Protein 2EVV (pdb70)

Organism: Helicobacter pylori (strain ATCC 700392 / 26695) (NCBI:txid85962)

Foldseek 3Di:
DAWAKFDDPPVQADDCLQAQNRPPVCADPVSFRQWAGKMFIDDDPLFQWKKKWKKFPVCCVVPVIWTFWTKTLHRDRIQHTSNLPDRIFFEATRVAQLPDVHPDDNVNSQVRLQVRRGGTGYAAPWKTKMKMKMFGFNDNDQPDHPHDHPVSVVVSPPGTPYMYMDIGMHTHHD/DAWAKADADPVFADDPLQAQVRDCVCADPVSFRQWHGKMFIDDDPLFLWKWKWKWFPVCCVVPVIWTFWTKTLHRHRIQHTSNLPDRIAFEATRVAQLPVPRPDDNVVSLVSRQVRRGGTGHAAPWKTKMKMKMFGFNDNGQPDHPHDHPVVSCVSPPTTPYMYMDIGIHTHDDD/DAWAKFDAPVQQADDLLQAQNRDQVQADPVSFRQWHGKMFIDDDDLFQFKKKWKKFPVCCVVPVIWTFWTKTLHRDRMQHTRNLPPRIFFEATRVFQLDPVHPDDNVVSLVRRQVRSGGTGDAAPWKTKMKMKMFGFNDNDQPDDPHDHPVSVVVSPPGGPYMYMDIGIYGHND/DEWAKFDDDVVQADDCLQAQNRDPVQAPPVSFRQWHAKMFIDDDPLFQWKWKWKKFPVCCVVPVIWTFWTKTLHRHRMQHTRNLPPRIAFEATPVALLDPVRPDDNVVSLVSGQVRRGGTGYAAPWKTKMKMKMFGFNDRDQPDHPHDHPVSVCVSPPTTPYMYMDMGIHGHD

CATH classification: 3.90.280.10

B-factor: mean 28.21, std 8.19, range [7.9, 110.54]

Radius of gyration: 29.02 Å; Cα contacts (8 Å, |Δi|>4): 1904; chains: 4; bounding box: 59×56×90 Å

Sequence (696 aa):
KTFEVIQTDSKGYLDAKFGGNAPKKAFLNSNGLPTYSPKISWQKVEEGAQSYALELIDHDAQKVCGPFVHWVVGNIAHNVLEENASDKRIVQGVNSLTQQGFIRSPLNESEKKQRRSNLNNSVYIGPPPNGDHHYLIQVYALDIPKLALKAPFFLGDLHDKRNHIIAIGRRKEFLYKQFVKTFEVIQTDSKGYLDAKFGGNAPKAFLNSNGLPTYSPKISWQKKVEGAQSYALELIDHDAQKVCGPFVHWVVGNIAHNVLEENASDKRRIVQGVNSLTQQGFIRSPLNESEKQRSNLNNSVYIGPPPNGDHHYLIQVYALDIPKKLALKAPFFLGDLHDKRNHIIAIGRKEFLYKQFVRKTFEVIQTDSKGYLDAKFGGNAPKAFLNSNGLPTYSPKISWQKVEGAQSYALELIDHDAQKVCGPFVHWVVGNIAHNVLEENASDKRIVQGVNSLTQGFIRSPLNEESEKQRSNLNNSVYIGPPPNGDHHYLIQVYALDIPKLALKAPFFLGDLHDKRNHIIAIGRRKEFLYKQFVKTFEVIQTDSKGYLDAKFGGNAPKAFLNSNGLPTYSPKISWQKVEEGAQSYALELIDHDAQKVCGPFVHWVVGNIAHNVLEEENASDKRIVQGVNSLTQQGFIRSPLNESEKQRSNLNNSVYIGPPPNNGDHHYLIQVYALDIPKLALKAPFFLGDLHDKRNHIIAIGRKEFLYKKQF

Structure (mmCIF, N/CA/C/O backbone):
data_2EVV
#
_entry.id   2EVV
#
_cell.length_a   102.312
_cell.length_b   102.266
_cell.length_c   143.047
_cell.angle_alpha   90.00
_cell.angle_beta   90.00
_cell.angle_gamma   90.00
#
_symmetry.space_group_name_H-M   'P 21 21 21'
#
loop_
_entity.id
_entity.type
_entity.pdbx_description
1 polymer 'hypothetical protein HP0218'
2 non-polymer GLYCEROL
3 non-polymer 'SULFATE ION'
4 water water
#
loop_
_atom_site.group_PDB
_atom_site.id
_atom_site.type_symbol
_atom_site.label_atom_id
_atom_site.label_alt_id
_atom_site.label_comp_id
_atom_site.label_asym_id
_atom_site.label_entity_id
_atom_site.label_seq_id
_atom_site.pdbx_PDB_ins_code
_atom_site.Cartn_x
_atom_site.Cartn_y
_atom_site.Cartn_z
_atom_site.occupancy
_atom_site.B_iso_or_equiv
_atom_site.auth_seq_id
_atom_site.auth_comp_id
_atom_site.auth_asym_id
_atom_site.auth_atom_id
_atom_site.pdbx_PDB_model_num
ATOM 9 N N . LYS A 1 24 ? 86.772 59.754 -15.099 1.00 48.65 2 LYS A N 1
ATOM 10 C CA . LYS A 1 24 ? 86.087 60.753 -15.931 1.00 47.04 2 LYS A CA 1
ATOM 11 C C . LYS A 1 24 ? 85.971 62.106 -15.231 1.00 45.47 2 LYS A C 1
ATOM 12 O O . LYS A 1 24 ? 86.180 62.211 -14.014 1.00 44.94 2 LYS A O 1
ATOM 18 N N . THR A 1 25 ? 85.656 63.133 -16.017 1.00 43.49 3 THR A N 1
ATOM 19 C CA . THR A 1 25 ? 85.358 64.466 -15.493 1.00 41.86 3 THR A CA 1
ATOM 20 C C . THR A 1 25 ? 83.969 64.949 -15.954 1.00 40.55 3 THR A C 1
ATOM 21 O O . THR A 1 25 ? 83.377 64.385 -16.879 1.00 40.72 3 THR A O 1
ATOM 25 N N . PHE A 1 26 ? 83.434 65.976 -15.300 1.00 38.52 4 PHE A N 1
ATOM 26 C CA . PHE A 1 26 ? 82.149 66.547 -15.709 1.00 36.52 4 PHE A CA 1
ATOM 27 C C . PHE A 1 26 ? 82.092 68.046 -15.455 1.00 36.34 4 PHE A C 1
ATOM 28 O O . PHE A 1 26 ? 82.837 68.567 -14.627 1.00 36.09 4 PHE A O 1
ATOM 36 N N . GLU A 1 27 ? 81.209 68.736 -16.175 1.00 36.10 5 GLU A N 1
ATOM 37 C CA . GLU A 1 27 ? 81.085 70.194 -16.076 1.00 36.08 5 GLU A CA 1
ATOM 38 C C . GLU A 1 27 ? 80.330 70.582 -14.817 1.00 34.51 5 GLU A C 1
ATOM 39 O O . GLU A 1 27 ? 79.353 69.931 -14.442 1.00 34.19 5 GLU A O 1
ATOM 45 N N . VAL A 1 28 ? 80.809 71.632 -14.157 1.00 33.49 6 VAL A N 1
ATOM 46 C CA . VAL A 1 28 ? 80.184 72.160 -12.950 1.00 32.29 6 VAL A CA 1
ATOM 47 C C . VAL A 1 28 ? 79.786 73.620 -13.213 1.00 32.42 6 VAL A C 1
ATOM 48 O O . VAL A 1 28 ? 80.556 74.379 -13.822 1.00 32.19 6 VAL A O 1
ATOM 60 N N . ILE A 1 30 ? 77.735 77.467 -11.929 1.00 29.37 8 ILE A N 1
ATOM 61 C CA . ILE A 1 30 ? 77.379 78.439 -10.930 1.00 28.50 8 ILE A CA 1
ATOM 62 C C . ILE A 1 30 ? 77.204 79.747 -11.682 1.00 28.39 8 ILE A C 1
ATOM 63 O O . ILE A 1 30 ? 78.034 80.122 -12.494 1.00 27.73 8 ILE A O 1
ATOM 68 N N . GLN A 1 31 ? 76.106 80.431 -11.419 1.00 28.83 9 GLN A N 1
ATOM 69 C CA . GLN A 1 31 ? 75.795 81.660 -12.122 1.00 29.34 9 GLN A CA 1
ATOM 70 C C . GLN A 1 31 ? 76.651 82.811 -11.601 1.00 29.12 9 GLN A C 1
ATOM 71 O O . GLN A 1 31 ? 76.586 83.168 -10.426 1.00 28.56 9 GLN A O 1
ATOM 77 N N . THR A 1 32 ? 77.457 83.366 -12.499 1.00 29.08 10 THR A N 1
ATOM 78 C CA . THR A 1 32 ? 78.212 84.559 -12.229 1.00 29.89 10 THR A CA 1
ATOM 79 C C . THR A 1 32 ? 77.848 85.622 -13.254 1.00 30.67 10 THR A C 1
ATOM 80 O O . THR A 1 32 ? 77.119 85.338 -14.200 1.00 30.69 10 THR A O 1
ATOM 84 N N . ASP A 1 33 ? 78.347 86.844 -13.072 1.00 31.46 11 ASP A N 1
ATOM 85 C CA . ASP A 1 33 ? 78.112 87.913 -14.049 1.00 32.32 11 ASP A CA 1
ATOM 86 C C . ASP A 1 33 ? 78.973 87.673 -15.296 1.00 33.36 11 ASP A C 1
ATOM 87 O O . ASP A 1 33 ? 79.665 86.657 -15.385 1.00 33.89 11 ASP A O 1
ATOM 92 N N . SER A 1 34 ? 78.932 88.608 -16.242 1.00 34.43 12 SER A N 1
ATOM 93 C CA . SER A 1 34 ? 79.746 88.549 -17.457 1.00 35.78 12 SER A CA 1
ATOM 94 C C . SER A 1 34 ? 81.257 88.391 -17.175 1.00 36.34 12 SER A C 1
ATOM 95 O O . SER A 1 34 ? 81.967 87.659 -17.879 1.00 36.62 12 SER A O 1
ATOM 98 N N . LYS A 1 35 ? 81.744 89.076 -16.146 1.00 36.67 13 LYS A N 1
ATOM 99 C CA . LYS A 1 35 ? 83.178 89.030 -15.798 1.00 36.68 13 LYS A C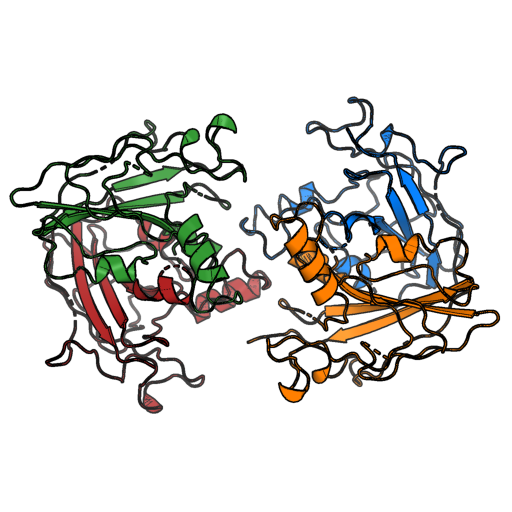A 1
ATOM 100 C C . LYS A 1 35 ? 83.553 87.813 -14.931 1.00 35.60 13 LYS A C 1
ATOM 101 O O . LYS A 1 35 ? 84.676 87.714 -14.473 1.00 35.56 13 LYS A O 1
ATOM 107 N N . GLY A 1 36 ? 82.614 86.900 -14.700 1.00 34.85 14 GLY A N 1
ATOM 108 C CA . GLY A 1 36 ? 82.882 85.707 -13.888 1.00 33.91 14 GLY A CA 1
ATOM 109 C C . GLY A 1 36 ? 82.778 85.849 -12.368 1.00 33.31 14 GLY A C 1
ATOM 110 O O . GLY A 1 36 ? 83.167 84.926 -11.643 1.00 33.31 14 GLY A O 1
ATOM 111 N N . TYR A 1 37 ? 82.246 86.987 -11.896 1.00 32.28 15 TYR A N 1
ATOM 112 C CA . TYR A 1 37 ? 82.060 87.293 -10.462 1.00 31.11 15 TYR A CA 1
ATOM 113 C C . TYR A 1 37 ? 80.743 86.761 -9.923 1.00 30.77 15 TYR A C 1
ATOM 114 O O . TYR A 1 37 ? 79.693 86.942 -10.543 1.00 31.40 15 TYR A O 1
ATOM 123 N N . LEU A 1 38 ? 80.794 86.113 -8.765 1.00 29.85 16 LEU A N 1
ATOM 124 C CA . LEU A 1 38 ? 79.592 85.672 -8.064 1.00 28.83 16 LEU A CA 1
ATOM 125 C C . LEU A 1 38 ? 78.975 86.888 -7.365 1.00 28.56 16 LEU A C 1
ATOM 126 O O . LEU A 1 38 ? 79.698 87.785 -6.984 1.00 28.37 16 LEU A O 1
ATOM 131 N N . ASP A 1 39 ? 77.653 86.918 -7.189 1.00 28.34 17 ASP A N 1
ATOM 132 C CA . ASP A 1 39 ? 76.984 88.119 -6.680 1.00 28.04 17 ASP A CA 1
ATOM 133 C C . ASP A 1 39 ? 77.441 88.451 -5.294 1.00 26.59 17 ASP A C 1
ATOM 134 O O . ASP A 1 39 ? 77.744 87.557 -4.524 1.00 26.63 17 ASP A O 1
ATOM 139 N N . ALA A 1 40 ? 77.456 89.743 -4.986 1.00 25.13 18 ALA A N 1
ATOM 140 C CA . ALA A 1 40 ? 77.791 90.242 -3.666 1.00 24.19 18 ALA A CA 1
ATOM 141 C C . ALA A 1 40 ? 77.100 89.469 -2.540 1.00 23.50 18 ALA A C 1
ATOM 142 O O . ALA A 1 40 ? 77.720 89.188 -1.524 1.00 23.20 18 ALA A O 1
ATOM 144 N N . LYS A 1 41 ? 75.835 89.096 -2.732 1.00 23.35 19 LYS A N 1
ATOM 145 C CA . LYS A 1 41 ? 75.052 88.473 -1.645 1.00 23.56 19 LYS A CA 1
ATOM 146 C C . LYS A 1 41 ? 75.626 87.146 -1.122 1.00 23.48 19 LYS A C 1
ATOM 147 O O . LYS A 1 41 ? 75.311 86.720 -0.009 1.00 23.47 19 LYS A O 1
ATOM 153 N N . PHE A 1 42 ? 76.486 86.510 -1.911 1.00 22.94 20 PHE A N 1
ATOM 154 C CA . PHE A 1 42 ? 77.064 85.245 -1.507 1.00 22.58 20 PHE A CA 1
ATOM 155 C C . PHE A 1 42 ? 78.343 85.337 -0.680 1.00 22.18 20 PHE A C 1
ATOM 156 O O . PHE A 1 42 ? 78.920 84.308 -0.329 1.00 21.84 20 PHE A O 1
ATOM 164 N N . GLY A 1 43 ? 78.774 86.553 -0.357 1.00 21.88 21 GLY A N 1
ATOM 165 C CA . GLY A 1 43 ? 80.013 86.750 0.404 1.00 22.16 21 GLY A CA 1
ATOM 166 C C . GLY A 1 43 ? 80.020 88.028 1.221 1.00 22.27 21 GLY A C 1
ATOM 167 O O . GLY A 1 43 ? 78.999 88.679 1.363 1.00 22.29 21 GLY A O 1
ATOM 168 N N . GLY A 1 44 ? 81.183 88.388 1.747 1.00 22.39 22 GLY A N 1
ATOM 169 C CA . GLY A 1 44 ? 81.342 89.549 2.636 1.00 22.50 22 GLY A CA 1
ATOM 170 C C . GLY A 1 44 ? 80.711 90.878 2.224 1.00 22.48 22 GLY A C 1
ATOM 171 O O . GLY A 1 44 ? 80.236 91.625 3.079 1.00 22.25 22 GLY A O 1
ATOM 172 N N . ASN A 1 45 ? 80.698 91.182 0.929 1.00 22.55 23 ASN A N 1
ATOM 173 C CA . ASN A 1 45 ? 80.095 92.436 0.454 1.00 23.23 23 ASN A CA 1
ATOM 174 C C . ASN A 1 45 ? 78.563 92.425 0.414 1.00 23.60 23 ASN A C 1
ATOM 175 O O . ASN A 1 45 ? 77.960 93.391 -0.047 1.00 24.07 23 ASN A O 1
ATOM 180 N N . ALA A 1 46 ? 77.948 91.337 0.888 1.00 23.85 24 ALA A N 1
ATOM 181 C CA . ALA A 1 46 ? 76.492 91.161 0.871 1.00 24.12 24 ALA A CA 1
ATOM 182 C C . ALA A 1 46 ? 75.783 92.319 1.531 1.00 24.23 24 ALA A C 1
ATOM 183 O O . ALA A 1 46 ? 76.296 92.868 2.501 1.00 25.02 24 ALA A O 1
ATOM 185 N N . PRO A 1 47 ? 74.599 92.693 1.018 1.00 24.36 25 PRO A N 1
ATOM 186 C CA . PRO A 1 47 ? 73.764 93.574 1.831 1.00 24.39 25 PRO A CA 1
ATOM 187 C C . PRO A 1 47 ? 73.541 92.938 3.196 1.00 24.53 25 PRO A C 1
ATOM 188 O O . PRO A 1 47 ? 73.433 91.699 3.294 1.00 24.40 25 PRO A O 1
ATOM 192 N N A LYS A 1 48 ? 73.480 93.751 4.254 0.50 24.62 26 LYS A N 1
ATOM 193 N N B LYS A 1 48 ? 73.498 93.807 4.209 0.50 24.77 26 LYS A N 1
ATOM 194 C CA A LYS A 1 48 ? 73.325 93.221 5.625 0.50 24.54 26 LYS A CA 1
ATOM 195 C CA B LYS A 1 48 ? 73.155 93.526 5.616 0.50 24.86 26 LYS A CA 1
ATOM 196 C C A LYS A 1 48 ? 72.269 92.126 5.749 0.50 24.63 26 LYS A C 1
ATOM 197 C C B LYS A 1 48 ? 72.184 92.355 5.857 0.50 24.79 26 LYS A C 1
ATOM 198 O O A LYS A 1 48 ? 72.462 91.178 6.515 0.50 24.83 26 LYS A O 1
ATOM 199 O O B LYS A 1 48 ? 72.365 91.584 6.800 0.50 24.99 26 LYS A O 1
ATOM 210 N N . ALA A 1 49 ? 71.170 92.240 4.997 1.00 24.78 27 ALA A N 1
ATOM 211 C CA . ALA A 1 49 ? 70.070 91.246 5.104 1.00 24.86 27 ALA A CA 1
ATOM 212 C C . ALA A 1 49 ? 70.428 89.805 4.689 1.00 24.79 27 ALA A C 1
ATOM 213 O O . ALA A 1 49 ? 69.729 88.844 5.031 1.00 24.46 27 ALA A O 1
ATOM 215 N N . PHE A 1 50 ? 71.529 89.657 3.970 1.00 25.22 28 PHE A N 1
ATOM 216 C CA . PHE A 1 50 ? 72.025 88.339 3.631 1.00 25.45 28 PHE A CA 1
ATOM 217 C C . PHE A 1 50 ? 73.206 87.906 4.516 1.00 26.21 28 PHE A C 1
ATOM 218 O O . PHE A 1 50 ? 73.856 86.889 4.222 1.00 26.74 28 PHE A O 1
ATOM 226 N N . LEU A 1 51 ? 73.483 88.665 5.581 1.00 26.50 29 LEU A N 1
ATOM 227 C CA . LEU A 1 51 ? 74.469 88.259 6.603 1.00 27.12 29 LEU A CA 1
ATOM 228 C C . LEU A 1 51 ? 73.739 87.783 7.839 1.00 27.62 29 LEU A C 1
ATOM 229 O O . LEU A 1 51 ? 72.645 88.254 8.129 1.00 27.96 29 LEU A O 1
ATOM 234 N N . ASN A 1 52 ? 74.337 86.848 8.564 1.00 28.23 30 ASN A N 1
ATOM 235 C CA . ASN A 1 52 ? 73.708 86.306 9.763 1.00 29.02 30 ASN A CA 1
ATOM 236 C C . ASN A 1 52 ? 73.802 87.315 10.905 1.00 29.94 30 ASN A C 1
ATOM 237 O O . ASN A 1 52 ? 74.239 88.444 10.672 1.00 29.86 30 ASN A O 1
ATOM 242 N N . SER A 1 53 ? 73.428 86.916 12.130 1.00 31.19 31 SER A N 1
ATOM 243 C CA . SER A 1 53 ? 73.524 87.824 13.302 1.00 32.42 31 SER A CA 1
ATOM 244 C C . SER A 1 53 ? 74.895 88.506 13.389 1.00 32.74 31 SER A C 1
ATOM 245 O O . SER A 1 53 ? 74.960 89.717 13.648 1.00 33.21 31 SER A O 1
ATOM 248 N N . ASN A 1 54 ? 75.974 87.744 13.156 1.00 32.40 32 ASN A N 1
ATOM 249 C CA . ASN A 1 54 ? 77.342 88.263 13.351 1.00 32.08 32 ASN A CA 1
ATOM 250 C C . ASN A 1 54 ? 78.027 88.867 12.134 1.00 31.49 32 ASN A C 1
ATOM 251 O O . ASN A 1 54 ? 79.228 89.105 12.165 1.00 31.20 32 ASN A O 1
ATOM 256 N N . GLY A 1 55 ? 77.272 89.119 11.068 1.00 31.06 33 GLY A N 1
ATOM 257 C CA . GLY A 1 55 ? 77.825 89.790 9.885 1.00 29.91 33 GLY A CA 1
ATOM 258 C C . GLY A 1 55 ? 78.573 88.856 8.950 1.00 29.41 33 GLY A C 1
ATOM 259 O O . GLY A 1 55 ? 79.385 89.307 8.131 1.00 29.63 33 GLY A O 1
ATOM 260 N N . LEU A 1 56 ? 78.272 87.559 9.049 1.00 28.69 34 LEU A N 1
ATOM 261 C CA . LEU A 1 56 ? 78.922 86.539 8.230 1.00 28.01 34 LEU A CA 1
ATOM 262 C C . LEU A 1 56 ? 78.033 86.071 7.070 1.00 27.85 34 LEU A C 1
ATOM 263 O O . LEU A 1 56 ? 76.838 85.814 7.260 1.00 28.73 34 LEU A O 1
ATOM 268 N N . PRO A 1 57 ? 78.605 85.989 5.855 1.00 26.84 35 PRO A N 1
ATOM 269 C CA . PRO A 1 57 ? 77.862 85.557 4.689 1.00 25.99 35 PRO A CA 1
ATOM 270 C C . PRO A 1 57 ? 77.616 84.038 4.683 1.00 25.79 35 PRO A C 1
ATOM 271 O O . PRO A 1 57 ? 78.477 83.235 4.298 1.00 25.52 35 PRO A O 1
ATOM 275 N N . THR A 1 58 ? 76.414 83.665 5.093 1.00 25.25 36 THR A N 1
ATOM 276 C CA . THR A 1 58 ? 76.053 82.274 5.283 1.00 24.55 36 THR A CA 1
ATOM 277 C C . THR A 1 58 ? 75.069 81.803 4.217 1.00 23.52 36 THR A C 1
ATOM 278 O O . THR A 1 58 ? 74.610 80.671 4.242 1.00 23.74 36 THR A O 1
ATOM 282 N N . TYR A 1 59 ? 74.774 82.669 3.262 1.00 22.40 37 TYR A N 1
ATOM 283 C CA . TYR A 1 59 ? 73.801 82.379 2.213 1.00 21.41 37 TYR A CA 1
ATOM 284 C C . TYR A 1 59 ? 74.470 81.747 0.989 1.00 20.84 37 TYR A C 1
ATOM 285 O O . TYR A 1 59 ? 75.082 82.459 0.188 1.00 20.64 37 TYR A O 1
ATOM 294 N N . SER A 1 60 ? 74.330 80.426 0.836 1.00 20.13 38 SER A N 1
ATOM 295 C CA . SER A 1 60 ? 75.042 79.678 -0.202 1.00 19.79 38 SER A CA 1
ATOM 296 C C . SER A 1 60 ? 74.445 79.746 -1.618 1.00 19.71 38 SER A C 1
ATOM 297 O O . SER A 1 60 ? 73.238 79.755 -1.799 1.00 19.77 38 SER A O 1
ATOM 300 N N . PRO A 1 61 ? 75.306 79.771 -2.638 1.00 19.73 39 PRO A N 1
ATOM 301 C CA . PRO A 1 61 ? 74.788 79.888 -3.988 1.00 19.92 39 PRO A CA 1
ATOM 302 C C . PRO A 1 61 ? 74.269 78.564 -4.576 1.00 21.23 39 PRO A C 1
ATOM 303 O O . PRO A 1 61 ? 74.653 77.469 -4.121 1.00 21.35 39 PRO A O 1
ATOM 307 N N . LYS A 1 62 ? 73.410 78.672 -5.596 1.00 21.63 40 LYS A N 1
ATOM 308 C CA . LYS A 1 62 ? 72.983 77.519 -6.355 1.00 21.73 40 LYS A CA 1
ATOM 309 C C . LYS A 1 62 ? 74.208 77.019 -7.099 1.00 21.73 40 LYS A C 1
ATOM 310 O O . LYS A 1 62 ? 74.892 77.789 -7.750 1.00 22.30 40 LYS A O 1
ATOM 316 N N . ILE A 1 63 ? 74.512 75.738 -6.940 1.00 21.70 41 ILE A N 1
ATOM 317 C CA . ILE A 1 63 ? 75.598 75.075 -7.658 1.00 20.89 41 ILE A CA 1
ATOM 318 C C . ILE A 1 63 ? 75.013 73.803 -8.234 1.00 21.18 41 ILE A C 1
ATOM 319 O O . ILE A 1 63 ? 74.225 73.119 -7.559 1.00 21.26 41 ILE A O 1
ATOM 324 N N . SER A 1 64 ? 75.379 73.502 -9.476 1.00 20.89 42 SER A N 1
ATOM 325 C CA . SER A 1 64 ? 74.872 72.326 -10.181 1.00 21.33 42 SER A CA 1
ATOM 326 C C . SER A 1 64 ? 75.907 71.801 -11.171 1.00 21.52 42 SER A C 1
ATOM 327 O O . SER A 1 64 ? 76.922 72.470 -11.440 1.00 21.40 42 SER A O 1
ATOM 330 N N . TRP A 1 65 ? 75.640 70.614 -11.717 1.00 21.51 43 TRP A N 1
ATOM 331 C CA . TRP A 1 65 ? 76.622 69.915 -12.530 1.00 22.13 43 TRP A CA 1
ATOM 332 C C . TRP A 1 65 ? 75.958 68.819 -13.347 1.00 23.17 43 TRP A C 1
ATOM 333 O O . TRP A 1 65 ? 74.815 68.451 -13.084 1.00 23.36 43 TRP A O 1
ATOM 344 N N . GLN A 1 66 ? 76.663 68.289 -14.337 1.00 24.44 44 GLN A N 1
ATOM 345 C CA . GLN A 1 66 ? 76.100 67.212 -15.155 1.00 25.97 44 GLN A CA 1
ATOM 346 C C . GLN A 1 66 ? 75.814 65.994 -14.311 1.00 26.75 44 GLN A C 1
ATOM 347 O O . GLN A 1 66 ? 76.526 65.720 -13.350 1.00 27.09 44 GLN A O 1
ATOM 353 N N . LYS A 1 67 ? 74.759 65.271 -14.662 1.00 28.25 45 LYS A N 1
ATOM 354 C CA . LYS A 1 67 ? 74.509 63.955 -14.083 1.00 29.27 45 LYS A CA 1
ATOM 355 C C . LYS A 1 67 ? 75.662 63.056 -14.516 1.00 29.53 45 LYS A C 1
ATOM 356 O O . LYS A 1 67 ? 76.156 63.177 -15.638 1.00 29.37 45 LYS A O 1
ATOM 362 N N . VAL A 1 68 ? 76.131 62.200 -13.618 1.00 30.10 46 VAL A N 1
ATOM 363 C CA . VAL A 1 68 ? 77.179 61.260 -13.972 1.00 31.03 46 VAL A CA 1
ATOM 364 C C . VAL A 1 68 ? 76.559 59.885 -13.846 1.00 31.99 46 VAL A C 1
ATOM 365 O O . VAL A 1 68 ? 76.123 59.500 -12.750 1.00 32.49 46 VAL A O 1
ATOM 369 N N A GLU A 1 69 ? 76.507 59.149 -14.958 0.70 32.70 47 GLU A N 1
ATOM 370 N N B GLU A 1 69 ? 76.505 59.141 -14.948 0.30 32.00 47 GLU A N 1
ATOM 371 C CA A GLU A 1 69 ? 75.906 57.806 -14.947 0.70 33.58 47 GLU A CA 1
ATOM 372 C CA B GLU A 1 69 ? 75.870 57.818 -14.945 0.30 32.09 47 GLU A CA 1
ATOM 373 C C A GLU A 1 69 ? 76.704 56.916 -14.016 0.70 32.65 47 GLU A C 1
ATOM 374 C C B GLU A 1 69 ? 76.684 56.848 -14.096 0.30 32.01 47 GLU A C 1
ATOM 375 O O A GLU A 1 69 ? 77.921 56.957 -14.021 0.70 32.89 47 GLU A O 1
ATOM 376 O O B GLU A 1 69 ? 77.896 56.750 -14.255 0.30 32.13 47 GLU A O 1
ATOM 387 N N . GLY A 1 70 ? 76.008 56.149 -13.190 1.00 32.32 48 GLY A N 1
ATOM 388 C CA . GLY A 1 70 ? 76.661 55.266 -12.229 1.00 31.75 48 GLY A CA 1
ATOM 389 C C . GLY A 1 70 ? 76.608 55.832 -10.822 1.00 31.45 48 GLY A C 1
ATOM 390 O O . GLY A 1 70 ? 76.604 55.071 -9.852 1.00 31.71 48 GLY A O 1
ATOM 391 N N . ALA A 1 71 ? 76.566 57.165 -10.719 1.00 30.88 49 ALA A N 1
ATOM 392 C CA . ALA A 1 71 ? 76.575 57.865 -9.427 1.00 30.90 49 ALA A CA 1
ATOM 393 C C . ALA A 1 71 ? 75.319 57.595 -8.618 1.00 30.75 49 ALA A C 1
ATOM 394 O O . ALA A 1 71 ? 74.272 57.300 -9.181 1.00 31.68 49 ALA A O 1
ATOM 396 N N . GLN A 1 72 ? 75.426 57.706 -7.303 1.00 30.18 50 GLN A N 1
ATOM 397 C CA . GLN A 1 72 ? 74.308 57.452 -6.404 1.00 29.86 50 GLN A CA 1
ATOM 398 C C . GLN A 1 72 ? 74.229 58.532 -5.344 1.00 28.99 50 GLN A C 1
ATOM 399 O O . GLN A 1 72 ? 73.260 58.624 -4.590 1.00 29.09 50 GLN A O 1
ATOM 405 N N . SER A 1 73 ? 75.295 59.325 -5.272 1.00 27.87 51 SER A N 1
ATOM 406 C CA . SER A 1 73 ? 75.357 60.541 -4.472 1.00 26.21 51 SER A CA 1
ATOM 407 C C . SER A 1 73 ? 76.543 61.339 -4.970 1.00 25.11 51 SER A C 1
ATOM 408 O O . SER A 1 73 ? 77.354 60.845 -5.752 1.00 24.99 51 SER A O 1
ATOM 411 N N . TYR A 1 74 ? 76.610 62.587 -4.545 1.00 24.05 52 TYR A N 1
ATOM 412 C CA . TYR A 1 74 ? 77.711 63.460 -4.864 1.00 23.02 52 TYR A CA 1
ATOM 413 C C . TYR A 1 74 ? 78.189 64.073 -3.556 1.00 22.70 52 TYR A C 1
ATOM 414 O O . TYR A 1 74 ? 77.445 64.104 -2.575 1.00 22.45 52 TYR A O 1
ATOM 423 N N . ALA A 1 75 ? 79.440 64.529 -3.556 1.00 22.35 53 ALA A N 1
ATOM 424 C CA . ALA A 1 75 ? 79.991 65.367 -2.508 1.00 21.83 53 ALA A CA 1
ATOM 425 C C . ALA A 1 75 ? 80.583 66.651 -3.126 1.00 21.97 53 ALA A C 1
ATOM 426 O O . ALA A 1 75 ? 80.840 66.711 -4.338 1.00 21.74 53 ALA A O 1
ATOM 428 N N . LEU A 1 76 ? 80.802 67.675 -2.302 1.00 22.01 54 LEU A N 1
ATOM 429 C CA . LEU A 1 76 ? 81.329 68.946 -2.795 1.00 22.57 54 LEU A CA 1
ATOM 430 C C . LEU A 1 76 ? 82.224 69.624 -1.748 1.00 23.02 54 LEU A C 1
ATOM 431 O O . LEU A 1 76 ? 81.882 69.671 -0.561 1.00 22.85 54 LEU A O 1
ATOM 436 N N . GLU A 1 77 ? 83.381 70.113 -2.196 1.00 23.23 55 GLU A N 1
ATOM 437 C CA . GLU A 1 77 ? 84.235 70.969 -1.375 1.00 23.78 55 GLU A CA 1
ATOM 438 C C . GLU A 1 77 ? 84.464 72.306 -2.079 1.00 23.15 55 GLU A C 1
ATOM 439 O O . GLU A 1 77 ? 84.635 72.337 -3.290 1.00 23.62 55 GLU A O 1
ATOM 445 N N . LEU A 1 78 ? 84.442 73.399 -1.324 1.00 22.66 56 LEU A N 1
ATOM 446 C CA . LEU A 1 78 ? 84.673 74.741 -1.871 1.00 22.30 56 LEU A CA 1
ATOM 447 C C . LEU A 1 78 ? 85.867 75.367 -1.167 1.00 22.17 56 LEU A C 1
ATOM 448 O O . LEU A 1 78 ? 85.828 75.605 0.041 1.00 22.17 56 LEU A O 1
ATOM 453 N N . ILE A 1 79 ? 86.917 75.637 -1.936 1.00 22.05 57 ILE A N 1
ATOM 454 C CA . ILE A 1 79 ? 88.225 75.964 -1.386 1.00 22.38 57 ILE A CA 1
ATOM 455 C C . ILE A 1 79 ? 88.814 77.239 -2.017 1.00 22.18 57 ILE A C 1
ATOM 456 O O . ILE A 1 79 ? 88.634 77.484 -3.214 1.00 21.98 57 ILE A O 1
ATOM 461 N N . ASP A 1 80 ? 89.481 78.054 -1.191 1.00 21.83 58 ASP A N 1
ATOM 462 C CA . ASP A 1 80 ? 90.122 79.285 -1.637 1.00 21.43 58 ASP A CA 1
ATOM 463 C C . ASP A 1 80 ? 91.630 79.111 -1.609 1.00 21.48 58 ASP A C 1
ATOM 464 O O . ASP A 1 80 ? 92.268 79.204 -0.555 1.00 21.39 58 ASP A O 1
ATOM 469 N N . HIS A 1 81 ? 92.193 78.869 -2.783 1.00 21.70 59 HIS A N 1
ATOM 470 C CA . HIS A 1 81 ? 93.626 78.726 -2.942 1.00 22.01 59 HIS A CA 1
ATOM 471 C C . HIS A 1 81 ? 94.321 80.053 -2.697 1.00 21.75 59 HIS A C 1
ATOM 472 O O . HIS A 1 81 ? 95.439 80.093 -2.134 1.00 21.41 59 HIS A O 1
ATOM 479 N N . ASP A 1 82 ? 93.647 81.142 -3.082 1.00 20.92 60 ASP A N 1
ATOM 480 C CA . ASP A 1 82 ? 94.223 82.480 -2.897 1.00 20.44 60 ASP A CA 1
ATOM 481 C C . ASP A 1 82 ? 94.386 82.858 -1.438 1.00 20.09 60 ASP A C 1
ATOM 482 O O . ASP A 1 82 ? 95.031 83.862 -1.141 1.00 20.42 60 ASP A O 1
ATOM 487 N N . ALA A 1 83 ? 93.828 82.057 -0.533 1.00 19.59 61 ALA A N 1
ATOM 488 C CA . ALA A 1 83 ? 93.965 82.348 0.881 1.00 19.56 61 ALA A CA 1
ATOM 489 C C . ALA A 1 83 ? 95.350 81.955 1.434 1.00 19.93 61 ALA A C 1
ATOM 490 O O . ALA A 1 83 ? 95.712 82.362 2.556 1.00 19.70 61 ALA A O 1
ATOM 492 N N . GLN A 1 84 ? 96.138 81.209 0.651 1.00 20.17 62 GLN A N 1
ATOM 493 C CA . GLN A 1 84 ? 97.454 80.787 1.150 1.00 20.75 62 GLN A CA 1
ATOM 494 C C . GLN A 1 84 ? 98.382 81.962 1.366 1.00 20.93 62 GLN A C 1
ATOM 495 O O . GLN A 1 84 ? 99.038 82.062 2.398 1.00 21.14 62 GLN A O 1
ATOM 501 N N . LYS A 1 85 ? 98.432 82.842 0.376 1.00 21.72 63 LYS A N 1
ATOM 502 C CA . LYS A 1 85 ? 99.147 84.105 0.469 1.00 21.89 63 LYS A CA 1
ATOM 503 C C . LYS A 1 85 ? 98.720 84.911 1.707 1.00 21.96 63 LYS A C 1
ATOM 504 O O . LYS A 1 85 ? 99.555 85.458 2.425 1.00 22.42 63 LYS A O 1
ATOM 510 N N . VAL A 1 86 ? 97.412 84.970 1.952 1.00 22.19 64 VAL A N 1
ATOM 511 C CA . VAL A 1 86 ? 96.842 85.746 3.038 1.00 21.99 64 VAL A CA 1
ATOM 512 C C . VAL A 1 86 ? 97.131 85.143 4.388 1.00 22.29 64 VAL A C 1
ATOM 513 O O . VAL A 1 86 ? 97.396 85.865 5.326 1.00 21.99 64 VAL A O 1
ATOM 517 N N . CYS A 1 87 ? 97.054 83.828 4.532 1.00 23.08 65 CYS A N 1
ATOM 518 C CA . CYS A 1 87 ? 97.211 83.302 5.896 1.00 24.22 65 CYS A CA 1
ATOM 519 C C . CYS A 1 87 ? 98.015 82.026 6.059 1.00 23.91 65 CYS A C 1
ATOM 520 O O . CYS A 1 87 ? 97.993 81.428 7.137 1.00 23.59 65 CYS A O 1
ATOM 523 N N . GLY A 1 88 ? 98.749 81.639 5.016 1.00 23.85 66 GLY A N 1
ATOM 524 C CA . GLY A 1 88 ? 99.682 80.526 5.112 1.00 23.64 66 GLY A CA 1
ATOM 525 C C . GLY A 1 88 ? 99.148 79.250 4.507 1.00 23.74 66 GLY A C 1
ATOM 526 O O . GLY A 1 88 ? 99.924 78.442 4.000 1.00 23.78 66 GLY A O 1
ATOM 535 N N . PRO A 1 90 ? 95.479 77.310 2.325 1.00 21.19 68 PRO A N 1
ATOM 536 C CA . PRO A 1 90 ? 94.187 77.570 1.690 1.00 19.87 68 PRO A CA 1
ATOM 537 C C . PRO A 1 90 ? 93.014 77.365 2.662 1.00 19.18 68 PRO A C 1
ATOM 538 O O . PRO A 1 90 ? 93.092 76.543 3.564 1.00 18.61 68 PRO A O 1
ATOM 542 N N . PHE A 1 91 ? 91.939 78.118 2.457 1.00 18.70 69 PHE A N 1
ATOM 543 C CA . PHE A 1 91 ? 90.838 78.205 3.406 1.00 18.02 69 PHE A CA 1
ATOM 544 C C . PHE A 1 91 ? 89.683 77.350 2.918 1.00 18.01 69 PHE A C 1
ATOM 545 O O . PHE A 1 91 ? 89.306 77.406 1.738 1.00 18.91 69 PHE A O 1
ATOM 553 N N . VAL A 1 92 ? 89.114 76.569 3.818 1.00 17.47 70 VAL A N 1
ATOM 554 C CA . VAL A 1 92 ? 87.952 75.756 3.484 1.00 17.44 70 VAL A CA 1
ATOM 555 C C . VAL A 1 92 ? 86.646 76.489 3.781 1.00 17.76 70 VAL A C 1
ATOM 556 O O . VAL A 1 92 ? 86.321 76.753 4.952 1.00 17.35 70 VAL A O 1
ATOM 560 N N . HIS A 1 93 ? 85.905 76.779 2.708 1.00 18.19 71 HIS A N 1
ATOM 561 C CA . HIS A 1 93 ? 84.596 77.456 2.748 1.00 18.51 71 HIS A CA 1
ATOM 562 C C . HIS A 1 93 ? 83.350 76.570 2.922 1.00 18.78 71 HIS A C 1
ATOM 563 O O . HIS A 1 93 ? 82.425 76.927 3.652 1.00 19.43 71 HIS A O 1
ATOM 570 N N . TRP A 1 94 ? 83.311 75.435 2.231 1.00 18.69 72 TRP A N 1
ATOM 571 C CA . TRP A 1 94 ? 82.160 74.539 2.312 1.00 18.56 72 TRP A CA 1
ATOM 572 C C . TRP A 1 94 ? 82.580 73.091 2.054 1.00 19.39 72 TRP A C 1
ATOM 573 O O . TRP A 1 94 ? 83.366 72.802 1.130 1.00 19.69 72 TRP A O 1
ATOM 584 N N . VAL A 1 95 ? 82.096 72.173 2.883 1.00 19.59 73 VAL A N 1
ATOM 585 C CA . VAL A 1 95 ? 82.213 70.765 2.533 1.00 19.87 73 VAL A CA 1
ATOM 586 C C . VAL A 1 95 ? 80.873 70.087 2.740 1.00 19.83 73 VAL A C 1
ATOM 587 O O . VAL A 1 95 ? 80.253 70.214 3.797 1.00 19.80 73 VAL A O 1
ATOM 591 N N . VAL A 1 96 ? 80.392 69.430 1.695 1.00 19.92 74 VAL A N 1
ATOM 592 C CA . VAL A 1 96 ? 79.086 68.775 1.758 1.00 20.18 74 VAL A CA 1
ATOM 593 C C . VAL A 1 96 ? 79.106 67.400 1.116 1.00 20.45 74 VAL A C 1
ATOM 594 O O . VAL A 1 96 ? 79.677 67.208 0.045 1.00 20.96 74 VAL A O 1
ATOM 598 N N . GLY A 1 97 ? 78.537 66.431 1.822 1.00 20.61 75 GLY A N 1
ATOM 599 C CA . GLY A 1 97 ? 78.370 65.089 1.283 1.00 20.82 75 GLY A CA 1
ATOM 600 C C . GLY A 1 97 ? 76.913 64.698 1.365 1.00 20.77 75 GLY A C 1
ATOM 601 O O . GLY A 1 97 ? 76.081 65.468 1.893 1.00 21.05 75 GLY A O 1
ATOM 602 N N . ASN A 1 98 ? 76.610 63.492 0.888 1.00 20.34 76 ASN A N 1
ATOM 603 C CA . ASN A 1 98 ? 75.224 62.985 0.812 1.00 20.35 76 ASN A CA 1
ATOM 604 C C . ASN A 1 98 ? 74.299 63.895 -0.004 1.00 20.17 76 ASN A C 1
ATOM 605 O O . ASN A 1 98 ? 73.171 64.191 0.408 1.00 20.32 76 ASN A O 1
ATOM 610 N N . ILE A 1 99 ? 74.804 64.336 -1.152 1.00 20.05 77 ILE A N 1
ATOM 611 C CA . ILE A 1 99 ? 74.005 65.079 -2.090 1.00 20.60 77 ILE A CA 1
ATOM 612 C C . ILE A 1 99 ? 73.359 64.052 -3.013 1.00 21.82 77 ILE A C 1
ATOM 613 O O . ILE A 1 99 ? 74.038 63.462 -3.867 1.00 21.87 77 ILE A O 1
ATOM 618 N N . ALA A 1 100 ? 72.052 63.838 -2.835 1.00 22.22 78 ALA A N 1
ATOM 619 C CA . ALA A 1 100 ? 71.331 62.862 -3.631 1.00 22.57 78 ALA A CA 1
ATOM 620 C C . ALA A 1 100 ? 71.192 63.233 -5.116 1.00 23.00 78 ALA A C 1
ATOM 621 O O . ALA A 1 100 ? 71.071 62.358 -5.960 1.00 23.33 78 ALA A O 1
ATOM 623 N N . HIS A 1 101 ? 71.223 64.514 -5.447 1.00 23.67 79 HIS A N 1
ATOM 624 C CA . HIS A 1 101 ? 70.961 64.919 -6.821 1.00 24.62 79 HIS A CA 1
ATOM 625 C C . HIS A 1 101 ? 72.007 65.882 -7.384 1.00 24.50 79 HIS A C 1
ATOM 626 O O . HIS A 1 101 ? 72.792 66.445 -6.638 1.00 24.74 79 HIS A O 1
ATOM 633 N N . ASN A 1 102 ? 72.022 66.078 -8.699 1.00 24.40 80 ASN A N 1
ATOM 634 C CA . ASN A 1 102 ? 73.102 66.849 -9.332 1.00 24.04 80 ASN A CA 1
ATOM 635 C C . ASN A 1 102 ? 73.014 68.378 -9.212 1.00 23.75 80 ASN A C 1
ATOM 636 O O . ASN A 1 102 ? 73.480 69.101 -10.096 1.00 23.58 80 ASN A O 1
ATOM 641 N N . VAL A 1 103 ? 72.439 68.850 -8.106 1.00 23.35 81 VAL A N 1
ATOM 642 C CA . VAL A 1 103 ? 72.278 70.276 -7.820 1.00 23.65 81 VAL A CA 1
ATOM 643 C C . VAL A 1 103 ? 72.281 70.535 -6.313 1.00 22.83 81 VAL A C 1
ATOM 644 O O . VAL A 1 103 ? 71.757 69.738 -5.548 1.00 22.08 81 VAL A O 1
ATOM 648 N N . LEU A 1 104 ? 72.862 71.660 -5.908 1.00 22.32 82 LEU A N 1
ATOM 649 C CA . LEU A 1 104 ? 72.555 72.269 -4.619 1.00 22.25 82 LEU A CA 1
ATOM 650 C C . LEU A 1 104 ? 71.832 73.578 -4.886 1.00 22.66 82 LEU A C 1
ATOM 651 O O . LEU A 1 104 ? 72.341 74.484 -5.554 1.00 22.31 82 LEU A O 1
ATOM 656 N N . GLU A 1 105 ? 70.622 73.634 -4.354 1.00 23.22 83 GLU A N 1
ATOM 657 C CA . GLU A 1 105 ? 69.673 74.690 -4.610 1.00 24.06 83 GLU A CA 1
ATOM 658 C C . GLU A 1 105 ? 70.153 75.915 -3.821 1.00 23.95 83 GLU A C 1
ATOM 659 O O . GLU A 1 105 ? 70.830 75.758 -2.809 1.00 24.33 83 GLU A O 1
ATOM 665 N N . GLU A 1 106 ? 69.856 77.122 -4.293 1.00 23.67 84 GLU A N 1
ATOM 666 C CA . GLU A 1 106 ? 70.294 78.337 -3.606 1.00 24.05 84 GLU A CA 1
ATOM 667 C C . GLU A 1 106 ? 69.889 78.305 -2.119 1.00 24.56 84 GLU A C 1
ATOM 668 O O . GLU A 1 106 ? 68.772 77.866 -1.78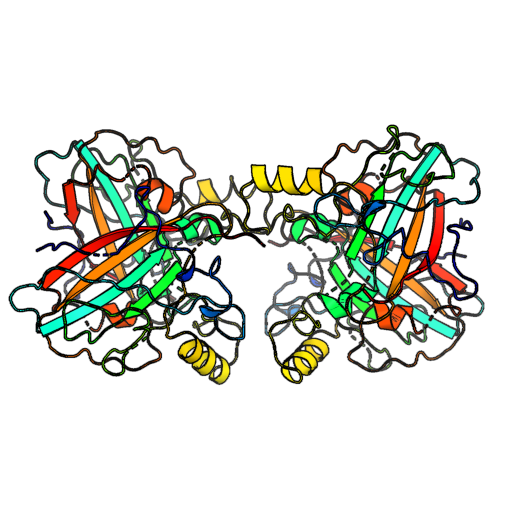1 1.00 24.73 84 GLU A O 1
ATOM 674 N N . ASN A 1 107 ? 70.803 78.733 -1.239 1.00 24.43 85 ASN A N 1
ATOM 675 C CA . ASN A 1 107 ? 70.574 78.724 0.209 1.00 24.51 85 ASN A CA 1
ATOM 676 C C . ASN A 1 107 ? 70.516 77.312 0.789 1.00 24.88 85 ASN A C 1
ATOM 677 O O . ASN A 1 107 ? 70.008 77.108 1.900 1.00 24.98 85 ASN A O 1
ATOM 682 N N . ALA A 1 108 ? 71.036 76.334 0.055 1.00 25.35 86 ALA A N 1
ATOM 683 C CA . ALA A 1 108 ? 70.984 74.950 0.511 1.00 26.19 86 ALA A CA 1
ATOM 684 C C . ALA A 1 108 ? 71.620 74.747 1.885 1.00 27.31 86 ALA A C 1
ATOM 685 O O . ALA A 1 108 ? 71.136 73.949 2.677 1.00 26.50 86 ALA A O 1
ATOM 687 N N . SER A 1 109 ? 72.698 75.479 2.168 1.00 28.86 87 SER A N 1
ATOM 688 C CA . SER A 1 109 ? 73.402 75.295 3.421 1.00 30.78 87 SER A CA 1
ATOM 689 C C . SER A 1 109 ? 72.490 75.478 4.640 1.00 32.36 87 SER A C 1
ATOM 690 O O . SER A 1 109 ? 72.527 74.668 5.554 1.00 32.15 87 SER A O 1
ATOM 717 N N . ASP A 1 112 ? 68.746 72.907 3.166 1.00 36.12 90 ASP A N 1
ATOM 718 C CA . ASP A 1 112 ? 68.746 71.503 2.786 1.00 34.99 90 ASP A CA 1
ATOM 719 C C . ASP A 1 112 ? 68.980 70.603 4.009 1.00 35.31 90 ASP A C 1
ATOM 720 O O . ASP A 1 112 ? 70.001 70.716 4.714 1.00 35.52 90 ASP A O 1
ATOM 725 N N . LYS A 1 113 ? 68.024 69.719 4.272 1.00 34.96 91 LYS A N 1
ATOM 726 C CA . LYS A 1 113 ? 68.103 68.890 5.462 1.00 34.95 91 LYS A CA 1
ATOM 727 C C . LYS A 1 113 ? 68.501 67.453 5.195 1.00 34.37 91 LYS A C 1
ATOM 728 O O . LYS A 1 113 ? 68.575 66.663 6.125 1.00 34.62 91 LYS A O 1
ATOM 734 N N . ARG A 1 114 ? 68.779 67.120 3.941 1.00 33.73 92 ARG A N 1
ATOM 735 C CA . ARG A 1 114 ? 69.240 65.776 3.590 1.00 33.53 92 ARG A CA 1
ATOM 736 C C . ARG A 1 114 ? 70.767 65.690 3.517 1.00 32.54 92 ARG A C 1
ATOM 737 O O . ARG A 1 114 ? 71.360 64.655 3.860 1.00 32.67 92 ARG A O 1
ATOM 745 N N . ILE A 1 115 ? 71.397 66.775 3.068 1.00 30.67 93 ILE A N 1
ATOM 746 C CA . ILE A 1 115 ? 72.844 66.823 2.971 1.00 28.76 93 ILE A CA 1
ATOM 747 C C . ILE A 1 115 ? 73.480 66.821 4.357 1.00 27.81 93 ILE A C 1
ATOM 748 O O . ILE A 1 115 ? 72.846 67.153 5.355 1.00 27.37 93 ILE A O 1
ATOM 753 N N . VAL A 1 116 ? 74.741 66.426 4.402 1.00 26.54 94 VAL A N 1
ATOM 754 C CA . VAL A 1 116 ? 75.499 66.476 5.629 1.00 25.31 94 VAL A CA 1
ATOM 755 C C . VAL A 1 116 ? 76.665 67.423 5.348 1.00 24.72 94 VAL A C 1
ATOM 756 O O . VAL A 1 116 ? 77.247 67.411 4.251 1.00 25.00 94 VAL A O 1
ATOM 760 N N . GLN A 1 117 ? 76.959 68.296 6.305 1.00 23.91 95 GLN A N 1
ATOM 761 C CA . GLN A 1 117 ? 77.903 69.407 6.074 1.00 22.87 95 GLN A CA 1
ATOM 762 C C . GLN A 1 117 ? 79.123 69.400 6.994 1.00 21.80 95 GLN A C 1
ATOM 763 O O . GLN A 1 117 ? 78.980 69.155 8.189 1.00 22.12 95 GLN A O 1
ATOM 769 N N . GLY A 1 118 ? 80.306 69.671 6.426 1.00 20.64 96 GLY A N 1
ATOM 770 C CA . GLY A 1 118 ? 81.592 69.581 7.118 1.00 18.52 96 GLY A CA 1
ATOM 771 C C . GLY A 1 118 ? 81.993 70.896 7.743 1.00 18.36 96 GLY A C 1
ATOM 772 O O . GLY A 1 118 ? 81.355 71.922 7.519 1.00 17.76 96 GLY A O 1
ATOM 773 N N . VAL A 1 119 ? 83.069 70.864 8.524 1.00 18.37 97 VAL A N 1
ATOM 774 C CA . VAL A 1 119 ? 83.505 72.011 9.319 1.00 18.14 97 VAL A CA 1
ATOM 775 C C . VAL A 1 119 ? 84.361 72.953 8.482 1.00 18.11 97 VAL A C 1
ATOM 776 O O . VAL A 1 119 ? 85.341 72.522 7.880 1.00 18.27 97 VAL A O 1
ATOM 780 N N . ASN A 1 120 ? 84.001 74.235 8.436 1.00 17.58 98 ASN A N 1
ATOM 781 C CA . ASN A 1 120 ? 84.766 75.164 7.623 1.00 16.89 98 ASN A CA 1
ATOM 782 C C . ASN A 1 120 ? 85.949 75.794 8.390 1.00 16.47 98 ASN A C 1
ATOM 783 O O . ASN A 1 120 ? 86.093 75.611 9.599 1.00 15.97 98 ASN A O 1
ATOM 788 N N . SER A 1 121 ? 86.768 76.565 7.687 1.00 16.14 99 SER A N 1
ATOM 789 C CA . SER A 1 121 ? 87.986 77.097 8.282 1.00 15.97 99 SER A CA 1
ATOM 790 C C . SER A 1 121 ? 87.835 78.274 9.240 1.00 16.21 99 SER A C 1
ATOM 791 O O . SER A 1 121 ? 88.830 78.788 9.722 1.00 17.15 99 SER A O 1
ATOM 794 N N . LEU A 1 122 ? 86.620 78.709 9.531 1.00 16.51 100 LEU A N 1
ATOM 795 C CA . LEU A 1 122 ? 86.439 79.711 10.584 1.00 17.02 100 LEU A CA 1
ATOM 796 C C . LEU A 1 122 ? 86.470 79.055 11.944 1.00 16.59 100 LEU A C 1
ATOM 797 O O . LEU A 1 122 ? 86.441 79.746 12.951 1.00 16.53 100 LEU A O 1
ATOM 802 N N . THR A 1 123 ? 86.492 77.727 11.980 1.00 16.68 101 THR A N 1
ATOM 803 C CA . THR A 1 123 ? 86.327 77.007 13.233 1.00 17.16 101 THR A CA 1
ATOM 804 C C . THR A 1 123 ? 87.457 77.305 14.217 1.00 17.48 101 THR A C 1
ATOM 805 O O . THR A 1 123 ? 88.566 77.658 13.810 1.00 17.75 101 THR A O 1
ATOM 809 N N A GLN A 1 124 ? 87.180 77.201 15.508 0.50 17.31 102 GLN A N 1
ATOM 810 N N B GLN A 1 124 ? 87.134 77.186 15.507 0.50 17.79 102 GLN A N 1
ATOM 811 C CA A GLN A 1 124 ? 88.258 77.226 16.487 0.50 17.31 102 GLN A CA 1
ATOM 812 C CA B GLN A 1 124 ? 88.095 77.297 16.606 0.50 18.36 102 GLN A CA 1
ATOM 813 C C A GLN A 1 124 ? 88.117 75.959 17.305 0.50 17.67 102 GLN A C 1
ATOM 814 C C B GLN A 1 124 ? 88.196 75.935 17.285 0.50 18.21 102 GLN A C 1
ATOM 815 O O A GLN A 1 124 ? 88.362 75.938 18.508 0.50 17.94 102 GLN A O 1
ATOM 816 O O B GLN A 1 124 ? 88.705 75.828 18.393 0.50 18.46 102 GLN A O 1
ATOM 827 N N . GLY A 1 125 ? 87.695 74.899 16.622 1.00 18.26 103 GLY A N 1
ATOM 828 C CA . GLY A 1 125 ? 87.564 73.573 17.230 1.00 18.18 103 GLY A CA 1
ATOM 829 C C . GLY A 1 125 ? 88.495 72.540 16.651 1.00 18.09 103 GLY A C 1
ATOM 830 O O . GLY A 1 125 ? 88.352 71.367 16.945 1.00 17.77 103 GLY A O 1
ATOM 831 N N . PHE A 1 126 ? 89.442 72.979 15.821 1.00 18.51 104 PHE A N 1
ATOM 832 C CA . PHE A 1 126 ? 90.517 72.108 15.339 1.00 19.12 104 PHE A CA 1
ATOM 833 C C . PHE A 1 126 ? 91.365 71.616 16.520 1.00 19.69 104 PHE A C 1
ATOM 834 O O . PHE A 1 126 ? 91.348 72.225 17.583 1.00 19.66 104 PHE A O 1
ATOM 842 N N . ILE A 1 127 ? 92.110 70.527 16.331 1.00 20.49 105 ILE A N 1
ATOM 843 C CA . ILE A 1 127 ? 92.739 69.822 17.468 1.00 20.83 105 ILE A CA 1
ATOM 844 C C . ILE A 1 127 ? 93.711 70.656 18.328 1.00 21.38 105 ILE A C 1
ATOM 845 O O . ILE A 1 127 ? 93.733 70.520 19.553 1.00 21.50 105 ILE A O 1
ATOM 850 N N . ARG A 1 128 ? 94.482 71.540 17.714 1.00 21.60 106 ARG A N 1
ATOM 851 C CA . ARG A 1 128 ? 95.470 72.244 18.511 1.00 23.20 106 ARG A CA 1
ATOM 852 C C . ARG A 1 128 ? 94.967 73.553 19.114 1.00 22.67 106 ARG A C 1
ATOM 853 O O . ARG A 1 128 ? 95.717 74.309 19.720 1.00 23.38 106 ARG A O 1
ATOM 861 N N . SER A 1 129 ? 93.675 73.787 18.963 1.00 22.38 107 SER A N 1
ATOM 862 C CA . SER A 1 129 ? 93.003 74.937 19.525 1.00 21.85 107 SER A CA 1
ATOM 863 C C . SER A 1 129 ? 93.099 74.925 21.053 1.00 21.61 107 SER A C 1
ATOM 864 O O . SER A 1 129 ? 93.156 73.864 21.665 1.00 21.70 107 SER A O 1
ATOM 867 N N . PRO A 1 130 ? 93.143 76.111 21.677 1.00 21.75 108 PRO A N 1
ATOM 868 C CA . PRO A 1 130 ? 93.208 76.185 23.133 1.00 21.74 108 PRO A CA 1
ATOM 869 C C . PRO A 1 130 ? 91.868 76.084 23.835 1.00 22.70 108 PRO A C 1
ATOM 870 O O . PRO A 1 130 ? 91.802 76.332 25.045 1.00 22.94 108 PRO A O 1
ATOM 874 N N . LEU A 1 131 ? 90.799 75.757 23.108 1.00 23.33 109 LEU A N 1
ATOM 875 C CA . LEU A 1 131 ? 89.493 75.567 23.760 1.00 23.95 109 LEU A CA 1
ATOM 876 C C . LEU A 1 131 ? 89.405 74.129 24.268 1.00 25.14 109 LEU A C 1
ATOM 877 O O . LEU A 1 131 ? 90.108 73.244 23.752 1.00 25.54 109 LEU A O 1
ATOM 882 N N . ASN A 1 132 ? 88.563 73.882 25.271 1.00 26.25 110 ASN A N 1
ATOM 883 C CA . ASN A 1 132 ? 88.410 72.513 25.762 1.00 27.24 110 ASN A CA 1
ATOM 884 C C . ASN A 1 132 ? 87.583 71.660 24.811 1.00 28.22 110 ASN A C 1
ATOM 885 O O . ASN A 1 132 ? 86.983 72.207 23.870 1.00 28.63 110 ASN A O 1
ATOM 890 N N . GLU A 1 133 ? 87.559 70.344 25.046 1.00 28.70 111 GLU A N 1
ATOM 891 C CA . GLU A 1 133 ? 86.837 69.413 24.187 1.00 29.87 111 GLU A CA 1
ATOM 892 C C . GLU A 1 133 ? 85.380 69.859 23.847 1.00 29.60 111 GLU A C 1
ATOM 893 O O . GLU A 1 133 ? 84.975 69.760 22.688 1.00 30.01 111 GLU A O 1
ATOM 899 N N . SER A 1 134 ? 84.619 70.368 24.829 1.00 29.36 112 SER A N 1
ATOM 900 C CA . SER A 1 134 ? 83.192 70.748 24.624 1.00 29.32 112 SER A CA 1
ATOM 901 C C . SER A 1 134 ? 83.020 71.979 23.758 1.00 28.81 112 SER A C 1
ATOM 902 O O . SER A 1 134 ? 82.064 72.083 22.980 1.00 28.22 112 SER A O 1
ATOM 905 N N . GLU A 1 135 ? 83.919 72.939 23.954 1.00 28.42 113 GLU A N 1
ATOM 906 C CA . GLU A 1 135 ? 83.878 74.185 23.210 1.00 28.13 113 GLU A CA 1
ATOM 907 C C . GLU A 1 135 ? 84.431 73.983 21.808 1.00 27.06 113 GLU A C 1
ATOM 908 O O . GLU A 1 135 ? 84.084 74.738 20.890 1.00 26.99 113 GLU A O 1
ATOM 914 N N A LYS A 1 136 ? 85.288 72.974 21.650 0.60 26.12 114 LYS A N 1
ATOM 915 N N B LYS A 1 136 ? 85.296 72.980 21.648 0.40 26.60 114 LYS A N 1
ATOM 916 C CA A LYS A 1 136 ? 85.788 72.614 20.338 0.60 25.49 114 LYS A CA 1
ATOM 917 C CA B LYS A 1 136 ? 85.796 72.608 20.332 0.40 26.26 114 LYS A CA 1
ATOM 918 C C A LYS A 1 136 ? 84.628 72.039 19.540 0.60 25.65 114 LYS A C 1
ATOM 919 C C B LYS A 1 136 ? 84.649 72.010 19.532 0.40 26.13 114 LYS A C 1
ATOM 920 O O A LYS A 1 136 ? 84.451 72.347 18.356 0.60 25.24 114 LYS A O 1
ATOM 921 O O B LYS A 1 136 ? 84.500 72.277 18.335 0.40 25.84 114 LYS A O 1
ATOM 932 N N . GLN A 1 137 ? 83.830 71.222 20.223 1.00 25.93 115 GLN A N 1
ATOM 933 C CA . GLN A 1 137 ? 82.677 70.548 19.631 1.00 26.05 115 GLN A CA 1
ATOM 934 C C . GLN A 1 137 ? 81.615 71.563 19.241 1.00 25.34 115 GLN A C 1
ATOM 935 O O . GLN A 1 137 ? 81.060 71.510 18.137 1.00 25.27 115 GLN A O 1
ATOM 941 N N A ARG A 1 138 ? 81.349 72.490 20.155 0.60 25.22 116 ARG A N 1
ATOM 942 N N B ARG A 1 138 ? 81.333 72.492 20.148 0.40 25.18 116 ARG A N 1
ATOM 943 C CA A ARG A 1 138 ? 80.376 73.555 19.932 0.60 25.06 116 ARG A CA 1
ATOM 944 C CA B ARG A 1 138 ? 80.345 73.537 19.891 0.40 24.97 116 ARG A CA 1
ATOM 945 C C A ARG A 1 138 ? 80.776 74.394 18.716 0.60 24.26 116 ARG A C 1
ATOM 946 C C B ARG A 1 138 ? 80.766 74.429 18.716 0.40 24.24 116 ARG A C 1
ATOM 947 O O A ARG A 1 138 ? 79.947 74.648 17.843 0.60 24.48 116 ARG A O 1
ATOM 948 O O B ARG A 1 138 ? 79.938 74.750 17.863 0.40 24.39 116 ARG A O 1
ATOM 963 N N . SER A 1 139 ? 82.048 74.794 18.661 1.00 23.50 117 SER A N 1
ATOM 964 C CA . SER A 1 139 ? 82.592 75.600 17.547 1.00 22.76 117 SER A CA 1
ATOM 965 C C . SER A 1 139 ? 82.598 74.862 16.192 1.00 22.52 117 SER A C 1
ATOM 966 O O . SER A 1 139 ? 82.310 75.458 15.157 1.00 22.08 117 SER A O 1
ATOM 969 N N . ASN A 1 140 ? 82.899 73.563 16.216 1.00 22.34 118 ASN A N 1
ATOM 970 C CA . ASN A 1 140 ? 82.835 72.747 15.026 1.00 22.21 118 ASN A CA 1
ATOM 971 C C . ASN A 1 140 ? 81.433 72.649 14.427 1.00 22.64 118 ASN A C 1
ATOM 972 O O . ASN A 1 140 ? 81.257 72.880 13.222 1.00 22.44 118 ASN A O 1
ATOM 977 N N . LEU A 1 141 ? 80.439 72.311 15.255 1.00 23.08 119 LEU A N 1
ATOM 978 C CA . LEU A 1 141 ? 79.035 72.317 14.811 1.00 22.92 119 LEU A CA 1
ATOM 979 C C . LEU A 1 141 ? 78.636 73.712 14.373 1.00 23.51 119 LEU A C 1
ATOM 980 O O . LEU A 1 141 ? 78.055 73.888 13.303 1.00 23.83 119 LEU A O 1
ATOM 985 N N . ASN A 1 142 ? 78.997 74.722 15.154 1.00 23.96 120 ASN A N 1
ATOM 986 C CA . ASN A 1 142 ? 78.700 76.093 14.733 1.00 24.69 120 ASN A CA 1
ATOM 987 C C . ASN A 1 142 ? 79.195 76.412 13.343 1.00 24.14 120 ASN A C 1
ATOM 988 O O . ASN A 1 142 ? 78.553 77.155 12.614 1.00 24.84 120 ASN A O 1
ATOM 993 N N . ASN A 1 143 ? 80.341 75.853 12.972 1.00 23.70 121 ASN A N 1
ATOM 994 C CA . ASN A 1 143 ? 80.977 76.210 11.711 1.00 22.64 121 ASN A CA 1
ATOM 995 C C . ASN A 1 143 ? 80.793 75.129 10.648 1.00 22.27 121 ASN A C 1
ATOM 996 O O . ASN A 1 143 ? 81.499 75.097 9.638 1.00 22.64 121 ASN A O 1
ATOM 1001 N N . SER A 1 144 ? 79.850 74.234 10.875 1.00 21.43 122 SER A N 1
ATOM 1002 C CA . SER A 1 144 ? 79.619 73.186 9.907 1.00 21.61 122 SER A CA 1
ATOM 1003 C C . SER A 1 144 ? 78.637 73.654 8.835 1.00 20.97 122 SER A C 1
ATOM 1004 O O . SER A 1 144 ? 77.589 73.042 8.642 1.00 20.99 122 SER A O 1
ATOM 1007 N N . VAL A 1 145 ? 78.993 74.748 8.158 1.00 20.44 123 VAL A N 1
ATOM 1008 C CA . VAL A 1 145 ? 78.139 75.415 7.167 1.00 20.20 123 VAL A CA 1
ATOM 1009 C C . VAL A 1 145 ? 78.974 76.079 6.086 1.00 20.32 123 VAL A C 1
ATOM 1010 O O . VAL A 1 145 ? 80.213 76.093 6.143 1.00 21.19 123 VAL A O 1
ATOM 1014 N N . TYR A 1 146 ? 78.288 76.631 5.096 1.00 19.64 124 TYR A N 1
ATOM 1015 C CA . TYR A 1 146 ? 78.913 77.461 4.086 1.00 19.19 124 TYR A CA 1
ATOM 1016 C C . TYR A 1 146 ? 79.300 78.807 4.706 1.00 19.55 124 TYR A C 1
ATOM 1017 O O . TYR A 1 146 ? 78.484 79.463 5.361 1.00 19.36 124 TYR A O 1
ATOM 1026 N N . ILE A 1 147 ? 80.552 79.195 4.511 1.00 19.63 125 ILE A N 1
ATOM 1027 C CA . ILE A 1 147 ? 81.002 80.551 4.797 1.00 19.90 125 ILE A CA 1
ATOM 1028 C C . ILE A 1 147 ? 81.455 81.133 3.454 1.00 20.93 125 ILE A C 1
ATOM 1029 O O . ILE A 1 147 ? 82.204 80.462 2.710 1.00 20.68 125 ILE A O 1
ATOM 1034 N N . GLY A 1 148 ? 80.977 82.345 3.137 1.00 21.31 126 GLY A N 1
ATOM 1035 C CA . GLY A 1 148 ? 81.173 82.939 1.811 1.00 22.27 126 GLY A CA 1
ATOM 1036 C C . GLY A 1 148 ? 82.519 83.615 1.669 1.00 23.80 126 GLY A C 1
ATOM 1037 O O . GLY A 1 148 ? 83.230 83.787 2.670 1.00 24.04 126 GLY A O 1
ATOM 1038 N N . PRO A 1 149 ? 82.906 83.977 0.427 1.00 24.79 127 PRO A N 1
ATOM 1039 C CA . PRO A 1 149 ? 84.160 84.707 0.188 1.00 25.54 127 PRO A CA 1
ATOM 1040 C C . PRO A 1 149 ? 84.245 86.015 0.967 1.00 27.12 127 PRO A C 1
ATOM 1041 O O . PRO A 1 149 ? 83.249 86.738 1.069 1.00 27.44 127 PRO A O 1
ATOM 1053 N N . PRO A 1 151 ? 87.616 88.086 0.700 1.00 27.76 129 PRO A N 1
ATOM 1054 C CA . PRO A 1 151 ? 89.065 88.257 0.469 1.00 26.98 129 PRO A CA 1
ATOM 1055 C C . PRO A 1 151 ? 89.574 89.664 0.798 1.00 26.37 129 PRO A C 1
ATOM 1056 O O . PRO A 1 151 ? 89.050 90.635 0.268 1.00 26.65 129 PRO A O 1
ATOM 1060 N N . PRO A 1 152 ? 90.591 89.776 1.672 1.00 25.92 130 PRO A N 1
ATOM 1061 C CA . PRO A 1 152 ? 90.982 91.127 2.139 1.00 25.44 130 PRO A CA 1
ATOM 1062 C C . PRO A 1 152 ? 91.973 91.859 1.230 1.00 25.23 130 PRO A C 1
ATOM 1063 O O . PRO A 1 152 ? 91.943 93.083 1.150 1.00 25.19 130 PRO A O 1
ATOM 1067 N N . ASN A 1 153 ? 92.828 91.116 0.542 1.00 25.18 131 ASN A N 1
ATOM 1068 C CA . ASN A 1 153 ? 93.909 91.706 -0.233 1.00 25.07 131 ASN A CA 1
ATOM 1069 C C . ASN A 1 153 ? 93.541 91.949 -1.701 1.00 24.92 131 ASN A C 1
ATOM 1070 O O . ASN A 1 153 ? 94.378 92.401 -2.485 1.00 25.02 131 ASN A O 1
ATOM 1075 N N . GLY A 1 154 ? 92.313 91.624 -2.095 1.00 24.56 132 GLY A N 1
ATOM 1076 C CA . GLY A 1 154 ? 91.914 91.803 -3.496 1.00 24.38 132 GLY A CA 1
ATOM 1077 C C . GLY A 1 154 ? 90.986 90.703 -3.938 1.00 24.27 132 GLY A C 1
ATOM 1078 O O . GLY A 1 154 ? 90.658 89.831 -3.137 1.00 24.58 132 GLY A O 1
ATOM 1079 N N . ASP A 1 155 ? 90.560 90.728 -5.199 1.00 23.79 133 ASP A N 1
ATOM 1080 C CA . ASP A 1 155 ? 89.611 89.725 -5.696 1.00 23.87 133 ASP A CA 1
ATOM 1081 C C . ASP A 1 155 ? 90.282 88.367 -5.686 1.00 23.54 133 ASP A C 1
ATOM 1082 O O . ASP A 1 155 ? 91.477 88.280 -5.910 1.00 24.09 133 ASP A O 1
ATOM 1087 N N . HIS A 1 156 ? 89.507 87.317 -5.437 1.00 22.71 134 HIS A N 1
ATOM 1088 C CA . HIS A 1 156 ? 90.020 85.956 -5.382 1.00 21.32 134 HIS A CA 1
ATOM 1089 C C . HIS A 1 156 ? 89.265 85.033 -6.319 1.00 21.19 134 HIS A C 1
ATOM 1090 O O . HIS A 1 156 ? 88.071 85.220 -6.577 1.00 21.58 134 HIS A O 1
ATOM 1097 N N . HIS A 1 157 ? 89.960 84.021 -6.814 1.00 20.64 135 HIS A N 1
ATOM 1098 C CA . HIS A 1 157 ? 89.307 82.891 -7.438 1.00 20.20 135 HIS A CA 1
ATOM 1099 C C . HIS A 1 157 ? 89.001 81.859 -6.347 1.00 19.92 135 HIS A C 1
ATOM 1100 O O . HIS A 1 157 ? 89.686 81.792 -5.313 1.00 20.13 135 HIS A O 1
ATOM 1107 N N . TYR A 1 158 ? 87.936 81.103 -6.558 1.00 19.05 136 TYR A N 1
ATOM 1108 C CA . TYR A 1 158 ? 87.517 80.087 -5.623 1.00 18.50 136 TYR A CA 1
ATOM 1109 C C . TYR A 1 158 ? 87.271 78.863 -6.431 1.00 19.08 136 TYR A C 1
ATOM 1110 O O . TYR A 1 158 ? 86.783 78.956 -7.571 1.00 19.59 136 TYR A O 1
ATOM 1119 N N . LEU A 1 159 ? 87.615 77.717 -5.855 1.00 19.43 137 LEU A N 1
ATOM 1120 C CA . LEU A 1 159 ? 87.469 76.452 -6.542 1.00 19.63 137 LEU A CA 1
ATOM 1121 C C . LEU A 1 159 ? 86.351 75.605 -5.920 1.00 20.43 137 LEU A C 1
ATOM 1122 O O . LEU A 1 159 ? 86.400 75.265 -4.721 1.00 20.15 137 LEU A O 1
ATOM 1127 N N . ILE A 1 160 ? 85.336 75.307 -6.737 1.00 20.84 138 ILE A N 1
ATOM 1128 C CA . ILE A 1 160 ? 84.323 74.327 -6.392 1.00 21.37 138 ILE A CA 1
ATOM 1129 C C . ILE A 1 160 ? 84.875 73.041 -6.964 1.00 22.39 138 ILE A C 1
ATOM 1130 O O . ILE A 1 160 ? 85.306 73.018 -8.132 1.00 23.21 138 ILE A O 1
ATOM 1135 N N . GLN A 1 161 ? 84.873 71.974 -6.172 1.00 22.60 139 GLN A N 1
ATOM 1136 C CA . GLN A 1 161 ? 85.184 70.660 -6.709 1.00 23.92 139 GLN A CA 1
ATOM 1137 C C . GLN A 1 161 ? 84.061 69.691 -6.345 1.00 23.30 139 GLN A C 1
ATOM 1138 O O . GLN A 1 161 ? 83.679 69.598 -5.181 1.00 23.91 139 GLN A O 1
ATOM 1144 N N . VAL A 1 162 ? 83.505 68.999 -7.335 1.00 23.00 140 VAL A N 1
ATOM 1145 C CA . VAL A 1 162 ? 82.404 68.067 -7.072 1.00 22.82 140 VAL A CA 1
ATOM 1146 C C . VAL A 1 162 ? 82.809 66.625 -7.339 1.00 22.65 140 VAL A C 1
ATOM 1147 O O . VAL A 1 162 ? 83.430 66.313 -8.355 1.00 23.06 140 VAL A O 1
ATOM 1151 N N . TYR A 1 163 ? 82.447 65.743 -6.429 1.00 22.53 141 TYR A N 1
ATOM 1152 C CA . TYR A 1 163 ? 82.796 64.337 -6.566 1.00 23.17 141 TYR A CA 1
ATOM 1153 C C . TYR A 1 163 ? 81.556 63.508 -6.817 1.00 23.35 141 TYR A C 1
ATOM 1154 O O . TYR A 1 163 ? 80.585 63.616 -6.064 1.00 23.40 141 TYR A O 1
ATOM 1163 N N . ALA A 1 164 ? 81.594 62.671 -7.852 1.00 23.37 142 ALA A N 1
ATOM 1164 C CA . ALA A 1 164 ? 80.512 61.730 -8.098 1.00 23.62 142 ALA A CA 1
ATOM 1165 C C . ALA A 1 164 ? 80.870 60.379 -7.469 1.00 24.14 142 ALA A C 1
ATOM 1166 O O . ALA A 1 164 ? 81.944 59.830 -7.725 1.00 24.32 142 ALA A O 1
ATOM 1168 N N . LEU A 1 165 ? 79.969 59.846 -6.650 1.00 24.48 143 LEU A N 1
ATOM 1169 C CA . LEU A 1 165 ? 80.246 58.633 -5.894 1.00 25.23 143 LEU A CA 1
ATOM 1170 C C . LEU A 1 165 ? 79.405 57.414 -6.312 1.00 26.07 143 LEU A C 1
ATOM 1171 O O . LEU A 1 165 ? 78.273 57.544 -6.775 1.00 26.49 143 LEU A O 1
ATOM 1176 N N . ASP A 1 166 ? 79.956 56.220 -6.155 1.00 26.82 144 ASP A N 1
ATOM 1177 C CA . ASP A 1 166 ? 79.203 55.027 -6.516 1.00 27.95 144 ASP A CA 1
ATOM 1178 C C . ASP A 1 166 ? 78.416 54.470 -5.343 1.00 28.39 144 ASP A C 1
ATOM 1179 O O . ASP A 1 166 ? 77.951 53.330 -5.407 1.00 28.83 144 ASP A O 1
ATOM 1184 N N . ILE A 1 167 ? 78.304 55.241 -4.261 1.00 28.67 145 ILE A N 1
ATOM 1185 C CA . ILE A 1 167 ? 77.489 54.821 -3.123 1.00 29.11 145 ILE A CA 1
ATOM 1186 C C . ILE A 1 167 ? 76.474 55.880 -2.735 1.00 29.21 145 ILE A C 1
ATOM 1187 O O . ILE A 1 167 ? 76.709 57.062 -2.948 1.00 28.88 145 ILE A O 1
ATOM 1192 N N . PRO A 1 168 ? 75.311 55.453 -2.223 1.00 29.74 146 PRO A N 1
ATOM 1193 C CA . PRO A 1 168 ? 74.280 56.445 -1.872 1.00 30.25 146 PRO A CA 1
ATOM 1194 C C . PRO A 1 168 ? 74.601 57.287 -0.624 1.00 30.88 146 PRO A C 1
ATOM 1195 O O . PRO A 1 168 ? 74.286 58.476 -0.597 1.00 30.70 146 PRO A O 1
ATOM 1199 N N . LYS A 1 169 ? 75.212 56.680 0.392 1.00 31.40 147 LYS A N 1
ATOM 1200 C CA . LYS A 1 169 ? 75.463 57.388 1.642 1.00 32.24 147 LYS A CA 1
ATOM 1201 C C . LYS A 1 169 ? 76.880 57.254 2.199 1.00 31.87 147 LYS A C 1
ATOM 1202 O O . LYS A 1 169 ? 77.473 56.182 2.191 1.00 32.07 147 LYS A O 1
ATOM 1208 N N . LEU A 1 170 ? 77.406 58.373 2.680 1.00 31.42 148 LEU A N 1
ATOM 1209 C CA . LEU A 1 170 ? 78.697 58.431 3.319 1.00 30.81 148 LEU A CA 1
ATOM 1210 C C . LEU A 1 170 ? 78.460 58.291 4.811 1.00 30.85 148 LEU A C 1
ATOM 1211 O O . LEU A 1 170 ? 77.512 58.852 5.336 1.00 30.82 148 LEU A O 1
ATOM 1216 N N . ALA A 1 171 ? 79.305 57.540 5.505 1.00 30.96 149 ALA A N 1
ATOM 1217 C CA . ALA A 1 171 ? 79.149 57.403 6.951 1.00 30.97 149 ALA A CA 1
ATOM 1218 C C . ALA A 1 171 ? 79.802 58.575 7.668 1.00 31.06 149 ALA A C 1
ATOM 1219 O O . ALA A 1 171 ? 80.850 58.422 8.294 1.00 30.91 149 ALA A O 1
ATOM 1221 N N . LEU A 1 172 ? 79.175 59.745 7.556 1.00 31.38 150 LEU A N 1
ATOM 1222 C CA . LEU A 1 172 ? 79.694 60.986 8.128 1.00 31.46 150 LEU A CA 1
ATOM 1223 C C . LEU A 1 172 ? 78.647 61.677 8.988 1.00 32.15 150 LEU A C 1
ATOM 1224 O O . LEU A 1 172 ? 77.504 61.863 8.561 1.00 32.13 150 LEU A O 1
ATOM 1229 N N . LYS A 1 173 ? 79.053 62.065 10.196 1.00 32.93 151 LYS A N 1
ATOM 1230 C CA . LYS A 1 173 ? 78.179 62.770 11.133 1.00 33.48 151 LYS A CA 1
ATOM 1231 C C . LYS A 1 173 ? 78.867 64.070 11.562 1.00 32.46 151 LYS A C 1
ATOM 1232 O O . LYS A 1 173 ? 80.035 64.031 11.959 1.00 32.62 151 LYS A O 1
ATOM 1238 N N . ALA A 1 174 ? 78.166 65.208 11.462 1.00 31.08 152 ALA A N 1
ATOM 1239 C CA . ALA A 1 174 ? 78.697 66.495 11.937 1.00 29.81 152 ALA A CA 1
ATOM 1240 C C . ALA A 1 174 ? 79.032 66.377 13.428 1.00 28.91 152 ALA A C 1
ATOM 1241 O O . ALA A 1 174 ? 78.201 65.916 14.207 1.00 29.55 152 ALA A O 1
ATOM 1243 N N . PRO A 1 175 ? 80.244 66.787 13.840 1.00 27.70 153 PRO A N 1
ATOM 1244 C CA . PRO A 1 175 ? 81.284 67.505 13.098 1.00 26.75 153 PRO A CA 1
ATOM 1245 C C . PRO A 1 175 ? 82.274 66.590 12.392 1.00 25.77 153 PRO A C 1
ATOM 1246 O O . PRO A 1 175 ? 82.791 65.642 12.992 1.00 26.30 153 PRO A O 1
ATOM 1250 N N . PHE A 1 176 ? 82.547 66.872 11.128 1.00 24.34 154 PHE A N 1
ATOM 1251 C CA . PHE A 1 176 ? 83.580 66.130 10.403 1.00 22.66 154 PHE A CA 1
ATOM 1252 C C . PHE A 1 176 ? 84.391 67.098 9.576 1.00 21.90 154 PHE A C 1
ATOM 1253 O O . PHE A 1 176 ? 83.920 68.195 9.230 1.00 21.78 154 PHE A O 1
ATOM 1261 N N . PHE A 1 177 ? 85.605 66.693 9.245 1.00 20.61 155 PHE A N 1
ATOM 1262 C CA . PHE A 1 177 ? 86.501 67.578 8.546 1.00 19.82 155 PHE A CA 1
ATOM 1263 C C . PHE A 1 177 ? 86.782 67.123 7.131 1.00 20.13 155 PHE A C 1
ATOM 1264 O O . PHE A 1 177 ? 86.409 66.007 6.747 1.00 20.34 155 PHE A O 1
ATOM 1272 N N . LEU A 1 178 ? 87.463 67.983 6.368 1.00 20.16 156 LEU A N 1
ATOM 1273 C CA . LEU A 1 178 ? 87.746 67.741 4.962 1.00 19.99 156 LEU A CA 1
ATOM 1274 C C . LEU A 1 178 ? 88.350 66.366 4.704 1.00 20.42 156 LEU A C 1
ATOM 1275 O O . LEU A 1 178 ? 87.981 65.711 3.736 1.00 20.73 156 LEU A O 1
ATOM 1280 N N . GLY A 1 179 ? 89.253 65.918 5.575 1.00 20.67 157 GLY A N 1
ATOM 1281 C CA . GLY A 1 179 ? 89.912 64.620 5.416 1.00 20.16 157 GLY A CA 1
ATOM 1282 C C . GLY A 1 179 ? 88.985 63.475 5.748 1.00 20.65 157 GLY A C 1
ATOM 1283 O O . GLY A 1 179 ? 89.179 62.356 5.277 1.00 20.91 157 GLY A O 1
ATOM 1284 N N . ASP A 1 180 ? 87.973 63.736 6.571 1.00 20.87 158 ASP A N 1
ATOM 1285 C CA . ASP A 1 180 ? 86.965 62.724 6.842 1.00 21.16 158 ASP A CA 1
ATOM 1286 C C . ASP A 1 180 ? 86.110 62.458 5.606 1.00 21.39 158 ASP A C 1
ATOM 1287 O O . ASP A 1 180 ? 85.832 61.297 5.284 1.00 21.19 158 ASP A O 1
ATOM 1292 N N . LEU A 1 181 ? 85.700 63.529 4.917 1.00 21.48 159 LEU A N 1
ATOM 1293 C CA . LEU A 1 181 ? 85.047 63.379 3.629 1.00 21.75 159 LEU A CA 1
ATOM 1294 C C . LEU A 1 181 ? 85.902 62.463 2.750 1.00 22.58 159 LEU A C 1
ATOM 1295 O O . LEU A 1 181 ? 85.425 61.420 2.279 1.00 23.07 159 LEU A O 1
ATOM 1300 N N . HIS A 1 182 ? 87.172 62.826 2.575 1.00 22.87 160 HIS A N 1
ATOM 1301 C CA . HIS A 1 182 ? 88.083 62.066 1.717 1.00 23.45 160 HIS A CA 1
ATOM 1302 C C . HIS A 1 182 ? 88.276 60.614 2.157 1.00 23.98 160 HIS A C 1
ATOM 1303 O O . HIS A 1 182 ? 88.415 59.718 1.325 1.00 24.33 160 HIS A O 1
ATOM 1310 N N . ASP A 1 183 ? 88.263 60.380 3.462 1.00 24.68 161 ASP A N 1
ATOM 1311 C CA . ASP A 1 183 ? 88.359 59.022 3.968 1.00 25.40 161 ASP A CA 1
ATOM 1312 C C . ASP A 1 183 ? 87.156 58.200 3.513 1.00 25.82 161 ASP A C 1
ATOM 1313 O O . ASP A 1 183 ? 87.311 57.091 3.005 1.00 26.20 161 ASP A O 1
ATOM 1318 N N . LYS A 1 184 ? 85.961 58.747 3.675 1.00 26.08 162 LYS A N 1
ATOM 1319 C CA . LYS A 1 184 ? 84.769 58.014 3.296 1.00 26.62 162 LYS A CA 1
ATOM 1320 C C . LYS A 1 184 ? 84.561 57.975 1.788 1.00 27.17 162 LYS A C 1
ATOM 1321 O O . LYS A 1 184 ? 83.958 57.046 1.275 1.00 27.39 162 LYS A O 1
ATOM 1335 N N . ARG A 1 186 ? 87.066 57.695 -0.368 1.00 28.63 164 ARG A N 1
ATOM 1336 C CA . ARG A 1 186 ? 88.169 56.927 -0.967 1.00 28.39 164 ARG A CA 1
ATOM 1337 C C . ARG A 1 186 ? 87.682 55.601 -1.593 1.00 28.60 164 ARG A C 1
ATOM 1338 O O . ARG A 1 186 ? 86.890 54.877 -0.990 1.00 28.32 164 ARG A O 1
ATOM 1346 N N . ASN A 1 187 ? 88.134 55.319 -2.817 1.00 29.06 165 ASN A N 1
ATOM 1347 C CA . ASN A 1 187 ? 87.723 54.115 -3.576 1.00 29.37 165 ASN A CA 1
ATOM 1348 C C . ASN A 1 187 ? 86.285 54.148 -4.104 1.00 29.30 165 ASN A C 1
ATOM 1349 O O . ASN A 1 187 ? 85.812 53.158 -4.651 1.00 30.03 165 ASN A O 1
ATOM 1354 N N . HIS A 1 188 ? 85.585 55.266 -3.936 1.00 28.50 166 HIS A N 1
ATOM 1355 C CA . HIS A 1 188 ? 84.206 55.374 -4.388 1.00 27.52 166 HIS A CA 1
ATOM 1356 C C . HIS A 1 188 ? 83.986 56.493 -5.404 1.00 27.31 166 HIS A C 1
ATOM 1357 O O . HIS A 1 188 ? 82.846 56.760 -5.790 1.00 27.32 166 HIS A O 1
ATOM 1364 N N . ILE A 1 189 ? 85.064 57.144 -5.827 1.00 26.79 167 ILE A N 1
ATOM 1365 C CA . ILE A 1 189 ? 84.970 58.261 -6.764 1.00 26.33 167 ILE A CA 1
ATOM 1366 C C . ILE A 1 189 ? 85.029 57.748 -8.196 1.00 26.72 167 ILE A C 1
ATOM 1367 O O . ILE A 1 189 ? 86.034 57.170 -8.611 1.00 26.86 167 ILE A O 1
ATOM 1372 N N . ILE A 1 190 ? 83.941 57.942 -8.938 1.00 26.89 168 ILE A N 1
ATOM 1373 C CA . ILE A 1 190 ? 83.911 57.559 -10.346 1.00 27.04 168 ILE A CA 1
ATOM 1374 C C . ILE A 1 190 ? 84.218 58.738 -11.254 1.00 27.06 168 ILE A C 1
ATOM 1375 O O . ILE A 1 190 ? 84.726 58.553 -12.357 1.00 26.97 168 ILE A O 1
ATOM 1380 N N . ALA A 1 191 ? 83.953 59.955 -10.777 1.00 26.83 169 ALA A N 1
ATOM 1381 C CA . ALA A 1 191 ? 84.305 61.159 -11.551 1.00 26.56 169 ALA A CA 1
ATOM 1382 C C . ALA A 1 191 ? 84.426 62.406 -10.685 1.00 25.98 169 ALA A C 1
ATOM 1383 O O . ALA A 1 191 ? 83.878 62.454 -9.576 1.00 26.23 169 ALA A O 1
ATOM 1385 N N . ILE A 1 192 ? 85.128 63.409 -11.210 1.00 24.93 170 ILE A N 1
ATOM 1386 C CA . ILE A 1 192 ? 85.335 64.675 -10.518 1.00 24.18 170 ILE A CA 1
ATOM 1387 C C . ILE A 1 192 ? 85.102 65.815 -11.484 1.00 23.92 170 ILE A C 1
ATOM 1388 O O . ILE A 1 192 ? 85.527 65.746 -12.625 1.00 23.60 170 ILE A O 1
ATOM 1393 N N . GLY A 1 193 ? 84.456 66.873 -10.999 1.00 23.85 171 GLY A N 1
ATOM 1394 C CA . GLY A 1 193 ? 84.254 68.096 -11.760 1.00 23.70 171 GLY A CA 1
ATOM 1395 C C . GLY A 1 193 ? 84.798 69.287 -11.003 1.00 24.15 171 GL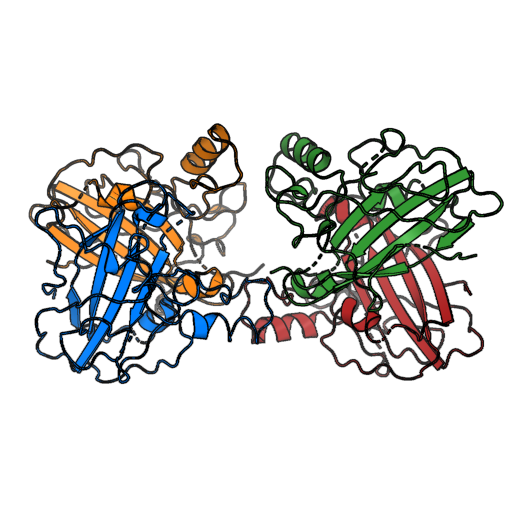Y A C 1
ATOM 1396 O O . GLY A 1 193 ? 84.685 69.349 -9.762 1.00 24.80 171 GLY A O 1
ATOM 1397 N N A ARG A 1 194 ? 85.392 70.215 -11.753 0.60 24.18 172 ARG A N 1
ATOM 1398 N N B ARG A 1 194 ? 85.372 70.248 -11.733 0.40 23.89 172 ARG A N 1
ATOM 1399 C CA A ARG A 1 194 ? 86.012 71.410 -11.210 0.60 24.03 172 ARG A CA 1
ATOM 1400 C CA B ARG A 1 194 ? 86.092 71.381 -11.135 0.40 23.45 172 ARG A CA 1
ATOM 1401 C C A ARG A 1 194 ? 85.346 72.635 -11.803 0.60 23.96 172 ARG A C 1
ATOM 1402 C C B ARG A 1 194 ? 85.723 72.708 -11.830 0.40 23.62 172 ARG A C 1
ATOM 1403 O O A ARG A 1 194 ? 84.838 72.589 -12.924 0.60 23.77 172 ARG A O 1
ATOM 1404 O O B ARG A 1 194 ? 85.783 72.792 -13.059 0.40 23.45 172 ARG A O 1
ATOM 1419 N N . LYS A 1 195 ? 85.349 73.729 -11.043 1.00 23.66 173 LYS A N 1
ATOM 1420 C CA . LYS A 1 195 ? 84.890 75.029 -11.557 1.00 23.56 173 LYS A CA 1
ATOM 1421 C C . LYS A 1 195 ? 85.256 76.176 -10.646 1.00 23.71 173 LYS A C 1
ATOM 1422 O O . LYS A 1 195 ? 85.072 76.089 -9.427 1.00 23.94 173 LYS A O 1
ATOM 1428 N N . GLU A 1 196 ? 85.729 77.267 -11.244 1.00 23.57 174 GLU A N 1
ATOM 1429 C CA . GLU A 1 196 ? 86.172 78.429 -10.485 1.00 23.89 174 GLU A CA 1
ATOM 1430 C C . GLU A 1 196 ? 85.223 79.614 -10.655 1.00 23.86 174 GLU A C 1
ATOM 1431 O O . GLU A 1 196 ? 84.498 79.711 -11.646 1.00 23.99 174 GLU A O 1
ATOM 1437 N N . PHE A 1 197 ? 85.227 80.515 -9.678 1.00 23.50 175 PHE A N 1
ATOM 1438 C CA . PHE A 1 197 ? 84.489 81.765 -9.807 1.00 22.97 175 PHE A CA 1
ATOM 1439 C C . PHE A 1 197 ? 85.244 82.853 -9.078 1.00 23.37 175 PHE A C 1
ATOM 1440 O O . PHE A 1 197 ? 86.152 82.563 -8.293 1.00 23.49 175 PHE A O 1
ATOM 1448 N N . LEU A 1 198 ? 84.857 84.097 -9.325 1.00 23.79 176 LEU A N 1
ATOM 1449 C CA . LEU A 1 198 ? 85.472 85.243 -8.669 1.00 24.42 176 LEU A CA 1
ATOM 1450 C C . LEU A 1 198 ? 84.539 85.910 -7.657 1.00 24.78 176 LEU A C 1
ATOM 1451 O O . LEU A 1 198 ? 83.308 85.824 -7.768 1.00 25.06 176 LEU A O 1
ATOM 1456 N N . TYR A 1 199 ? 85.138 86.562 -6.663 1.00 24.86 177 TYR A N 1
ATOM 1457 C CA . TYR A 1 199 ? 84.404 87.389 -5.733 1.00 24.99 177 TYR A CA 1
ATOM 1458 C C . TYR A 1 199 ? 85.275 88.580 -5.393 1.00 26.37 177 TYR A C 1
ATOM 1459 O O . TYR A 1 199 ? 86.456 88.415 -5.066 1.00 26.81 177 TYR A O 1
ATOM 1468 N N . LYS A 1 200 ? 84.688 89.770 -5.491 1.00 27.86 178 LYS A N 1
ATOM 1469 C CA . LYS A 1 200 ? 85.391 91.029 -5.287 1.00 30.09 178 LYS A CA 1
ATOM 1470 C C . LYS A 1 200 ? 85.964 91.152 -3.882 1.00 30.48 178 LYS A C 1
ATOM 1471 O O . LYS A 1 200 ? 85.408 90.629 -2.918 1.00 30.65 178 LYS A O 1
ATOM 1477 N N . GLN A 1 201 ? 87.088 91.851 -3.782 1.00 31.43 179 GLN A N 1
ATOM 1478 C CA . GLN A 1 201 ? 87.657 92.288 -2.510 1.00 32.48 179 GLN A CA 1
ATOM 1479 C C . GLN A 1 201 ? 86.626 92.805 -1.482 1.00 33.61 179 GLN A C 1
ATOM 1480 O O . GLN A 1 201 ? 85.664 93.475 -1.842 1.00 33.61 179 GLN A O 1
ATOM 1486 N N . PHE A 1 202 ? 86.862 92.520 -0.207 1.00 35.15 180 PHE A N 1
ATOM 1487 C CA . PHE A 1 202 ? 85.913 92.816 0.852 1.00 37.36 180 PHE A CA 1
ATOM 1488 C C . PHE A 1 202 ? 86.275 94.053 1.699 1.00 38.28 180 PHE A C 1
ATOM 1489 O O . PHE A 1 202 ? 87.438 94.251 2.028 1.00 38.82 180 PHE A O 1
ATOM 1497 N N . VAL A 1 203 ? 85.234 94.846 2.029 1.00 39.62 181 VAL A N 1
ATOM 1498 C CA . VAL A 1 203 ? 85.153 96.100 2.894 1.00 39.70 181 VAL A CA 1
ATOM 1499 C C . VAL A 1 203 ? 85.171 97.384 2.081 1.00 40.86 181 VAL A C 1
ATOM 1500 O O . VAL A 1 203 ? 84.225 97.648 1.330 1.00 41.94 181 VAL A O 1
ATOM 1512 N N . LYS B 1 24 ? 90.752 65.841 -19.773 1.00 49.03 2 LYS B N 1
ATOM 1513 C CA . LYS B 1 24 ? 91.282 64.488 -19.510 1.00 47.05 2 LYS B CA 1
ATOM 1514 C C . LYS B 1 24 ? 91.827 64.273 -18.095 1.00 45.16 2 LYS B C 1
ATOM 1515 O O . LYS B 1 24 ? 92.136 65.225 -17.379 1.00 44.67 2 LYS B O 1
ATOM 1521 N N . THR B 1 25 ? 91.924 63.008 -17.697 1.00 42.97 3 THR B N 1
ATOM 1522 C CA . THR B 1 25 ? 92.717 62.628 -16.528 1.00 40.89 3 THR B CA 1
ATOM 1523 C C . THR B 1 25 ? 93.847 61.660 -16.912 1.00 39.62 3 THR B C 1
ATOM 1524 O O . THR B 1 25 ? 93.781 61.001 -17.950 1.00 39.44 3 THR B O 1
ATOM 1528 N N . PHE B 1 26 ? 94.889 61.609 -16.078 1.00 37.80 4 PHE B N 1
ATOM 1529 C CA . PHE B 1 26 ? 96.043 60.736 -16.287 1.00 35.72 4 PHE B CA 1
ATOM 1530 C C . PHE B 1 26 ? 96.568 60.163 -14.971 1.00 35.55 4 PHE B C 1
ATOM 1531 O O . PHE B 1 26 ? 96.341 60.726 -13.900 1.00 35.28 4 PHE B O 1
ATOM 1539 N N . GLU B 1 27 ? 97.269 59.042 -15.062 1.00 35.13 5 GLU B N 1
ATOM 1540 C CA . GLU B 1 27 ? 97.743 58.351 -13.888 1.00 35.55 5 GLU B CA 1
ATOM 1541 C C . GLU B 1 27 ? 99.041 58.966 -13.358 1.00 34.44 5 GLU B C 1
ATOM 1542 O O . GLU B 1 27 ? 99.934 59.346 -14.134 1.00 33.76 5 GLU B O 1
ATOM 1548 N N . VAL B 1 28 ? 99.113 59.052 -12.027 1.00 33.85 6 VAL B N 1
ATOM 1549 C CA . VAL B 1 28 ? 100.274 59.548 -11.280 1.00 33.59 6 VAL B CA 1
ATOM 1550 C C . VAL B 1 28 ? 100.841 58.440 -10.353 1.00 33.87 6 VAL B C 1
ATOM 1551 O O . VAL B 1 28 ? 100.078 57.718 -9.701 1.00 32.97 6 VAL B O 1
ATOM 1563 N N . ILE B 1 30 ? 103.884 57.075 -7.326 1.00 33.21 8 ILE B N 1
ATOM 1564 C CA . ILE B 1 30 ? 104.854 57.247 -6.263 1.00 31.71 8 ILE B CA 1
ATOM 1565 C C . ILE B 1 30 ? 105.089 55.866 -5.608 1.00 31.76 8 ILE B C 1
ATOM 1566 O O . ILE B 1 30 ? 104.144 55.140 -5.304 1.00 31.55 8 ILE B O 1
ATOM 1571 N N . GLN B 1 31 ? 106.348 55.498 -5.412 1.00 31.85 9 GLN B N 1
ATOM 1572 C CA . GLN B 1 31 ? 106.693 54.241 -4.750 1.00 32.35 9 GLN B CA 1
ATOM 1573 C C . GLN B 1 31 ? 106.164 54.192 -3.304 1.00 32.03 9 GLN B C 1
ATOM 1574 O O . GLN B 1 31 ? 106.511 55.038 -2.482 1.00 31.73 9 GLN B O 1
ATOM 1580 N N . THR B 1 32 ? 105.329 53.206 -2.997 1.00 31.53 10 THR B N 1
ATOM 1581 C CA . THR B 1 32 ? 104.853 53.047 -1.633 1.00 31.92 10 THR B CA 1
ATOM 1582 C C . THR B 1 32 ? 104.987 51.617 -1.112 1.00 32.18 10 THR B C 1
ATOM 1583 O O . THR B 1 32 ? 105.208 50.683 -1.880 1.00 32.22 10 THR B O 1
ATOM 1587 N N . ASP B 1 33 ? 104.885 51.477 0.209 1.00 32.33 11 ASP B N 1
ATOM 1588 C CA . ASP B 1 33 ? 104.638 50.211 0.913 1.00 32.51 11 ASP B CA 1
ATOM 1589 C C . ASP B 1 33 ? 103.689 49.285 0.185 1.00 32.22 11 ASP B C 1
ATOM 1590 O O . ASP B 1 33 ? 102.887 49.727 -0.637 1.00 31.90 11 ASP B O 1
ATOM 1595 N N . SER B 1 34 ? 103.707 48.017 0.573 1.00 31.87 12 SER B N 1
ATOM 1596 C CA . SER B 1 34 ? 102.583 47.145 0.262 1.00 32.34 12 SER B CA 1
ATOM 1597 C C . SER B 1 34 ? 101.288 47.674 0.915 1.00 32.18 12 SER B C 1
ATOM 1598 O O . SER B 1 34 ? 100.212 47.605 0.324 1.00 32.13 12 SER B O 1
ATOM 1601 N N . LYS B 1 35 ? 101.415 48.217 2.124 1.00 32.04 13 LYS B N 1
ATOM 1602 C CA . LYS B 1 35 ? 100.311 48.882 2.812 1.00 31.63 13 LYS B CA 1
ATOM 1603 C C . LYS B 1 35 ? 99.950 50.293 2.269 1.00 30.77 13 LYS B C 1
ATOM 1604 O O . LYS B 1 35 ? 98.944 50.852 2.689 1.00 31.11 13 LYS B O 1
ATOM 1610 N N . GLY B 1 36 ? 100.749 50.872 1.366 1.00 29.50 14 GLY B N 1
ATOM 1611 C CA . GLY B 1 36 ? 100.472 52.229 0.825 1.00 28.23 14 GLY B CA 1
ATOM 1612 C C . GLY B 1 36 ? 101.203 53.418 1.471 1.00 27.50 14 GLY B C 1
ATOM 1613 O O . GLY B 1 36 ? 100.928 54.572 1.149 1.00 27.17 14 GLY B O 1
ATOM 1614 N N . TYR B 1 37 ? 102.149 53.132 2.364 1.00 26.47 15 TYR B N 1
ATOM 1615 C CA . TYR B 1 37 ? 102.986 54.143 3.012 1.00 25.75 15 TYR B CA 1
ATOM 1616 C C . TYR B 1 37 ? 104.208 54.547 2.214 1.00 25.50 15 TYR B C 1
ATOM 1617 O O . TYR B 1 37 ? 104.912 53.688 1.685 1.00 25.88 15 TYR B O 1
ATOM 1626 N N . LEU B 1 38 ? 104.458 55.856 2.127 1.00 24.77 16 LEU B N 1
ATOM 1627 C CA . LEU B 1 38 ? 105.704 56.367 1.560 1.00 23.89 16 LEU B CA 1
ATOM 1628 C C . LEU B 1 38 ? 106.807 56.196 2.601 1.00 23.82 16 LEU B C 1
ATOM 1629 O O . LEU B 1 38 ? 106.567 56.405 3.796 1.00 23.57 16 LEU B O 1
ATOM 1634 N N . ASP B 1 39 ? 107.999 55.797 2.158 1.00 23.51 17 ASP B N 1
ATOM 1635 C CA . ASP B 1 39 ? 109.144 55.573 3.061 1.00 23.44 17 ASP B CA 1
ATOM 1636 C C . ASP B 1 39 ? 109.483 56.738 4.007 1.00 22.62 17 ASP B C 1
ATOM 1637 O O . ASP B 1 39 ? 109.540 57.905 3.604 1.00 21.73 17 ASP B O 1
ATOM 1642 N N . ALA B 1 40 ? 109.733 56.383 5.263 1.00 21.97 18 ALA B N 1
ATOM 1643 C CA . ALA B 1 40 ? 110.091 57.315 6.329 1.00 21.58 18 ALA B CA 1
ATOM 1644 C C . ALA B 1 40 ? 110.992 58.504 5.921 1.00 21.78 18 ALA B C 1
ATOM 1645 O O . ALA B 1 40 ? 110.809 59.631 6.405 1.00 20.95 18 ALA B O 1
ATOM 1647 N N . LYS B 1 41 ? 111.960 58.243 5.037 1.00 22.19 19 LYS B N 1
ATOM 1648 C CA . LYS B 1 41 ? 112.993 59.219 4.701 1.00 22.23 19 LYS B CA 1
ATOM 1649 C C . LYS B 1 41 ? 112.387 60.491 4.121 1.00 22.75 19 LYS B C 1
ATOM 1650 O O . LYS B 1 41 ? 113.006 61.551 4.176 1.00 23.44 19 LYS B O 1
ATOM 1656 N N . PHE B 1 42 ? 111.170 60.389 3.601 1.00 22.81 20 PHE B N 1
ATOM 1657 C CA . PHE B 1 42 ? 110.528 61.514 2.932 1.00 23.21 20 PHE B CA 1
ATOM 1658 C C . PHE B 1 42 ? 109.686 62.412 3.850 1.00 23.65 20 PHE B C 1
ATOM 1659 O O . PHE B 1 42 ? 109.051 63.360 3.375 1.00 23.71 20 PHE B O 1
ATOM 1667 N N . GLY B 1 43 ? 109.701 62.154 5.157 1.00 24.48 21 GLY B N 1
ATOM 1668 C CA . GLY B 1 43 ? 108.852 62.928 6.078 1.00 25.22 21 GLY B CA 1
ATOM 1669 C C . GLY B 1 43 ? 109.302 63.097 7.520 1.00 25.79 21 GLY B C 1
ATOM 1670 O O . GLY B 1 43 ? 108.505 63.417 8.419 1.00 25.98 21 GLY B O 1
ATOM 1671 N N . GLY B 1 44 ? 110.570 62.892 7.797 1.00 26.03 22 GLY B N 1
ATOM 1672 C CA . GLY B 1 44 ? 110.986 63.309 9.130 1.00 27.35 22 GLY B CA 1
ATOM 1673 C C . GLY B 1 44 ? 110.649 62.389 10.294 1.00 27.20 22 GLY B C 1
ATOM 1674 O O . GLY B 1 44 ? 110.855 62.752 11.440 1.00 27.55 22 GLY B O 1
ATOM 1675 N N . ASN B 1 45 ? 110.121 61.208 10.009 1.00 26.95 23 ASN B N 1
ATOM 1676 C CA . ASN B 1 45 ? 110.515 60.064 10.798 1.00 27.00 23 ASN B CA 1
ATOM 1677 C C . ASN B 1 45 ? 111.855 59.638 10.187 1.00 27.64 23 ASN B C 1
ATOM 1678 O O . ASN B 1 45 ? 112.475 58.663 10.606 1.00 28.18 23 ASN B O 1
ATOM 1683 N N . ALA B 1 46 ? 112.302 60.418 9.202 1.00 27.89 24 ALA B N 1
ATOM 1684 C CA . ALA B 1 46 ? 113.488 60.137 8.413 1.00 28.21 24 ALA B CA 1
ATOM 1685 C C . ALA B 1 46 ? 114.752 59.974 9.247 1.00 28.88 24 ALA B C 1
ATOM 1686 O O . ALA B 1 46 ? 114.923 60.638 10.262 1.00 28.85 24 ALA B O 1
ATOM 1688 N N . PRO B 1 47 ? 115.654 59.089 8.810 1.00 29.72 25 PRO B N 1
ATOM 1689 C CA . PRO B 1 47 ? 117.017 59.129 9.333 1.00 30.03 25 PRO B CA 1
ATOM 1690 C C . PRO B 1 47 ? 117.609 60.543 9.162 1.00 30.64 25 PRO B C 1
ATOM 1691 O O . PRO B 1 47 ? 117.387 61.175 8.120 1.00 30.43 25 PRO B O 1
ATOM 1695 N N . LYS B 1 48 ? 118.359 61.022 10.158 1.00 31.18 26 LYS B N 1
ATOM 1696 C CA . LYS B 1 48 ? 118.838 62.414 10.177 1.00 32.36 26 LYS B CA 1
ATOM 1697 C C . LYS B 1 48 ? 119.664 62.802 8.935 1.00 31.50 26 LYS B C 1
ATOM 1698 O O . LYS B 1 48 ? 119.844 63.994 8.646 1.00 31.56 26 LYS B O 1
ATOM 1704 N N . ALA B 1 49 ? 120.137 61.802 8.195 1.00 30.56 27 ALA B N 1
ATOM 1705 C CA . ALA B 1 49 ? 120.883 62.048 6.959 1.00 30.08 27 ALA B CA 1
ATOM 1706 C C . ALA B 1 49 ? 120.008 62.648 5.850 1.00 29.65 27 ALA B C 1
ATOM 1707 O O . ALA B 1 49 ? 120.518 63.300 4.927 1.00 29.78 27 ALA B O 1
ATOM 1709 N N . PHE B 1 50 ? 118.697 62.426 5.941 1.00 28.73 28 PHE B N 1
ATOM 1710 C CA . PHE B 1 50 ? 117.755 62.954 4.955 1.00 27.62 28 PHE B CA 1
ATOM 1711 C C . PHE B 1 50 ? 117.041 64.230 5.426 1.00 26.85 28 PHE B C 1
ATOM 1712 O O . PHE B 1 50 ? 116.174 64.754 4.740 1.00 26.40 28 PHE B O 1
ATOM 1720 N N . LEU B 1 51 ? 117.410 64.723 6.602 1.00 26.12 29 LEU B N 1
ATOM 1721 C CA . LEU B 1 51 ? 116.896 66.006 7.067 1.00 26.22 29 LEU B CA 1
ATOM 1722 C C . LEU B 1 51 ? 117.916 67.115 6.838 1.00 25.90 29 LEU B C 1
ATOM 1723 O O . LEU B 1 51 ? 119.078 66.850 6.517 1.00 26.03 29 LEU B O 1
ATOM 1728 N N . ASN B 1 52 ? 117.481 68.358 6.988 1.00 25.73 30 ASN B N 1
ATOM 1729 C CA . ASN B 1 52 ? 118.435 69.450 6.977 1.00 25.77 30 ASN B CA 1
ATOM 1730 C C . ASN B 1 52 ? 118.946 69.695 8.376 1.00 26.18 30 ASN B C 1
ATOM 1731 O O . ASN B 1 52 ? 118.548 69.011 9.323 1.00 26.37 30 ASN B O 1
ATOM 1736 N N . SER B 1 53 ? 119.812 70.685 8.507 1.00 26.54 31 SER B N 1
ATOM 1737 C CA . SER B 1 53 ? 120.541 70.863 9.732 1.00 27.15 31 SER B CA 1
ATOM 1738 C C . SER B 1 53 ? 119.616 71.261 10.861 1.00 27.23 31 SER B C 1
ATOM 1739 O O . SER B 1 53 ? 119.961 71.076 12.017 1.00 27.31 31 SER B O 1
ATOM 1742 N N . ASN B 1 54 ? 118.436 71.776 10.520 1.00 27.64 32 ASN B N 1
ATOM 1743 C CA . ASN B 1 54 ? 117.438 72.181 11.518 1.00 28.12 32 ASN B CA 1
ATOM 1744 C C . ASN B 1 54 ? 116.416 71.099 11.870 1.00 28.07 32 ASN B C 1
ATOM 1745 O O . ASN B 1 54 ? 115.481 71.377 12.634 1.00 28.47 32 ASN B O 1
ATOM 1750 N N . GLY B 1 55 ? 116.577 69.888 11.318 1.00 27.29 33 GLY B N 1
ATOM 1751 C CA . GLY B 1 55 ? 115.628 68.787 11.562 1.00 26.47 33 GLY B CA 1
ATOM 1752 C C . GLY B 1 55 ? 114.442 68.656 10.596 1.00 26.54 33 GLY B C 1
ATOM 1753 O O . GLY B 1 55 ? 113.540 67.851 10.829 1.00 26.11 33 GLY B O 1
ATOM 1754 N N . LEU B 1 56 ? 114.442 69.411 9.496 1.00 26.12 34 LEU B N 1
ATOM 1755 C CA . LEU B 1 56 ? 113.294 69.408 8.583 1.00 26.10 34 LEU B CA 1
ATOM 1756 C C . LEU B 1 56 ? 113.404 68.440 7.391 1.00 25.59 34 LEU B C 1
ATOM 1757 O O . LEU B 1 56 ? 114.462 68.336 6.763 1.00 25.60 34 LEU B O 1
ATOM 1762 N N . PRO B 1 57 ? 112.293 67.752 7.066 1.00 24.68 35 PRO B N 1
ATOM 1763 C CA . PRO B 1 57 ? 112.236 66.821 5.961 1.00 24.14 35 PRO B CA 1
ATOM 1764 C C . PRO B 1 57 ? 112.093 67.513 4.626 1.00 23.78 35 PRO B C 1
ATOM 1765 O O . PRO B 1 57 ? 110.980 67.678 4.136 1.00 24.45 35 PRO B O 1
ATOM 1769 N N . THR B 1 58 ? 113.207 67.891 4.024 1.00 22.97 36 THR B N 1
ATOM 1770 C CA . THR B 1 58 ? 113.165 68.554 2.734 1.00 22.11 36 THR B CA 1
ATOM 1771 C C . THR B 1 58 ? 113.596 67.642 1.574 1.00 21.96 36 THR B C 1
ATOM 1772 O O . THR B 1 58 ? 113.764 68.100 0.448 1.00 22.13 36 THR B O 1
ATOM 1776 N N . TYR B 1 59 ? 113.726 66.344 1.840 1.00 21.43 37 TYR B N 1
ATOM 1777 C CA . TYR B 1 59 ? 114.131 65.362 0.811 1.00 20.55 37 TYR B CA 1
ATOM 1778 C C . TYR B 1 59 ? 112.896 64.836 0.038 1.00 20.16 37 TYR B C 1
ATOM 1779 O O . TYR B 1 59 ? 112.117 64.002 0.529 1.00 20.07 37 TYR B O 1
ATOM 1788 N N . SER B 1 60 ? 112.709 65.344 -1.166 1.00 19.70 38 SER B N 1
ATOM 1789 C CA . SER B 1 60 ? 111.492 65.057 -1.925 1.00 19.41 38 SER B CA 1
ATOM 1790 C C . SER B 1 60 ? 111.522 63.693 -2.620 1.00 19.46 38 SER B C 1
ATOM 1791 O O . SER B 1 60 ? 112.523 63.318 -3.193 1.00 19.81 38 SER B O 1
ATOM 1794 N N . PRO B 1 61 ? 110.407 62.964 -2.596 1.00 19.84 39 PRO B N 1
ATOM 1795 C CA . PRO B 1 61 ? 110.291 61.637 -3.225 1.00 20.42 39 PRO B CA 1
ATOM 1796 C C . PRO B 1 61 ? 110.237 61.698 -4.758 1.00 20.87 39 PRO B C 1
ATOM 1797 O O . PRO B 1 61 ? 109.778 62.691 -5.321 1.00 20.81 39 PRO B O 1
ATOM 1801 N N . LYS B 1 62 ? 110.665 60.633 -5.431 1.00 21.31 40 LYS B N 1
ATOM 1802 C CA . LYS B 1 62 ? 110.460 60.550 -6.865 1.00 21.77 40 LYS B CA 1
ATOM 1803 C C . LYS B 1 62 ? 108.951 60.455 -7.145 1.00 21.59 40 LYS B C 1
ATOM 1804 O O . LYS B 1 62 ? 108.247 59.649 -6.534 1.00 20.96 40 LYS B O 1
ATOM 1810 N N . ILE B 1 63 ? 108.465 61.307 -8.040 1.00 21.74 41 ILE B N 1
ATOM 1811 C CA . ILE B 1 63 ? 107.072 61.272 -8.485 1.00 22.51 41 ILE B CA 1
ATOM 1812 C C . ILE B 1 63 ? 107.038 61.341 -10.003 1.00 23.75 41 ILE B 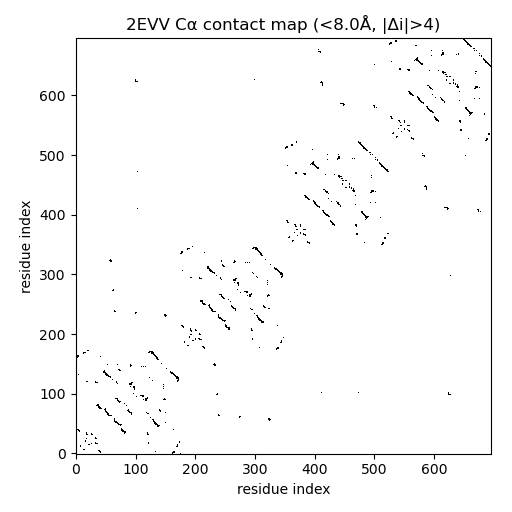C 1
ATOM 1813 O O . ILE B 1 63 ? 107.693 62.195 -10.592 1.00 24.19 41 ILE B O 1
ATOM 1818 N N . SER B 1 64 ? 106.288 60.441 -10.634 1.00 24.76 42 SER B N 1
ATOM 1819 C CA . SER B 1 64 ? 106.184 60.447 -12.093 1.00 26.45 42 SER B CA 1
ATOM 1820 C C . SER B 1 64 ? 104.760 60.158 -12.533 1.00 27.25 42 SER B C 1
ATOM 1821 O O . SER B 1 64 ? 103.924 59.791 -11.707 1.00 27.94 42 SER B O 1
ATOM 1824 N N . TRP B 1 65 ? 104.493 60.323 -13.826 1.00 27.87 43 TRP B N 1
ATOM 1825 C CA . TRP B 1 65 ? 103.141 60.215 -14.363 1.00 29.06 43 TRP B CA 1
ATOM 1826 C C . TRP B 1 65 ? 103.176 59.938 -15.855 1.00 30.76 43 TRP B C 1
ATOM 1827 O O . TRP B 1 65 ? 104.176 60.217 -16.514 1.00 30.57 43 TRP B O 1
ATOM 1838 N N . GLN B 1 66 ? 102.086 59.396 -16.394 1.00 33.02 44 GLN B N 1
ATOM 1839 C CA . GLN B 1 66 ? 102.029 59.127 -17.833 1.00 35.53 44 GLN B CA 1
ATOM 1840 C C . GLN B 1 66 ? 102.101 60.427 -18.620 1.00 35.78 44 GLN B C 1
ATOM 1841 O O . GLN B 1 66 ? 101.436 61.386 -18.265 1.00 35.83 44 GLN B O 1
ATOM 1847 N N A LYS B 1 67 ? 102.951 60.462 -19.650 0.60 36.50 45 LYS B N 1
ATOM 1848 N N B LYS B 1 67 ? 102.929 60.435 -19.666 0.40 36.34 45 LYS B N 1
ATOM 1849 C CA A LYS B 1 67 ? 103.049 61.604 -20.576 0.60 37.12 45 LYS B CA 1
ATOM 1850 C CA B LYS B 1 67 ? 103.033 61.540 -20.627 0.40 36.78 45 LYS B CA 1
ATOM 1851 C C A LYS B 1 67 ? 101.692 61.893 -21.187 0.60 37.32 45 LYS B C 1
ATOM 1852 C C B LYS B 1 67 ? 101.664 61.881 -21.197 0.40 37.19 45 LYS B C 1
ATOM 1853 O O A LYS B 1 67 ? 100.973 60.970 -21.549 0.60 37.25 45 LYS B O 1
ATOM 1854 O O B LYS B 1 67 ? 100.904 60.979 -21.539 0.40 37.16 45 LYS B O 1
ATOM 1865 N N . VAL B 1 68 ? 101.337 63.170 -21.291 1.00 37.81 46 VAL B N 1
ATOM 1866 C CA . VAL B 1 68 ? 100.078 63.564 -21.939 1.00 38.62 46 VAL B CA 1
ATOM 1867 C C . VAL B 1 68 ? 100.275 64.332 -23.248 1.00 39.67 46 VAL B C 1
ATOM 1868 O O . VAL B 1 68 ? 101.161 65.179 -23.388 1.00 39.48 46 VAL B O 1
ATOM 1872 N N . GLU B 1 69 ? 99.423 63.999 -24.206 1.00 40.92 47 GLU B N 1
ATOM 1873 C CA . GLU B 1 69 ? 99.474 64.563 -25.536 1.00 42.18 47 GLU B CA 1
ATOM 1874 C C . GLU B 1 69 ? 99.251 66.064 -25.510 1.00 41.82 47 GLU B C 1
ATOM 1875 O O . GLU B 1 69 ? 98.266 66.544 -24.937 1.00 42.03 47 GLU B O 1
ATOM 1881 N N . GLY B 1 70 ? 100.174 66.796 -26.128 1.00 41.43 48 GLY B N 1
ATOM 1882 C CA . GLY B 1 70 ? 100.083 68.250 -26.217 1.00 40.79 48 GLY B CA 1
ATOM 1883 C C . GLY B 1 70 ? 100.662 69.000 -25.026 1.00 40.57 48 GLY B C 1
ATOM 1884 O O . GLY B 1 70 ? 100.770 70.233 -25.064 1.00 40.55 48 GLY B O 1
ATOM 1885 N N . ALA B 1 71 ? 101.026 68.272 -23.968 1.00 39.94 49 ALA B N 1
ATOM 1886 C CA . ALA B 1 71 ? 101.598 68.898 -22.776 1.00 39.47 49 ALA B CA 1
ATOM 1887 C C . ALA B 1 71 ? 102.974 69.471 -23.061 1.00 38.89 49 ALA B C 1
ATOM 1888 O O . ALA B 1 71 ? 103.895 68.734 -23.376 1.00 38.97 49 ALA B O 1
ATOM 1890 N N . GLN B 1 72 ? 103.100 70.788 -22.938 1.00 38.38 50 GLN B N 1
ATOM 1891 C CA . GLN B 1 72 ? 104.387 71.496 -23.070 1.00 37.62 50 GLN B CA 1
ATOM 1892 C C . GLN B 1 72 ? 105.174 71.550 -21.757 1.00 36.30 50 GLN B C 1
ATOM 1893 O O . GLN B 1 72 ? 106.401 71.725 -21.755 1.00 36.78 50 GLN B O 1
ATOM 1899 N N . SER B 1 73 ? 104.449 71.451 -20.645 1.00 34.34 51 SER B N 1
ATOM 1900 C CA . SER B 1 73 ? 105.031 71.452 -19.311 1.00 32.14 51 SER B CA 1
ATOM 1901 C C . SER B 1 73 ? 104.013 70.872 -18.351 1.00 31.06 51 SER B C 1
ATOM 1902 O O . SER B 1 73 ? 102.831 70.730 -18.697 1.00 30.75 51 SER B O 1
ATOM 1905 N N . TYR B 1 74 ? 104.480 70.529 -17.152 1.00 29.71 52 TYR B N 1
ATOM 1906 C CA . TYR B 1 74 ? 103.613 70.058 -16.078 1.00 28.17 52 TYR B CA 1
ATOM 1907 C C . TYR B 1 74 ? 103.823 70.892 -14.858 1.00 26.81 52 TYR B C 1
ATOM 1908 O O . TYR B 1 74 ? 104.807 71.604 -14.758 1.00 26.53 52 TYR B O 1
ATOM 1917 N N . ALA B 1 75 ? 102.882 70.795 -13.932 1.00 25.60 53 ALA B N 1
ATOM 1918 C CA . ALA B 1 75 ? 103.048 71.376 -12.622 1.00 24.51 53 ALA B CA 1
ATOM 1919 C C . ALA B 1 75 ? 102.426 70.467 -11.589 1.00 24.17 53 ALA B C 1
ATOM 1920 O O . ALA B 1 75 ? 101.589 69.611 -11.918 1.00 24.64 53 ALA B O 1
ATOM 1922 N N . LEU B 1 76 ? 102.850 70.636 -10.347 1.00 22.98 54 LEU B N 1
ATOM 1923 C CA . LEU B 1 76 ? 102.468 69.738 -9.283 1.00 22.29 54 LEU B CA 1
ATOM 1924 C C . LEU B 1 76 ? 102.153 70.537 -8.020 1.00 21.88 54 LEU B C 1
ATOM 1925 O O . LEU B 1 76 ? 102.733 71.590 -7.779 1.00 21.73 54 LEU B O 1
ATOM 1930 N N . GLU B 1 77 ? 101.221 70.027 -7.225 1.00 21.54 55 GLU B N 1
ATOM 1931 C CA . GLU B 1 77 ? 101.014 70.501 -5.866 1.00 21.35 55 GLU B CA 1
ATOM 1932 C C . GLU B 1 77 ? 100.796 69.300 -4.947 1.00 20.80 55 GLU B C 1
ATOM 1933 O O . GLU B 1 77 ? 100.234 68.295 -5.372 1.00 21.05 55 GLU B O 1
ATOM 1939 N N . LEU B 1 78 ? 101.228 69.407 -3.694 1.00 20.31 56 LEU B N 1
ATOM 1940 C CA . LEU B 1 78 ? 101.035 68.333 -2.719 1.00 19.93 56 LEU B CA 1
ATOM 1941 C C . LEU B 1 78 ? 100.430 68.901 -1.457 1.00 19.97 56 LEU B C 1
ATOM 1942 O O . LEU B 1 78 ? 101.044 69.756 -0.806 1.00 20.03 56 LEU B O 1
ATOM 1947 N N . ILE B 1 79 ? 99.226 68.420 -1.136 1.00 19.87 57 ILE B N 1
ATOM 1948 C CA . ILE B 1 79 ? 98.423 68.897 -0.008 1.00 19.73 57 ILE B CA 1
ATOM 1949 C C . ILE B 1 79 ? 98.005 67.800 0.979 1.00 19.54 57 ILE B C 1
ATOM 1950 O O . ILE B 1 79 ? 97.785 66.645 0.601 1.00 18.97 57 ILE B O 1
ATOM 1955 N N . ASP B 1 80 ? 97.859 68.203 2.237 1.00 19.42 58 ASP B N 1
ATOM 1956 C CA . ASP B 1 80 ? 97.350 67.347 3.283 1.00 19.88 58 ASP B CA 1
ATOM 1957 C C . ASP B 1 80 ? 96.007 67.845 3.798 1.00 19.93 58 ASP B C 1
ATOM 1958 O O . ASP B 1 80 ? 95.939 68.750 4.613 1.00 19.34 58 ASP B O 1
ATOM 1963 N N . HIS B 1 81 ? 94.933 67.240 3.321 1.00 20.51 59 HIS B N 1
ATOM 1964 C CA . HIS B 1 81 ? 93.610 67.582 3.785 1.00 20.91 59 HIS B CA 1
ATOM 1965 C C . HIS B 1 81 ? 93.434 67.192 5.248 1.00 20.81 59 HIS B C 1
ATOM 1966 O O . HIS B 1 81 ? 92.668 67.822 5.965 1.00 20.90 59 HIS B O 1
ATOM 1973 N N . ASP B 1 82 ? 94.115 66.130 5.674 1.00 20.15 60 ASP B N 1
ATOM 1974 C CA . ASP B 1 82 ? 93.985 65.645 7.035 1.00 19.53 60 ASP B CA 1
ATOM 1975 C C . ASP B 1 82 ? 94.485 66.675 8.039 1.00 18.34 60 ASP B C 1
ATOM 1976 O O . ASP B 1 82 ? 94.136 66.604 9.215 1.00 18.37 60 ASP B O 1
ATOM 1981 N N . ALA B 1 83 ? 95.278 67.639 7.577 1.00 16.87 61 ALA B N 1
ATOM 1982 C CA . ALA B 1 83 ? 95.703 68.763 8.420 1.00 15.78 61 ALA B CA 1
ATOM 1983 C C . ALA B 1 83 ? 94.540 69.637 8.892 1.00 15.22 61 ALA B C 1
ATOM 1984 O O . ALA B 1 83 ? 94.610 70.215 9.973 1.00 15.31 61 ALA B O 1
ATOM 1986 N N . GLN B 1 84 ? 93.476 69.734 8.104 1.00 14.85 62 GLN B N 1
ATOM 1987 C CA . GLN B 1 84 ? 92.348 70.585 8.480 1.00 15.54 62 GLN B CA 1
ATOM 1988 C C . GLN B 1 84 ? 91.825 70.359 9.891 1.00 16.29 62 GLN B C 1
ATOM 1989 O O . GLN B 1 84 ? 91.523 71.314 10.595 1.00 16.47 62 GLN B O 1
ATOM 1995 N N . LYS B 1 85 ? 91.690 69.095 10.284 1.00 17.27 63 LYS B N 1
ATOM 1996 C CA . LYS B 1 85 ? 91.287 68.728 11.626 1.00 18.27 63 LYS B CA 1
ATOM 1997 C C . LYS B 1 85 ? 92.324 69.160 12.676 1.00 18.65 63 LYS B C 1
ATOM 1998 O O . LYS B 1 85 ? 91.982 69.497 13.818 1.00 18.83 63 LYS B O 1
ATOM 2004 N N . VAL B 1 86 ? 93.592 69.156 12.297 1.00 19.05 64 VAL B N 1
ATOM 2005 C CA . VAL B 1 86 ? 94.644 69.423 13.257 1.00 20.04 64 VAL B CA 1
ATOM 2006 C C . VAL B 1 86 ? 94.744 70.922 13.529 1.00 20.74 64 VAL B C 1
ATOM 2007 O O . VAL B 1 86 ? 94.806 71.357 14.685 1.00 21.27 64 VAL B O 1
ATOM 2011 N N . CYS B 1 87 ? 94.724 71.724 12.473 1.00 21.08 65 CYS B N 1
ATOM 2012 C CA . CYS B 1 87 ? 95.005 73.138 12.646 1.00 21.42 65 CYS B CA 1
ATOM 2013 C C . CYS B 1 87 ? 93.929 74.031 12.043 1.00 21.32 65 CYS B C 1
ATOM 2014 O O . CYS B 1 87 ? 93.928 75.235 12.273 1.00 20.98 65 CYS B O 1
ATOM 2017 N N . GLY B 1 88 ? 93.005 73.450 11.292 1.00 21.78 66 GLY B N 1
ATOM 2018 C CA . GLY B 1 88 ? 91.900 74.238 10.756 1.00 22.45 66 GLY B CA 1
ATOM 2019 C C . GLY B 1 88 ? 91.909 74.425 9.250 1.00 22.98 66 GLY B C 1
ATOM 2020 O O . GLY B 1 88 ? 90.904 74.823 8.680 1.00 22.69 66 GLY B O 1
ATOM 2029 N N . PRO B 1 90 ? 93.751 72.770 5.300 1.00 22.49 68 PRO B N 1
ATOM 2030 C CA . PRO B 1 90 ? 94.688 71.813 4.704 1.00 21.68 68 PRO B CA 1
ATOM 2031 C C . PRO B 1 90 ? 96.054 72.459 4.585 1.00 20.78 68 PRO B C 1
ATOM 2032 O O . PRO B 1 90 ? 96.143 73.676 4.530 1.00 21.25 68 PRO B O 1
ATOM 2036 N N . PHE B 1 91 ? 97.103 71.655 4.560 1.00 19.91 69 PHE B N 1
ATOM 2037 C CA . PHE B 1 91 ? 98.470 72.154 4.599 1.00 19.18 69 PHE B CA 1
ATOM 2038 C C . PHE B 1 91 ? 99.133 71.932 3.242 1.00 19.17 69 PHE B C 1
ATOM 2039 O O . PHE B 1 91 ? 99.044 70.845 2.670 1.00 19.01 69 PHE B O 1
ATOM 2047 N N . VAL B 1 92 ? 99.786 72.959 2.719 1.00 19.18 70 VAL B N 1
ATOM 2048 C CA . VAL B 1 92 ? 100.496 72.826 1.444 1.00 19.81 70 VAL B CA 1
ATOM 2049 C C . VAL B 1 92 ? 101.923 72.308 1.683 1.00 19.93 70 VAL B C 1
ATOM 2050 O O . VAL B 1 92 ? 102.732 72.972 2.348 1.00 20.29 70 VAL B O 1
ATOM 2054 N N . HIS B 1 93 ? 102.239 71.136 1.138 1.00 19.42 71 HIS B N 1
ATOM 2055 C CA . HIS B 1 93 ? 103.578 70.565 1.309 1.00 18.98 71 HIS B CA 1
ATOM 2056 C C . HIS B 1 93 ? 104.559 70.937 0.205 1.00 19.05 71 HIS B C 1
ATOM 2057 O O . HIS B 1 93 ? 105.753 71.083 0.443 1.00 18.94 71 HIS B O 1
ATOM 2064 N N . TRP B 1 94 ? 104.058 71.102 -1.008 1.00 19.60 72 TRP B N 1
ATOM 2065 C CA . TRP B 1 94 ? 104.935 71.309 -2.137 1.00 19.66 72 TRP B CA 1
ATOM 2066 C C . TRP B 1 94 ? 104.138 71.924 -3.263 1.00 19.54 72 TRP B C 1
ATOM 2067 O O . TRP B 1 94 ? 103.000 71.549 -3.498 1.00 19.58 72 TRP B O 1
ATOM 2078 N N . VAL B 1 95 ? 104.736 72.895 -3.939 1.00 19.63 73 VAL B N 1
ATOM 2079 C CA . VAL B 1 95 ? 104.116 73.557 -5.067 1.00 19.27 73 VAL B CA 1
ATOM 2080 C C . VAL B 1 95 ? 105.218 73.661 -6.105 1.00 19.66 73 VAL B C 1
ATOM 2081 O O . VAL B 1 95 ? 106.286 74.198 -5.826 1.00 19.60 73 VAL B O 1
ATOM 2085 N N . VAL B 1 96 ? 104.991 73.136 -7.295 1.00 19.98 74 VAL B N 1
ATOM 2086 C CA . VAL B 1 96 ? 106.035 73.214 -8.315 1.00 20.84 74 VAL B CA 1
ATOM 2087 C C . VAL B 1 96 ? 105.524 73.452 -9.743 1.00 20.97 74 VAL B C 1
ATOM 2088 O O . VAL B 1 96 ? 104.517 72.880 -10.150 1.00 20.90 74 VAL B O 1
ATOM 2092 N N . GLY B 1 97 ? 106.209 74.331 -10.467 1.00 21.26 75 GLY B N 1
ATOM 2093 C CA . GLY B 1 97 ? 105.900 74.599 -11.861 1.00 22.18 75 GLY B CA 1
ATOM 2094 C C . GLY B 1 97 ? 107.119 74.472 -12.762 1.00 22.98 75 GLY B C 1
ATOM 2095 O O . GLY B 1 97 ? 108.255 74.295 -12.291 1.00 23.12 75 GLY B O 1
ATOM 2096 N N . ASN B 1 98 ? 106.880 74.584 -14.065 1.00 23.41 76 ASN B N 1
ATOM 2097 C CA . ASN B 1 98 ? 107.935 74.491 -15.072 1.00 24.01 76 ASN B CA 1
ATOM 2098 C C . ASN B 1 98 ? 108.645 73.132 -15.095 1.00 24.20 76 ASN B C 1
ATOM 2099 O O . ASN B 1 98 ? 109.856 73.058 -15.273 1.00 24.79 76 ASN B O 1
ATOM 2104 N N . ILE B 1 99 ? 107.886 72.067 -14.889 1.00 24.47 77 ILE B N 1
ATOM 2105 C CA . ILE B 1 99 ? 108.385 70.722 -15.025 1.00 24.61 77 ILE B CA 1
ATOM 2106 C C . ILE B 1 99 ? 108.305 70.409 -16.525 1.00 25.73 77 ILE B C 1
ATOM 2107 O O . ILE B 1 99 ? 107.208 70.421 -17.113 1.00 25.38 77 ILE B O 1
ATOM 2112 N N . ALA B 1 100 ? 109.461 70.137 -17.139 1.00 26.48 78 ALA B N 1
ATOM 2113 C CA . ALA B 1 100 ? 109.544 69.899 -18.599 1.00 27.42 78 ALA B CA 1
ATOM 2114 C C . ALA B 1 100 ? 109.212 68.453 -18.951 1.00 28.00 78 ALA B C 1
ATOM 2115 O O . ALA B 1 100 ? 108.700 68.148 -20.043 1.00 28.05 78 ALA B O 1
ATOM 2117 N N . HIS B 1 101 ? 109.489 67.560 -18.011 1.00 28.55 79 HIS B N 1
ATOM 2118 C CA . HIS B 1 101 ? 109.314 66.156 -18.269 1.00 29.18 79 HIS B CA 1
ATOM 2119 C C . HIS B 1 101 ? 108.274 65.567 -17.336 1.00 28.88 79 HIS B C 1
ATOM 2120 O O . HIS B 1 101 ? 107.906 66.181 -16.340 1.00 28.97 79 HIS B O 1
ATOM 2127 N N . ASN B 1 102 ? 107.788 64.381 -17.672 1.00 28.43 80 ASN B N 1
ATOM 2128 C CA . ASN B 1 102 ? 106.760 63.726 -16.880 1.00 27.89 80 ASN B CA 1
ATOM 2129 C C . ASN B 1 102 ? 107.301 63.010 -15.636 1.00 27.43 80 ASN B C 1
ATOM 2130 O O . ASN B 1 102 ? 106.950 61.869 -15.355 1.00 27.45 80 ASN B O 1
ATOM 2135 N N . VAL B 1 103 ? 108.147 63.683 -14.870 1.00 27.01 81 VAL B N 1
ATOM 2136 C CA . VAL B 1 103 ? 108.758 63.044 -13.702 1.00 26.34 81 VAL B CA 1
ATOM 2137 C C . VAL B 1 103 ? 109.529 64.075 -12.921 1.00 25.59 81 VAL B C 1
ATOM 2138 O O . VAL B 1 103 ? 110.175 64.932 -13.506 1.00 26.25 81 VAL B O 1
ATOM 2142 N N . LEU B 1 104 ? 109.475 63.988 -11.603 1.00 24.94 82 LEU B N 1
ATOM 2143 C CA . LEU B 1 104 ? 110.428 64.700 -10.752 1.00 24.03 82 LEU B CA 1
ATOM 2144 C C . LEU B 1 104 ? 111.296 63.666 -10.084 1.00 23.81 82 LEU B C 1
ATOM 2145 O O . LEU B 1 104 ? 110.795 62.757 -9.436 1.00 23.88 82 LEU B O 1
ATOM 2150 N N . GLU B 1 105 ? 112.603 63.784 -10.262 1.00 24.10 83 GLU B N 1
ATOM 2151 C CA . GLU B 1 105 ? 113.533 62.799 -9.703 1.00 24.04 83 GLU B CA 1
ATOM 2152 C C . GLU B 1 105 ? 113.652 62.984 -8.203 1.00 23.56 83 GLU B C 1
ATOM 2153 O O . GLU B 1 105 ? 113.467 64.096 -7.677 1.00 23.04 83 GLU B O 1
ATOM 2159 N N . GLU B 1 106 ? 113.957 61.894 -7.514 1.00 23.08 84 GLU B N 1
ATOM 2160 C CA . GLU B 1 106 ? 114.255 61.966 -6.093 1.00 23.37 84 GLU B CA 1
ATOM 2161 C C . GLU B 1 106 ? 115.217 63.127 -5.779 1.00 23.78 84 GLU B C 1
ATOM 2162 O O . GLU B 1 106 ? 116.129 63.425 -6.548 1.00 24.02 84 GLU B O 1
ATOM 2168 N N . ASN B 1 107 ? 114.980 63.794 -4.654 1.00 24.34 85 ASN B N 1
ATOM 2169 C CA . ASN B 1 107 ? 115.737 64.980 -4.225 1.00 24.71 85 ASN B CA 1
ATOM 2170 C C . ASN B 1 107 ? 115.584 66.184 -5.147 1.00 24.59 85 ASN B C 1
ATOM 2171 O O . ASN B 1 107 ? 116.356 67.145 -5.060 1.00 24.55 85 ASN B O 1
ATOM 2176 N N . ALA B 1 108 ? 114.570 66.137 -6.007 1.00 24.45 86 ALA B N 1
ATOM 2177 C CA . ALA B 1 108 ? 114.311 67.193 -6.974 1.00 24.26 86 ALA B CA 1
ATOM 2178 C C . ALA B 1 108 ? 114.191 68.590 -6.339 1.00 24.30 86 ALA B C 1
ATOM 2179 O O . ALA B 1 108 ? 114.739 69.565 -6.860 1.00 24.07 86 ALA B O 1
ATOM 2181 N N . SER B 1 109 ? 113.484 68.688 -5.221 1.00 23.91 87 SER B N 1
ATOM 2182 C CA . SER B 1 109 ? 113.309 69.978 -4.571 1.00 24.55 87 SER B CA 1
ATOM 2183 C C . SER B 1 109 ? 114.658 70.672 -4.304 1.00 25.40 87 SER B C 1
ATOM 2184 O O . SER B 1 109 ? 114.800 71.867 -4.552 1.00 25.46 87 SER B O 1
ATOM 2203 N N . ASP B 1 112 ? 116.970 70.022 -8.621 1.00 29.65 90 ASP B N 1
ATOM 2204 C CA . ASP B 1 112 ? 116.513 70.355 -9.958 1.00 30.09 90 ASP B CA 1
ATOM 2205 C C . ASP B 1 112 ? 116.578 71.859 -10.259 1.00 30.90 90 ASP B C 1
ATOM 2206 O O . ASP B 1 112 ? 115.911 72.679 -9.608 1.00 31.58 90 ASP B O 1
ATOM 2211 N N . LYS B 1 113 ? 117.378 72.217 -11.260 1.00 31.24 91 LYS B N 1
ATOM 2212 C CA . LYS B 1 113 ? 117.643 73.621 -11.563 1.00 31.84 91 LYS B CA 1
ATOM 2213 C C . LYS B 1 113 ? 116.583 74.247 -12.465 1.00 31.34 91 LYS B C 1
ATOM 2214 O O . LYS B 1 113 ? 116.464 75.479 -12.546 1.00 31.45 91 LYS B O 1
ATOM 2220 N N A ARG B 1 114 ? 115.790 73.380 -13.086 0.50 31.07 92 ARG B N 1
ATOM 2221 N N B ARG B 1 114 ? 115.821 73.416 -13.163 0.50 31.24 92 ARG B N 1
ATOM 2222 C CA A ARG B 1 114 ? 114.880 73.740 -14.175 0.50 30.74 92 ARG B CA 1
ATOM 2223 C CA B ARG B 1 114 ? 114.875 73.934 -14.153 0.50 31.04 92 ARG B CA 1
ATOM 2224 C C A ARG B 1 114 ? 113.447 74.098 -13.712 0.50 30.33 92 ARG B C 1
ATOM 2225 C C B ARG B 1 114 ? 113.490 74.297 -13.590 0.50 30.46 92 ARG B C 1
ATOM 2226 O O A ARG B 1 114 ? 112.722 74.819 -14.406 0.50 30.56 92 ARG B O 1
ATOM 2227 O O B ARG B 1 114 ? 112.829 75.206 -14.100 0.50 30.54 92 ARG B O 1
ATOM 2242 N N . ILE B 1 115 ? 113.068 73.601 -12.536 1.00 29.83 93 ILE B N 1
ATOM 2243 C CA . ILE B 1 115 ? 111.762 73.856 -11.910 1.00 28.51 93 ILE B CA 1
ATOM 2244 C C . ILE B 1 115 ? 111.757 75.139 -11.094 1.00 28.07 93 ILE B C 1
ATOM 2245 O O . ILE B 1 115 ? 112.810 75.653 -10.702 1.00 27.91 93 ILE B O 1
ATOM 2250 N N . VAL B 1 116 ? 110.549 75.619 -10.826 1.00 27.04 94 VAL B N 1
ATOM 2251 C CA . VAL B 1 116 ? 110.320 76.771 -9.983 1.00 26.47 94 VAL B CA 1
ATOM 2252 C C . VAL B 1 116 ? 109.460 76.293 -8.789 1.00 25.88 94 VAL B C 1
ATOM 2253 O O . VAL B 1 116 ? 108.616 75.415 -8.958 1.00 26.57 94 VAL B O 1
ATOM 2257 N N . GLN B 1 117 ? 109.674 76.820 -7.588 1.00 24.69 95 GLN B N 1
ATOM 2258 C CA . GLN B 1 117 ? 108.955 76.284 -6.427 1.00 23.76 95 GLN B CA 1
ATOM 2259 C C . GLN B 1 117 ? 108.231 77.334 -5.601 1.00 23.26 95 GLN B C 1
ATOM 2260 O O . GLN B 1 117 ? 108.812 78.361 -5.239 1.00 23.97 95 GLN B O 1
ATOM 2266 N N . GLY B 1 118 ? 106.961 77.071 -5.306 1.00 21.94 96 GLY B N 1
ATOM 2267 C CA . GLY B 1 118 ? 106.153 77.933 -4.449 1.00 20.46 96 GLY B CA 1
ATOM 2268 C C . GLY B 1 118 ? 106.378 77.817 -2.947 1.00 19.73 96 GLY B C 1
ATOM 2269 O O . GLY B 1 118 ? 107.060 76.917 -2.451 1.00 19.81 96 GLY B O 1
ATOM 2270 N N . VAL B 1 119 ? 105.775 78.735 -2.212 1.00 19.06 97 VAL B N 1
ATOM 2271 C CA . VAL B 1 119 ? 105.900 78.783 -0.759 1.00 18.38 97 VAL B CA 1
ATOM 2272 C C . VAL B 1 119 ? 105.056 77.676 -0.117 1.00 18.62 97 VAL B C 1
ATOM 2273 O O . VAL B 1 119 ? 103.880 77.526 -0.442 1.00 18.96 97 VAL B O 1
ATOM 2277 N N . ASN B 1 120 ? 105.645 76.897 0.780 1.00 18.57 98 ASN B N 1
ATOM 2278 C CA . ASN B 1 120 ? 104.894 75.843 1.449 1.00 18.97 98 ASN B CA 1
ATOM 2279 C C . ASN B 1 120 ? 104.253 76.379 2.726 1.00 18.88 98 ASN B C 1
ATOM 2280 O O . ASN B 1 120 ? 104.428 77.537 3.051 1.00 19.03 98 ASN B O 1
ATOM 2285 N N . SER B 1 121 ? 103.526 75.546 3.460 1.00 18.96 99 SER B N 1
ATOM 2286 C CA . SER B 1 121 ? 102.725 76.057 4.559 1.00 18.89 99 SER B CA 1
ATOM 2287 C C . SER B 1 121 ? 103.436 76.196 5.901 1.00 19.20 99 SER B C 1
ATOM 2288 O O . SER B 1 121 ? 102.800 76.471 6.924 1.00 19.32 99 SER B O 1
ATOM 2291 N N . LEU B 1 122 ? 104.754 76.023 5.904 1.00 19.70 100 LEU B N 1
ATOM 2292 C CA . LEU B 1 122 ? 105.547 76.326 7.100 1.00 19.75 100 LEU B CA 1
ATOM 2293 C C . LEU B 1 122 ? 105.813 77.809 7.147 1.00 19.71 100 LEU B C 1
ATOM 2294 O O . LEU B 1 122 ? 106.051 78.356 8.220 1.00 19.66 100 LEU B O 1
ATOM 2299 N N . THR B 1 123 ? 105.770 78.453 5.975 1.00 19.90 101 THR B N 1
ATOM 2300 C CA . THR B 1 123 ? 106.074 79.877 5.854 1.00 20.09 101 THR B CA 1
ATOM 2301 C C . THR B 1 123 ? 105.463 80.743 6.963 1.00 20.61 101 THR B C 1
ATOM 2302 O O . THR B 1 123 ? 104.394 80.454 7.496 1.00 21.04 101 THR B O 1
ATOM 2306 N N A GLN B 1 124 ? 106.154 81.812 7.316 0.50 20.77 102 GLN B N 1
ATOM 2307 N N B GLN B 1 124 ? 106.177 81.804 7.307 0.50 20.98 102 GLN B N 1
ATOM 2308 C CA A GLN B 1 124 ? 105.593 82.780 8.232 0.50 20.94 102 GLN B CA 1
ATOM 2309 C CA B GLN B 1 124 ? 105.701 82.781 8.263 0.50 21.39 102 GLN B CA 1
ATOM 2310 C C A GLN B 1 124 ? 105.619 84.118 7.529 0.50 21.45 102 GLN B C 1
ATOM 2311 C C B GLN B 1 124 ? 105.617 84.114 7.532 0.50 21.68 102 GLN B C 1
ATOM 2312 O O A GLN B 1 124 ? 105.614 85.171 8.158 0.50 21.99 102 GLN B O 1
ATOM 2313 O O B GLN B 1 124 ? 105.533 85.166 8.154 0.50 22.19 102 GLN B O 1
ATOM 2324 N N . GLY B 1 125 ? 105.650 84.059 6.203 1.00 21.96 103 GLY B N 1
ATOM 2325 C CA . GLY B 1 125 ? 105.642 85.249 5.368 1.00 22.50 103 GLY B CA 1
ATOM 2326 C C . GLY B 1 125 ? 104.299 85.606 4.759 1.00 23.35 103 GLY B C 1
ATOM 2327 O O . GLY B 1 125 ? 104.226 86.519 3.962 1.00 23.34 103 GLY B O 1
ATOM 2328 N N . PHE B 1 126 ? 103.231 84.914 5.137 1.00 24.52 104 PHE B N 1
ATOM 2329 C CA . PHE B 1 126 ? 101.906 85.273 4.642 1.00 26.46 104 PHE B CA 1
ATOM 2330 C C . PHE B 1 126 ? 101.530 86.696 5.090 1.00 28.08 104 PHE B C 1
ATOM 2331 O O . PHE B 1 126 ? 102.071 87.187 6.084 1.00 28.11 104 PHE B O 1
ATOM 2339 N N . ILE B 1 127 ? 100.654 87.369 4.331 1.00 29.92 105 ILE B N 1
ATOM 2340 C CA . ILE B 1 127 ? 100.169 88.704 4.714 1.00 31.56 105 ILE B CA 1
ATOM 2341 C C . ILE B 1 127 ? 99.483 88.494 6.045 1.00 33.10 105 ILE B C 1
ATOM 2342 O O . ILE B 1 127 ? 98.733 87.547 6.198 1.00 34.02 105 ILE B O 1
ATOM 2347 N N . ARG B 1 128 ? 99.726 89.342 7.025 1.00 34.48 106 ARG B N 1
ATOM 2348 C CA . ARG B 1 128 ? 99.029 89.161 8.313 1.00 36.13 106 ARG B CA 1
ATOM 2349 C C . ARG B 1 128 ? 99.711 88.144 9.201 1.00 36.34 106 ARG B C 1
ATOM 2350 O O . ARG B 1 128 ? 99.161 87.739 10.207 1.00 36.38 106 ARG B O 1
ATOM 2358 N N . SER B 1 129 ? 100.914 87.741 8.811 1.00 37.28 107 SER B N 1
ATOM 2359 C CA . SER B 1 129 ? 101.903 87.298 9.775 1.00 38.10 107 SER B CA 1
ATOM 2360 C C . SER B 1 129 ? 102.413 88.538 10.523 1.00 38.36 107 SER B C 1
ATOM 2361 O O . SER B 1 129 ? 102.486 89.617 9.939 1.00 38.21 107 SER B O 1
ATOM 2364 N N . PRO B 1 130 ? 102.766 88.389 11.814 1.00 39.00 108 PRO B N 1
ATOM 2365 C CA . PRO B 1 130 ? 103.340 89.512 12.570 1.00 39.52 108 PRO B CA 1
ATOM 2366 C C . PRO B 1 130 ? 104.704 90.021 12.047 1.00 40.25 108 PRO B C 1
ATOM 2367 O O . PRO B 1 130 ? 105.074 91.166 12.320 1.00 40.36 108 PRO B O 1
ATOM 2371 N N . LEU B 1 131 ? 105.441 89.190 11.312 1.00 40.62 109 LEU B N 1
ATOM 2372 C CA . LEU B 1 131 ? 106.795 89.542 10.884 1.00 41.17 109 LEU B CA 1
ATOM 2373 C C . LEU B 1 131 ? 106.820 90.765 9.981 1.00 41.59 109 LEU B C 1
ATOM 2374 O O . LEU B 1 131 ? 105.889 90.962 9.193 1.00 41.50 109 LEU B O 1
ATOM 2379 N N . ASN B 1 132 ? 107.886 91.572 10.080 1.00 41.95 110 ASN B N 1
ATOM 2380 C CA . ASN B 1 132 ? 108.016 92.763 9.228 1.00 42.50 110 ASN B CA 1
ATOM 2381 C C . ASN B 1 132 ? 108.183 92.389 7.758 1.00 42.67 110 ASN B C 1
ATOM 2382 O O . ASN B 1 132 ? 108.470 91.231 7.436 1.00 42.72 110 ASN B O 1
ATOM 2387 N N . GLU B 1 133 ? 108.022 93.369 6.878 1.00 42.96 111 GLU B N 1
ATOM 2388 C CA . GLU B 1 133 ? 107.965 93.109 5.437 1.00 43.63 111 GLU B CA 1
ATOM 2389 C C . GLU B 1 133 ? 109.157 92.318 4.877 1.00 43.04 111 GLU B C 1
ATOM 2390 O O . GLU B 1 133 ? 108.985 91.436 4.029 1.00 43.34 111 GLU B O 1
ATOM 2396 N N . SER B 1 134 ? 110.352 92.651 5.360 1.00 42.27 112 SER B N 1
ATOM 2397 C CA . SER B 1 134 ? 111.598 92.059 4.884 1.00 41.06 112 SER B CA 1
ATOM 2398 C C . SER B 1 134 ? 111.774 90.622 5.391 1.00 39.95 112 SER B C 1
ATOM 2399 O O . SER B 1 134 ? 112.214 89.744 4.632 1.00 39.43 112 SER B O 1
ATOM 2402 N N . GLU B 1 135 ? 111.433 90.394 6.664 1.00 38.44 113 GLU B N 1
ATOM 2403 C CA . GLU B 1 135 ? 111.443 89.049 7.243 1.00 37.30 113 GLU B CA 1
ATOM 2404 C C . GLU B 1 135 ? 110.483 88.119 6.507 1.00 35.83 113 GLU B C 1
ATOM 2405 O O . GLU B 1 135 ? 110.773 86.940 6.344 1.00 35.36 113 GLU B O 1
ATOM 2411 N N . LYS B 1 136 ? 109.349 88.654 6.058 1.00 34.20 114 LYS B N 1
ATOM 2412 C CA . LYS B 1 136 ? 108.347 87.855 5.349 1.00 32.98 114 LYS B CA 1
ATOM 2413 C C . LYS B 1 136 ? 108.892 87.305 4.033 1.00 31.63 114 LYS B C 1
ATOM 2414 O O . LYS B 1 136 ? 108.721 86.125 3.710 1.00 30.79 114 LYS B O 1
ATOM 2420 N N . G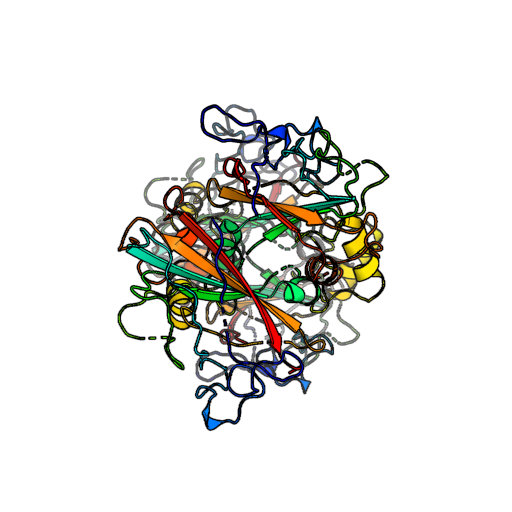LN B 1 137 ? 109.551 88.184 3.291 1.00 30.65 115 GLN B N 1
ATOM 2421 C CA . GLN B 1 137 ? 110.249 87.830 2.060 1.00 30.10 115 GLN B CA 1
ATOM 2422 C C . GLN B 1 137 ? 111.282 86.710 2.267 1.00 29.05 115 GLN B C 1
ATOM 2423 O O . GLN B 1 137 ? 111.375 85.796 1.448 1.00 28.90 115 GLN B O 1
ATOM 2429 N N . ARG B 1 138 ? 112.039 86.779 3.361 1.00 27.70 116 ARG B N 1
ATOM 2430 C CA . ARG B 1 138 ? 112.989 85.722 3.683 1.00 27.23 116 ARG B CA 1
ATOM 2431 C C . ARG B 1 138 ? 112.281 84.424 3.973 1.00 26.14 116 ARG B C 1
ATOM 2432 O O . ARG B 1 138 ? 112.554 83.427 3.312 1.00 26.44 116 ARG B O 1
ATOM 2440 N N . SER B 1 139 ? 111.381 84.444 4.957 1.00 24.86 117 SER B N 1
ATOM 2441 C CA . SER B 1 139 ? 110.561 83.283 5.304 1.00 23.78 117 SER B CA 1
ATOM 2442 C C . SER B 1 139 ? 109.931 82.649 4.059 1.00 23.21 117 SER B C 1
ATOM 2443 O O . SER B 1 139 ? 110.063 81.439 3.842 1.00 22.72 117 SER B O 1
ATOM 2446 N N . ASN B 1 140 ? 109.290 83.459 3.221 1.00 22.28 118 ASN B N 1
ATOM 2447 C CA . ASN B 1 140 ? 108.720 82.915 2.001 1.00 22.37 118 ASN B CA 1
ATOM 2448 C C . ASN B 1 140 ? 109.741 82.171 1.137 1.00 22.76 118 ASN B C 1
ATOM 2449 O O . ASN B 1 140 ? 109.468 81.055 0.672 1.00 22.80 118 ASN B O 1
ATOM 2454 N N . LEU B 1 141 ? 110.916 82.780 0.943 1.00 22.92 119 LEU B N 1
ATOM 2455 C CA . LEU B 1 141 ? 111.966 82.189 0.094 1.00 22.73 119 LEU B CA 1
ATOM 2456 C C . LEU B 1 141 ? 112.565 80.957 0.725 1.00 22.45 119 LEU B C 1
ATOM 2457 O O . LEU B 1 141 ? 112.753 79.943 0.059 1.00 22.54 119 LEU B O 1
ATOM 2462 N N . ASN B 1 142 ? 112.834 81.046 2.018 1.00 22.30 120 ASN B N 1
ATOM 2463 C CA . ASN B 1 142 ? 113.325 79.914 2.790 1.00 22.72 120 ASN B CA 1
ATOM 2464 C C . ASN B 1 142 ? 112.404 78.700 2.775 1.00 22.58 120 ASN B C 1
ATOM 2465 O O . ASN B 1 142 ? 112.849 77.590 3.023 1.00 23.02 120 ASN B O 1
ATOM 2470 N N . ASN B 1 143 ? 111.119 78.916 2.501 1.00 22.43 121 ASN B N 1
ATOM 2471 C CA . ASN B 1 143 ? 110.134 77.847 2.560 1.00 21.38 121 ASN B CA 1
ATOM 2472 C C . ASN B 1 143 ? 109.563 77.585 1.173 1.00 21.43 121 ASN B C 1
ATOM 2473 O O . ASN B 1 143 ? 108.486 77.024 1.033 1.00 21.79 121 ASN B O 1
ATOM 2478 N N . SER B 1 144 ? 110.282 78.012 0.145 1.00 21.24 122 SER B N 1
ATOM 2479 C CA . SER B 1 144 ? 109.895 77.710 -1.227 1.00 21.35 122 SER B CA 1
ATOM 2480 C C . SER B 1 144 ? 110.508 76.370 -1.649 1.00 21.21 122 SER B C 1
ATOM 2481 O O . SER B 1 144 ? 111.294 76.302 -2.601 1.00 22.14 122 SER B O 1
ATOM 2484 N N . VAL B 1 145 ? 110.155 75.315 -0.920 1.00 20.30 123 VAL B N 1
ATOM 2485 C CA . VAL B 1 145 ? 110.722 73.985 -1.090 1.00 19.40 123 VAL B CA 1
ATOM 2486 C C . VAL B 1 145 ? 109.694 72.937 -0.649 1.00 19.52 123 VAL B C 1
ATOM 2487 O O . VAL B 1 145 ? 108.646 73.271 -0.059 1.00 19.85 123 VAL B O 1
ATOM 2491 N N . TYR B 1 146 ? 109.995 71.675 -0.928 1.00 18.57 124 TYR B N 1
ATOM 2492 C CA . TYR B 1 146 ? 109.202 70.574 -0.433 1.00 17.94 124 TYR B CA 1
ATOM 2493 C C . TYR B 1 146 ? 109.414 70.431 1.052 1.00 18.28 124 TYR B C 1
ATOM 2494 O O . TYR B 1 146 ? 110.554 70.377 1.515 1.00 18.57 124 TYR B O 1
ATOM 2503 N N . ILE B 1 147 ? 108.313 70.369 1.794 1.00 17.90 125 ILE B N 1
ATOM 2504 C CA . ILE B 1 147 ? 108.346 69.955 3.183 1.00 17.72 125 ILE B CA 1
ATOM 2505 C C . ILE B 1 147 ? 107.487 68.689 3.350 1.00 18.56 125 ILE B C 1
ATOM 2506 O O . ILE B 1 147 ? 106.288 68.700 3.052 1.00 17.72 125 ILE B O 1
ATOM 2511 N N . GLY B 1 148 ? 108.118 67.613 3.831 1.00 19.31 126 GLY B N 1
ATOM 2512 C CA . GLY B 1 148 ? 107.500 66.298 3.912 1.00 20.67 126 GLY B CA 1
ATOM 2513 C C . GLY B 1 148 ? 106.438 66.147 4.983 1.00 22.34 126 GLY B C 1
ATOM 2514 O O . GLY B 1 148 ? 106.253 67.033 5.830 1.00 22.31 126 GLY B O 1
ATOM 2515 N N . PRO B 1 149 ? 105.712 65.019 4.950 1.00 23.48 127 PRO B N 1
ATOM 2516 C CA . PRO B 1 149 ? 104.654 64.787 5.925 1.00 24.29 127 PRO B CA 1
ATOM 2517 C C . PRO B 1 149 ? 105.232 64.794 7.320 1.00 25.63 127 PRO B C 1
ATOM 2518 O O . PRO B 1 149 ? 106.281 64.203 7.524 1.00 25.85 127 PRO B O 1
ATOM 2530 N N . PRO B 1 151 ? 102.853 64.151 10.316 1.00 24.91 129 PRO B N 1
ATOM 2531 C CA . PRO B 1 151 ? 101.519 64.228 10.886 1.00 23.57 129 PRO B CA 1
ATOM 2532 C C . PRO B 1 151 ? 101.518 63.922 12.374 1.00 22.20 129 PRO B C 1
ATOM 2533 O O . PRO B 1 151 ? 101.993 62.870 12.769 1.00 23.26 129 PRO B O 1
ATOM 2537 N N . PRO B 1 152 ? 100.986 64.827 13.205 1.00 20.81 130 PRO B N 1
ATOM 2538 C CA . PRO B 1 152 ? 101.154 64.611 14.640 1.00 19.42 130 PRO B CA 1
ATOM 2539 C C . PRO B 1 152 ? 100.159 63.686 15.305 1.00 18.60 130 PRO B C 1
ATOM 2540 O O . PRO B 1 152 ? 100.510 63.074 16.308 1.00 18.50 130 PRO B O 1
ATOM 2544 N N . ASN B 1 153 ? 98.935 63.593 14.783 1.00 17.73 131 ASN B N 1
ATOM 2545 C CA . ASN B 1 153 ? 97.840 62.934 15.504 1.00 17.06 131 ASN B CA 1
ATOM 2546 C C . ASN B 1 153 ? 97.571 61.486 15.109 1.00 17.45 131 ASN B C 1
ATOM 2547 O O . ASN B 1 153 ? 96.749 60.815 15.742 1.00 17.07 131 ASN B O 1
ATOM 2552 N N . GLY B 1 154 ? 98.256 61.027 14.060 1.00 17.71 132 GLY B N 1
ATOM 2553 C CA . GLY B 1 154 ? 98.074 59.701 13.472 1.00 18.02 132 GLY B CA 1
ATOM 2554 C C . GLY B 1 154 ? 98.557 59.707 12.027 1.00 18.39 132 GLY B C 1
ATOM 2555 O O . GLY B 1 154 ? 99.012 60.737 11.518 1.00 18.58 132 GLY B O 1
ATOM 2556 N N . ASP B 1 155 ? 98.478 58.562 11.359 1.00 18.38 133 ASP B N 1
ATOM 2557 C CA . ASP B 1 155 ? 98.795 58.484 9.933 1.00 18.39 133 ASP B CA 1
ATOM 2558 C C . ASP B 1 155 ? 97.848 59.398 9.167 1.00 18.09 133 ASP B C 1
ATOM 2559 O O . ASP B 1 155 ? 96.679 59.510 9.524 1.00 18.63 133 ASP B O 1
ATOM 2564 N N . HIS B 1 156 ? 98.368 60.060 8.136 1.00 17.58 134 HIS B N 1
ATOM 2565 C CA . HIS B 1 156 ? 97.602 60.915 7.239 1.00 16.67 134 HIS B CA 1
ATOM 2566 C C . HIS B 1 156 ? 97.740 60.396 5.819 1.00 16.47 134 HIS B C 1
ATOM 2567 O O . HIS B 1 156 ? 98.724 59.749 5.486 1.00 16.77 134 HIS B O 1
ATOM 2574 N N . HIS B 1 157 ? 96.735 60.680 5.000 1.00 16.37 135 HIS B N 1
ATOM 2575 C CA . HIS B 1 157 ? 96.799 60.573 3.550 1.00 16.13 135 HIS B CA 1
ATOM 2576 C C . HIS B 1 157 ? 97.243 61.934 3.036 1.00 16.27 135 HIS B C 1
ATOM 2577 O O . HIS B 1 157 ? 96.869 62.961 3.610 1.00 16.43 135 HIS B O 1
ATOM 2584 N N . TYR B 1 158 ? 98.050 61.923 1.976 1.00 16.01 136 TYR B N 1
ATOM 2585 C CA . TYR B 1 158 ? 98.480 63.121 1.289 1.00 15.85 136 TYR B CA 1
ATOM 2586 C C . TYR B 1 158 ? 97.999 63.021 -0.155 1.00 16.28 136 TYR B C 1
ATOM 2587 O O . TYR B 1 158 ? 97.919 61.930 -0.715 1.00 16.44 136 TYR B O 1
ATOM 2596 N N . LEU B 1 159 ? 97.644 64.153 -0.746 1.00 16.55 137 LEU B N 1
ATOM 2597 C CA . LEU B 1 159 ? 97.151 64.157 -2.100 1.00 16.81 137 LEU B CA 1
ATOM 2598 C C . LEU B 1 159 ? 98.147 64.857 -3.023 1.00 17.53 137 LEU B C 1
ATOM 2599 O O . LEU B 1 159 ? 98.516 66.013 -2.772 1.00 17.08 137 LEU B O 1
ATOM 2604 N N . ILE B 1 160 ? 98.576 64.142 -4.070 1.00 18.04 138 ILE B N 1
ATOM 2605 C CA . ILE B 1 160 ? 99.403 64.709 -5.131 1.00 18.80 138 ILE B CA 1
ATOM 2606 C C . ILE B 1 160 ? 98.456 65.013 -6.272 1.00 19.72 138 ILE B C 1
ATOM 2607 O O . ILE B 1 160 ? 97.684 64.149 -6.704 1.00 19.55 138 ILE B O 1
ATOM 2612 N N . GLN B 1 161 ? 98.530 66.242 -6.765 1.00 20.67 139 GLN B N 1
ATOM 2613 C CA . GLN B 1 161 ? 97.774 66.650 -7.929 1.00 21.66 139 GLN B CA 1
ATOM 2614 C C . GLN B 1 161 ? 98.728 67.177 -8.991 1.00 21.93 139 GLN B C 1
ATOM 2615 O O . GLN B 1 161 ? 99.519 68.097 -8.720 1.00 21.71 139 GLN B O 1
ATOM 2621 N N . VAL B 1 162 ? 98.679 66.573 -10.187 1.00 22.31 140 VAL B N 1
ATOM 2622 C CA . VAL B 1 162 ? 99.548 66.982 -11.299 1.00 22.52 140 VAL B CA 1
ATOM 2623 C C . VAL B 1 162 ? 98.720 67.597 -12.437 1.00 23.37 140 VAL B C 1
ATOM 2624 O O . VAL B 1 162 ? 97.655 67.097 -12.770 1.00 23.52 140 VAL B O 1
ATOM 2628 N N . TYR B 1 163 ? 99.215 68.696 -13.003 1.00 24.24 141 TYR B N 1
ATOM 2629 C CA . TYR B 1 163 ? 98.538 69.416 -14.075 1.00 25.11 141 TYR B CA 1
ATOM 2630 C C . TYR B 1 163 ? 99.368 69.328 -15.333 1.00 25.80 141 TYR B C 1
ATOM 2631 O O . TYR B 1 163 ? 100.583 69.497 -15.294 1.00 25.87 141 TYR B O 1
ATOM 2640 N N . ALA B 1 164 ? 98.709 69.063 -16.453 1.00 26.64 142 ALA B N 1
ATOM 2641 C CA . ALA B 1 164 ? 99.393 69.040 -17.735 1.00 27.47 142 ALA B CA 1
ATOM 2642 C C . ALA B 1 164 ? 99.036 70.325 -18.435 1.00 27.97 142 ALA B C 1
ATOM 2643 O O . ALA B 1 164 ? 97.866 70.652 -18.579 1.00 28.63 142 ALA B O 1
ATOM 2645 N N . LEU B 1 165 ? 100.044 71.072 -18.850 1.00 28.54 143 LEU B N 1
ATOM 2646 C CA . LEU B 1 165 ? 99.799 72.393 -19.383 1.00 28.92 143 LEU B CA 1
ATOM 2647 C C . LEU B 1 165 ? 100.086 72.482 -20.869 1.00 30.14 143 LEU B C 1
ATOM 2648 O O . LEU B 1 165 ? 100.788 71.637 -21.423 1.00 30.62 143 LEU B O 1
ATOM 2653 N N . ASP B 1 166 ? 99.520 73.494 -21.517 1.00 31.49 144 ASP B N 1
ATOM 2654 C CA . ASP B 1 166 ? 99.722 73.673 -22.956 1.00 32.97 144 ASP B CA 1
ATOM 2655 C C . ASP B 1 166 ? 100.704 74.803 -23.275 1.00 33.43 144 ASP B C 1
ATOM 2656 O O . ASP B 1 166 ? 100.789 75.241 -24.422 1.00 33.63 144 ASP B O 1
ATOM 2661 N N . ILE B 1 167 ? 101.425 75.279 -22.258 1.00 33.90 145 ILE B N 1
ATOM 2662 C CA . ILE B 1 167 ? 102.506 76.245 -22.467 1.00 34.50 145 ILE B CA 1
ATOM 2663 C C . ILE B 1 167 ? 103.800 75.786 -21.790 1.00 34.82 145 ILE B C 1
ATOM 2664 O O . ILE B 1 167 ? 103.756 75.212 -20.710 1.00 35.13 145 ILE B O 1
ATOM 2669 N N . PRO B 1 168 ? 104.957 76.015 -22.438 1.00 35.02 146 PRO B N 1
ATOM 2670 C CA . PRO B 1 168 ? 106.177 75.345 -21.960 1.00 35.22 146 PRO B CA 1
ATOM 2671 C C . PRO B 1 168 ? 106.706 75.851 -20.620 1.00 35.17 146 PRO B C 1
ATOM 2672 O O . PRO B 1 168 ? 107.388 75.104 -19.910 1.00 35.79 146 PRO B O 1
ATOM 2676 N N A LYS B 1 169 ? 106.347 77.082 -20.271 0.70 35.13 147 LYS B N 1
ATOM 2677 N N B LYS B 1 169 ? 106.436 77.112 -20.297 0.30 34.99 147 LYS B N 1
ATOM 2678 C CA A LYS B 1 169 ? 106.887 77.766 -19.106 0.70 35.12 147 LYS B CA 1
ATOM 2679 C CA B LYS B 1 169 ? 106.903 77.703 -19.044 0.30 34.70 147 LYS B CA 1
ATOM 2680 C C A LYS B 1 169 ? 105.849 78.718 -18.512 0.70 34.94 147 LYS B C 1
ATOM 2681 C C B LYS B 1 169 ? 105.923 78.737 -18.497 0.30 34.75 147 LYS B C 1
ATOM 2682 O O A LYS B 1 169 ? 105.204 79.476 -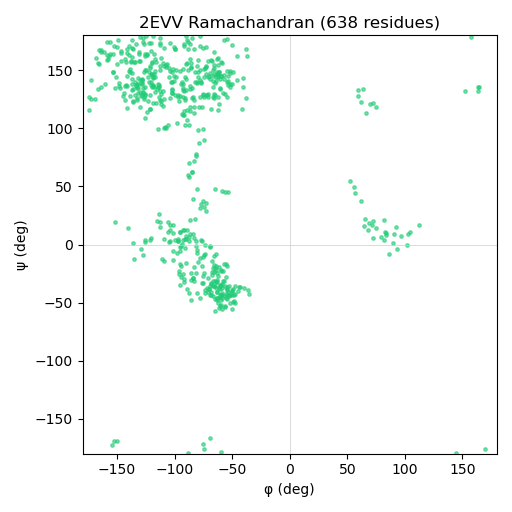19.243 0.70 34.79 147 LYS B O 1
ATOM 2683 O O B LYS B 1 169 ? 105.391 79.565 -19.242 0.30 34.68 147 LYS B O 1
ATOM 2694 N N . LEU B 1 170 ? 105.694 78.667 -17.189 1.00 34.75 148 LEU B N 1
ATOM 2695 C CA . LEU B 1 170 ? 104.834 79.598 -16.468 1.00 34.69 148 LEU B CA 1
ATOM 2696 C C . LEU B 1 170 ? 105.613 80.844 -16.081 1.00 34.69 148 LEU B C 1
ATOM 2697 O O . LEU B 1 170 ? 106.806 80.773 -15.865 1.00 35.48 148 LEU B O 1
ATOM 2702 N N . ALA B 1 171 ? 104.947 81.988 -15.989 1.00 34.73 149 ALA B N 1
ATOM 2703 C CA . ALA B 1 171 ? 105.621 83.226 -15.600 1.00 34.59 149 ALA B CA 1
ATOM 2704 C C . ALA B 1 171 ? 105.647 83.377 -14.079 1.00 34.48 149 ALA B C 1
ATOM 2705 O O . ALA B 1 171 ? 104.974 84.243 -13.512 1.00 34.33 149 ALA B O 1
ATOM 2707 N N . LEU B 1 172 ? 106.436 82.530 -13.424 1.00 34.35 150 LEU B N 1
ATOM 2708 C CA . LEU B 1 172 ? 106.474 82.497 -11.963 1.00 34.02 150 LEU B CA 1
ATOM 2709 C C . LEU B 1 172 ? 107.885 82.614 -11.413 1.00 34.10 150 LEU B C 1
ATOM 2710 O O . LEU B 1 172 ? 108.803 81.960 -11.884 1.00 34.09 150 LEU B O 1
ATOM 2715 N N . LYS B 1 173 ? 108.054 83.447 -10.398 1.00 34.23 151 LYS B N 1
ATOM 2716 C CA . LYS B 1 173 ? 109.358 83.610 -9.779 1.00 34.65 151 LYS B CA 1
ATOM 2717 C C . LYS B 1 173 ? 109.187 83.571 -8.257 1.00 33.38 151 LYS B C 1
ATOM 2718 O O . LYS B 1 173 ? 108.328 84.283 -7.706 1.00 33.34 151 LYS B O 1
ATOM 2724 N N . ALA B 1 174 ? 109.972 82.724 -7.586 1.00 31.57 152 ALA B N 1
ATOM 2725 C CA . ALA B 1 174 ? 109.910 82.645 -6.133 1.00 30.22 152 ALA B CA 1
ATOM 2726 C C . ALA B 1 174 ? 110.130 84.056 -5.582 1.00 29.10 152 ALA B C 1
ATOM 2727 O O . ALA B 1 174 ? 110.933 84.799 -6.142 1.00 29.74 152 ALA B O 1
ATOM 2729 N N . PRO B 1 175 ? 109.382 84.460 -4.537 1.00 27.56 153 PRO B N 1
ATOM 2730 C CA . PRO B 1 175 ? 108.314 83.781 -3.808 1.00 26.74 153 PRO B CA 1
ATOM 2731 C C . PRO B 1 175 ? 106.920 83.891 -4.455 1.00 26.36 153 PRO B C 1
ATOM 2732 O O . PRO B 1 175 ? 106.430 84.997 -4.741 1.00 26.22 153 PRO B O 1
ATOM 2736 N N . PHE B 1 176 ? 106.278 82.744 -4.664 1.00 25.66 154 PHE B N 1
ATOM 2737 C CA . PHE B 1 176 ? 104.887 82.713 -5.116 1.00 24.59 154 PHE B CA 1
ATOM 2738 C C . PHE B 1 176 ? 104.098 81.615 -4.404 1.00 24.67 154 PHE B C 1
ATOM 2739 O O . PHE B 1 176 ? 104.631 80.566 -4.045 1.00 24.06 154 PHE B O 1
ATOM 2747 N N . PHE B 1 177 ? 102.810 81.877 -4.231 1.00 24.91 155 PHE B N 1
ATOM 2748 C CA . PHE B 1 177 ? 101.910 81.011 -3.489 1.00 24.23 155 PHE B CA 1
ATOM 2749 C C . PHE B 1 177 ? 101.058 80.141 -4.411 1.00 24.41 155 PHE B C 1
ATOM 2750 O O . PHE B 1 177 ? 101.042 80.342 -5.632 1.00 24.20 155 PHE B O 1
ATOM 2758 N N . LEU B 1 178 ? 100.366 79.169 -3.810 1.00 24.70 156 LEU B N 1
ATOM 2759 C CA . LEU B 1 178 ? 99.478 78.247 -4.528 1.00 24.87 156 LEU B CA 1
ATOM 2760 C C . LEU B 1 178 ? 98.486 78.985 -5.436 1.00 24.73 156 LEU B C 1
ATOM 2761 O O . LEU B 1 178 ? 98.253 78.566 -6.577 1.00 24.65 156 LEU B O 1
ATOM 2766 N N . GLY B 1 179 ? 97.927 80.087 -4.934 1.00 24.62 157 GLY B N 1
ATOM 2767 C CA . GLY B 1 179 ? 96.989 80.904 -5.726 1.00 24.52 157 GLY B CA 1
ATOM 2768 C C . GLY B 1 179 ? 97.607 81.462 -7.001 1.00 24.27 157 GLY B C 1
ATOM 2769 O O . GLY B 1 179 ? 96.934 81.602 -8.034 1.00 23.65 157 GLY B O 1
ATOM 2770 N N . ASP B 1 180 ? 98.890 81.799 -6.911 1.00 24.33 158 ASP B N 1
ATOM 2771 C CA . ASP B 1 180 ? 99.625 82.326 -8.040 1.00 24.89 158 ASP B CA 1
ATOM 2772 C C . ASP B 1 180 ? 99.832 81.213 -9.068 1.00 25.18 158 ASP B C 1
ATOM 2773 O O . ASP B 1 180 ? 99.726 81.451 -10.279 1.00 25.10 158 ASP B O 1
ATOM 2778 N N . LEU B 1 181 ? 100.096 79.993 -8.589 1.00 25.23 159 LEU B N 1
ATOM 2779 C CA . LEU B 1 181 ? 100.335 78.887 -9.494 1.00 25.44 159 LEU B CA 1
ATOM 2780 C C . LEU B 1 181 ? 99.101 78.757 -10.353 1.00 26.14 159 LEU B C 1
ATOM 2781 O O . LEU B 1 181 ? 99.199 78.615 -11.579 1.00 27.02 159 LEU B O 1
ATOM 2786 N N . HIS B 1 182 ? 97.940 78.858 -9.712 1.00 25.96 160 HIS B N 1
ATOM 2787 C CA . HIS B 1 182 ? 96.677 78.668 -10.390 1.00 25.92 160 HIS B CA 1
ATOM 2788 C C . HIS B 1 182 ? 96.354 79.783 -11.367 1.00 26.60 160 HIS B C 1
ATOM 2789 O O . HIS B 1 182 ? 95.793 79.523 -12.423 1.00 27.02 160 HIS B O 1
ATOM 2796 N N . ASP B 1 183 ? 96.722 81.015 -11.024 1.00 27.52 161 ASP B N 1
ATOM 2797 C CA . ASP B 1 183 ? 96.538 82.155 -11.921 1.00 28.55 161 ASP B CA 1
ATOM 2798 C C . ASP B 1 183 ? 97.287 81.943 -13.221 1.00 29.46 161 ASP B C 1
ATOM 2799 O O . ASP B 1 183 ? 96.751 82.193 -14.285 1.00 30.40 161 ASP B O 1
ATOM 2804 N N . LYS B 1 184 ? 98.513 81.448 -13.141 1.00 30.24 162 LYS B N 1
ATOM 2805 C CA . LYS B 1 184 ? 99.304 81.232 -14.333 1.00 31.09 162 LYS B CA 1
ATOM 2806 C C . LYS B 1 184 ? 98.824 80.054 -15.172 1.00 31.89 162 LYS B C 1
ATOM 2807 O O . LYS B 1 184 ? 99.029 80.035 -16.386 1.00 32.36 162 LYS B O 1
ATOM 2821 N N . ARG B 1 186 ? 95.609 78.977 -15.276 1.00 32.82 164 ARG B N 1
ATOM 2822 C CA . ARG B 1 186 ? 94.214 79.139 -15.681 1.00 32.56 164 ARG B CA 1
ATOM 2823 C C . ARG B 1 186 ? 94.117 79.241 -17.205 1.00 32.72 164 ARG B C 1
ATOM 2824 O O . ARG B 1 186 ? 94.826 80.036 -17.814 1.00 32.20 164 ARG B O 1
ATOM 2832 N N . ASN B 1 187 ? 93.258 78.408 -17.799 1.00 33.30 165 ASN B N 1
ATOM 2833 C CA . ASN B 1 187 ? 93.072 78.298 -19.275 1.00 33.84 165 ASN B CA 1
ATOM 2834 C C . ASN B 1 187 ? 94.187 77.570 -20.015 1.00 33.76 165 ASN B C 1
ATOM 2835 O O . ASN B 1 187 ? 94.272 77.677 -21.243 1.00 34.30 165 ASN B O 1
ATOM 2840 N N . HIS B 1 188 ? 95.050 76.855 -19.298 1.00 33.41 166 HIS B N 1
ATOM 2841 C CA . HIS B 1 188 ? 96.185 76.183 -19.947 1.00 33.09 166 HIS B CA 1
ATOM 2842 C C . HIS B 1 188 ? 96.275 74.725 -19.557 1.00 32.57 166 HIS B C 1
ATOM 2843 O O . HIS B 1 188 ? 97.113 73.978 -20.054 1.00 32.64 166 HIS B O 1
ATOM 2850 N N . ILE B 1 189 ? 95.384 74.329 -18.663 1.00 31.90 167 ILE B N 1
ATOM 2851 C CA . ILE B 1 189 ? 95.338 72.973 -18.166 1.00 31.17 167 ILE B CA 1
ATOM 2852 C C . ILE B 1 189 ? 94.647 72.110 -19.197 1.00 30.84 167 ILE B C 1
ATOM 2853 O O . ILE B 1 189 ? 93.470 72.342 -19.502 1.00 30.91 167 ILE B O 1
ATOM 2858 N N . ILE B 1 190 ? 95.356 71.123 -19.734 1.00 30.22 168 ILE B N 1
ATOM 2859 C CA . ILE B 1 190 ? 94.714 70.165 -20.643 1.00 30.28 168 ILE B CA 1
ATOM 2860 C C . ILE B 1 190 ? 94.382 68.837 -19.997 1.00 29.54 168 ILE B C 1
ATOM 2861 O O . ILE B 1 190 ? 93.637 68.042 -20.572 1.00 29.33 168 ILE B O 1
ATOM 2866 N N . ALA B 1 191 ? 94.939 68.596 -18.809 1.00 29.01 169 ALA B N 1
ATOM 2867 C CA . ALA B 1 191 ? 94.615 67.385 -18.031 1.00 28.33 169 ALA B CA 1
ATOM 2868 C C . ALA B 1 191 ? 95.077 67.452 -16.568 1.00 27.75 169 ALA B C 1
ATOM 2869 O O . ALA B 1 191 ? 96.034 68.149 -16.254 1.00 27.81 169 ALA B O 1
ATOM 2871 N N . ILE B 1 192 ? 94.416 66.692 -15.695 1.00 27.25 170 ILE B N 1
ATOM 2872 C CA . ILE B 1 192 ? 94.787 66.610 -14.281 1.00 26.85 170 ILE B CA 1
ATOM 2873 C C . ILE B 1 192 ? 94.949 65.156 -13.814 1.00 26.87 170 ILE B C 1
ATOM 2874 O O . ILE B 1 192 ? 94.160 64.291 -14.187 1.00 27.01 170 ILE B O 1
ATOM 2879 N N . GLY B 1 193 ? 95.987 64.894 -13.016 1.00 26.45 171 GLY B N 1
ATOM 2880 C CA . GLY B 1 193 ? 96.210 63.588 -12.422 1.00 25.99 171 GLY B CA 1
ATOM 2881 C C . GLY B 1 193 ? 96.229 63.675 -10.908 1.00 26.19 171 GLY B C 1
ATOM 2882 O O . GLY B 1 193 ? 96.703 64.659 -10.348 1.00 26.21 171 GLY B O 1
ATOM 2883 N N . ARG B 1 194 ? 95.745 62.630 -10.245 1.00 26.33 172 ARG B N 1
ATOM 2884 C CA . ARG B 1 194 ? 95.619 62.616 -8.787 1.00 26.98 172 ARG B CA 1
ATOM 2885 C C . ARG B 1 194 ? 96.159 61.320 -8.216 1.00 26.15 172 ARG B C 1
ATOM 2886 O O . ARG B 1 194 ? 95.885 60.261 -8.750 1.00 26.32 172 ARG B O 1
ATOM 2894 N N . LYS B 1 195 ? 96.916 61.406 -7.126 1.00 25.83 173 LYS B N 1
ATOM 2895 C CA . LYS B 1 195 ? 97.399 60.225 -6.420 1.00 25.15 173 LYS B CA 1
ATOM 2896 C C . LYS B 1 195 ? 97.542 60.484 -4.917 1.00 25.28 173 LYS B C 1
ATOM 2897 O O . LYS B 1 195 ? 98.050 61.541 -4.495 1.00 25.48 173 LYS B O 1
ATOM 2903 N N . GLU B 1 196 ? 97.103 59.521 -4.108 1.00 24.83 174 GLU B N 1
ATOM 2904 C CA . GLU B 1 196 ? 97.235 59.634 -2.656 1.00 24.49 174 GLU B CA 1
ATOM 2905 C C . GLU B 1 196 ? 98.315 58.703 -2.133 1.00 24.55 174 GLU B C 1
ATOM 2906 O O . GLU B 1 196 ? 98.647 57.706 -2.780 1.00 25.27 174 GLU B O 1
ATOM 2912 N N . PHE B 1 197 ? 98.886 59.037 -0.976 1.00 23.80 175 PHE B N 1
ATOM 2913 C CA . PHE B 1 197 ? 99.768 58.119 -0.265 1.00 22.91 175 PHE B CA 1
ATOM 2914 C C . PHE B 1 197 ? 99.598 58.323 1.230 1.00 23.16 175 PHE B C 1
ATOM 2915 O O . PHE B 1 197 ? 99.007 59.321 1.662 1.00 23.51 175 PHE B O 1
ATOM 2923 N N . LEU B 1 198 ? 100.096 57.360 2.002 1.00 23.11 176 LEU B N 1
ATOM 2924 C CA . LEU B 1 198 ? 100.084 57.391 3.444 1.00 23.07 176 LEU B CA 1
ATOM 2925 C C . LEU B 1 198 ? 101.479 57.719 3.955 1.00 23.39 176 LEU B C 1
ATOM 2926 O O . LEU B 1 198 ? 102.495 57.391 3.305 1.00 23.16 176 LEU B O 1
ATOM 2931 N N . TYR B 1 199 ? 101.530 58.331 5.135 1.00 23.16 177 TYR B N 1
ATOM 2932 C CA . TYR B 1 199 ? 102.773 58.481 5.878 1.00 23.12 177 TYR B CA 1
ATOM 2933 C C . TYR B 1 199 ? 102.469 58.287 7.369 1.00 24.13 177 TYR B C 1
ATOM 2934 O O . TYR B 1 199 ? 101.460 58.790 7.865 1.00 23.87 177 TYR B O 1
ATOM 2943 N N . LYS B 1 200 ? 103.323 57.538 8.068 1.00 25.80 178 LYS B N 1
ATOM 2944 C CA . LYS B 1 200 ? 103.093 57.185 9.481 1.00 27.30 178 LYS B CA 1
ATOM 2945 C C . LYS B 1 200 ? 103.090 58.419 10.349 1.00 27.93 178 LYS B C 1
ATOM 2946 O O . LYS B 1 200 ? 103.844 59.357 10.105 1.00 27.28 178 LYS B O 1
ATOM 2952 N N . GLN B 1 201 ? 102.239 58.407 11.370 1.00 29.62 179 GLN B N 1
ATOM 2953 C CA . GLN B 1 201 ? 102.324 59.362 12.457 1.00 31.46 179 GLN B CA 1
ATOM 2954 C C . GLN B 1 201 ? 103.772 59.615 12.873 1.00 33.57 179 GLN B C 1
ATOM 2955 O O . GLN B 1 201 ? 104.566 58.684 13.015 1.00 33.29 179 GLN B O 1
ATOM 2961 N N . PHE B 1 202 ? 104.092 60.887 13.072 1.00 36.19 180 PHE B N 1
ATOM 2962 C CA . PHE B 1 202 ? 105.400 61.318 13.509 1.00 39.19 180 PHE B CA 1
ATOM 2963 C C . PHE B 1 202 ? 105.367 61.501 15.032 1.00 41.41 180 PHE B C 1
ATOM 2964 O O . PHE B 1 202 ? 104.520 62.240 15.529 1.00 41.75 180 PHE B O 1
ATOM 2972 N N . VAL B 1 203 ? 106.244 60.814 15.778 1.00 44.19 181 VAL B N 1
ATOM 2973 C CA . VAL B 1 203 ? 106.418 61.110 17.233 1.00 47.00 181 VAL B CA 1
ATOM 2974 C C . VAL B 1 203 ? 107.856 61.527 17.545 1.00 48.60 181 VAL B C 1
ATOM 2975 O O . VAL B 1 203 ? 108.757 61.352 16.709 1.00 48.62 181 VAL B O 1
ATOM 2979 N N . ARG B 1 204 ? 108.057 62.085 18.742 1.00 50.69 182 ARG B N 1
ATOM 2980 C CA . ARG B 1 204 ? 109.411 62.260 19.296 1.00 52.50 182 ARG B CA 1
ATOM 2981 C C . ARG B 1 204 ? 109.632 61.437 20.560 1.00 53.08 182 ARG B C 1
ATOM 2982 O O . ARG B 1 204 ? 108.879 60.478 20.822 1.00 53.38 182 ARG B O 1
ATOM 2998 N N . LYS C 1 24 ? 108.076 85.086 57.818 1.00 53.99 2 LYS C N 1
ATOM 2999 C CA . LYS C 1 24 ? 106.723 85.620 57.864 1.00 52.21 2 LYS C CA 1
ATOM 3000 C C . LYS C 1 24 ? 106.063 85.815 56.504 1.00 50.36 2 LYS C C 1
ATOM 3001 O O . LYS C 1 24 ? 106.684 85.662 55.448 1.00 49.76 2 LYS C O 1
ATOM 3007 N N . THR C 1 25 ? 104.770 86.101 56.560 1.00 48.15 3 THR C N 1
ATOM 3008 C CA . THR C 1 25 ? 104.017 86.439 55.380 1.00 46.45 3 THR C CA 1
ATOM 3009 C C . THR C 1 25 ? 103.317 87.766 55.630 1.00 45.12 3 THR C C 1
ATOM 3010 O O . THR C 1 25 ? 103.359 88.299 56.739 1.00 45.16 3 THR C O 1
ATOM 3014 N N . PHE C 1 26 ? 102.703 88.301 54.586 1.00 43.15 4 PHE C N 1
ATOM 3015 C CA . PHE C 1 26 ? 101.972 89.552 54.666 1.00 41.51 4 PHE C CA 1
ATOM 3016 C C . PHE C 1 26 ? 100.902 89.554 53.591 1.00 40.95 4 PHE C C 1
ATOM 3017 O O . PHE C 1 26 ? 100.941 88.737 52.664 1.00 40.25 4 PHE C O 1
ATOM 3025 N N . GLU C 1 27 ? 99.936 90.455 53.724 1.00 40.41 5 GLU C N 1
ATOM 3026 C CA . GLU C 1 27 ? 98.875 90.521 52.741 1.00 40.50 5 GLU C CA 1
ATOM 3027 C C . GLU C 1 27 ? 99.276 91.403 51.560 1.00 39.00 5 GLU C C 1
ATOM 3028 O O . GLU C 1 27 ? 100.116 92.313 51.669 1.00 38.14 5 GLU C O 1
ATOM 3034 N N . VAL C 1 28 ? 98.684 91.064 50.423 1.00 38.00 6 VAL C N 1
ATOM 3035 C CA . VAL C 1 28 ? 98.909 91.735 49.164 1.00 36.93 6 VAL C CA 1
ATOM 3036 C C . VAL C 1 28 ? 97.526 92.060 48.580 1.00 36.51 6 VAL C C 1
ATOM 3037 O O . VAL C 1 28 ? 96.574 91.287 48.737 1.00 35.96 6 VAL C O 1
ATOM 3049 N N . ILE C 1 30 ? 95.006 93.878 45.359 1.00 32.21 8 ILE C N 1
ATOM 3050 C CA . ILE C 1 30 ? 94.743 94.291 44.005 1.00 30.42 8 ILE C CA 1
ATOM 3051 C C . ILE C 1 30 ? 93.247 94.504 43.942 1.00 30.12 8 ILE C C 1
ATOM 3052 O O . ILE C 1 30 ? 92.466 93.708 44.472 1.00 29.73 8 ILE C O 1
ATOM 3057 N N . GLN C 1 31 ? 92.854 95.599 43.317 1.00 29.70 9 GLN C N 1
ATOM 3058 C CA . GLN C 1 31 ? 91.467 95.968 43.253 1.00 29.89 9 GLN C CA 1
ATOM 3059 C C . GLN C 1 31 ? 90.753 95.055 42.258 1.00 30.44 9 GLN C C 1
ATOM 3060 O O . GLN C 1 31 ? 91.193 94.911 41.114 1.00 30.33 9 GLN C O 1
ATOM 3066 N N . THR C 1 32 ? 89.664 94.425 42.697 1.00 30.92 10 THR C N 1
ATOM 3067 C CA . THR C 1 32 ? 88.877 93.572 41.816 1.00 31.64 10 THR C CA 1
ATOM 3068 C C . THR C 1 32 ? 87.371 93.778 41.989 1.00 32.73 10 THR C C 1
ATOM 3069 O O . THR C 1 32 ? 86.951 94.566 42.829 1.00 32.93 10 THR C O 1
ATOM 3073 N N . ASP C 1 33 ? 86.583 93.089 41.155 1.00 33.73 11 ASP C N 1
ATOM 3074 C CA . ASP C 1 33 ? 85.135 92.893 41.309 1.00 34.60 11 ASP C CA 1
ATOM 3075 C C . ASP C 1 33 ? 84.750 92.499 42.712 1.00 35.04 11 ASP C C 1
ATOM 3076 O O . ASP C 1 33 ? 85.585 91.986 43.447 1.00 34.72 11 ASP C O 1
ATOM 3081 N N . SER C 1 34 ? 83.465 92.656 43.045 1.00 35.75 12 SER C N 1
ATOM 3082 C CA . SER C 1 34 ? 82.869 91.944 44.182 1.00 36.57 12 SER C CA 1
ATOM 3083 C C . SER C 1 34 ? 83.206 90.456 44.049 1.00 36.98 12 SER C C 1
ATOM 3084 O O . SER C 1 34 ? 83.499 89.789 45.047 1.00 37.39 12 SER C O 1
ATOM 3087 N N . LYS C 1 35 ? 83.162 89.958 42.807 1.00 37.04 13 LYS C N 1
ATOM 3088 C CA . LYS C 1 35 ? 83.408 88.540 42.494 1.00 36.79 13 LYS C CA 1
ATOM 3089 C C . LYS C 1 35 ? 84.890 88.155 42.419 1.00 35.72 13 LYS C C 1
ATOM 3090 O O . LYS C 1 35 ? 85.189 86.985 42.225 1.00 36.15 13 LYS C O 1
ATOM 3096 N N . GLY C 1 36 ? 85.806 89.117 42.533 1.00 34.19 14 GLY C N 1
ATOM 3097 C CA . GLY C 1 36 ? 87.240 88.821 42.459 1.00 32.37 14 GLY C CA 1
ATOM 3098 C C . GLY C 1 36 ? 87.869 88.929 41.072 1.00 31.65 14 GLY C C 1
ATOM 3099 O O . GLY C 1 36 ? 88.980 88.446 40.863 1.00 31.36 14 GLY C O 1
ATOM 3100 N N . TYR C 1 37 ? 87.173 89.571 40.131 1.00 30.53 15 TYR C N 1
ATOM 3101 C CA . TYR C 1 37 ? 87.679 89.796 38.768 1.00 29.57 15 TYR C CA 1
ATOM 3102 C C . TYR C 1 37 ? 88.390 91.137 38.590 1.00 29.47 15 TYR C C 1
ATOM 3103 O O . TYR C 1 37 ? 87.829 92.203 38.909 1.00 29.72 15 TYR C O 1
ATOM 3112 N N . LEU C 1 38 ? 89.614 91.069 38.062 1.00 28.52 16 LEU C N 1
ATOM 3113 C CA . LEU C 1 38 ? 90.336 92.230 37.580 1.00 27.76 16 LEU C CA 1
ATOM 3114 C C . LEU C 1 38 ? 89.614 92.784 36.348 1.00 28.20 16 LEU C C 1
ATOM 3115 O O . LEU C 1 38 ? 89.057 92.022 35.561 1.00 28.00 16 LEU C O 1
ATOM 3120 N N . ASP C 1 39 ? 89.621 94.105 36.177 1.00 28.37 17 ASP C N 1
ATOM 3121 C CA . ASP C 1 39 ? 88.860 94.733 35.092 1.00 28.57 17 ASP C CA 1
ATOM 3122 C C . ASP C 1 39 ? 89.424 94.372 33.731 1.00 27.72 17 ASP C C 1
ATOM 3123 O O . ASP C 1 39 ? 90.628 94.146 33.580 1.00 27.20 17 ASP C O 1
ATOM 3128 N N . ALA C 1 40 ? 88.529 94.351 32.749 1.00 27.03 18 ALA C N 1
ATOM 3129 C CA . ALA C 1 40 ? 88.835 93.975 31.384 1.00 26.39 18 ALA C CA 1
ATOM 3130 C C . ALA C 1 40 ? 90.136 94.588 30.892 1.00 26.42 18 ALA C C 1
ATOM 3131 O O . ALA C 1 40 ? 90.899 93.951 30.150 1.00 25.98 18 ALA C O 1
ATOM 3133 N N . LYS C 1 41 ? 90.389 95.822 31.320 1.00 26.20 19 LYS C N 1
ATOM 3134 C CA . LYS C 1 41 ? 91.436 96.634 30.714 1.00 26.20 19 LYS C CA 1
ATOM 3135 C C . LYS C 1 41 ? 92.850 96.096 30.976 1.00 25.49 19 LYS C C 1
ATOM 3136 O O . LYS C 1 41 ? 93.796 96.499 30.307 1.00 25.29 19 LYS C O 1
ATOM 3142 N N . PHE C 1 42 ? 92.978 95.171 31.924 1.00 24.78 20 PHE C N 1
ATOM 3143 C CA . PHE C 1 42 ? 94.281 94.657 32.326 1.00 24.20 20 PHE C CA 1
ATOM 3144 C C . PHE C 1 42 ? 94.646 93.341 31.636 1.00 24.02 20 PHE C C 1
ATOM 3145 O O . PHE C 1 42 ? 95.697 92.753 31.914 1.00 23.88 20 PHE C O 1
ATOM 3153 N N . GLY C 1 43 ? 93.781 92.893 30.735 1.00 23.46 21 GLY C N 1
ATOM 3154 C CA . GLY C 1 43 ? 94.005 91.657 30.002 1.00 23.55 21 GLY C CA 1
ATOM 3155 C C . GLY C 1 43 ? 93.375 91.685 28.616 1.00 23.76 21 GLY C C 1
ATOM 3156 O O . GLY C 1 43 ? 92.914 92.742 28.147 1.00 22.80 21 GLY C O 1
ATOM 3157 N N . GLY C 1 44 ? 93.343 90.511 27.974 1.00 23.90 22 GLY C N 1
ATOM 3158 C CA . GLY C 1 44 ? 92.945 90.366 26.564 1.00 23.97 22 GLY C CA 1
ATOM 3159 C C . GLY C 1 44 ? 91.579 90.936 26.200 1.00 24.40 22 GLY C C 1
ATOM 3160 O O . GLY C 1 44 ? 91.280 91.191 25.025 1.00 24.05 22 GLY C O 1
ATOM 3161 N N . ASN C 1 45 ? 90.734 91.147 27.198 1.00 24.61 23 ASN C N 1
ATOM 3162 C CA . ASN C 1 45 ? 89.432 91.715 26.899 1.00 25.19 23 ASN C CA 1
ATOM 3163 C C . ASN C 1 45 ? 89.402 93.231 26.963 1.00 25.90 23 ASN C C 1
ATOM 3164 O O . ASN C 1 45 ? 88.345 93.819 26.815 1.00 26.50 23 ASN C O 1
ATOM 3169 N N . ALA C 1 46 ? 90.550 93.871 27.174 1.00 26.62 24 ALA C N 1
ATOM 3170 C CA . ALA C 1 46 ? 90.584 95.333 27.249 1.00 27.34 24 ALA C CA 1
ATOM 3171 C C . ALA C 1 46 ? 89.960 95.969 26.009 1.00 27.86 24 ALA C C 1
ATOM 3172 O O . ALA C 1 46 ? 90.007 95.384 24.935 1.00 27.73 24 ALA C O 1
ATOM 3174 N N . PRO C 1 47 ? 89.357 97.164 26.161 1.00 28.74 25 PRO C N 1
ATOM 3175 C CA . PRO C 1 47 ? 89.106 98.012 24.988 1.00 29.13 25 PRO C CA 1
ATOM 3176 C C . PRO C 1 47 ? 90.401 98.184 24.200 1.00 30.16 25 PRO C C 1
ATOM 3177 O O . PRO C 1 47 ? 91.494 98.187 24.797 1.00 30.63 25 PRO C O 1
ATOM 3181 N N . LYS C 1 48 ? 90.312 98.310 22.876 1.00 31.01 26 LYS C N 1
ATOM 3182 C CA . LYS C 1 48 ? 91.541 98.360 22.067 1.00 31.70 26 LYS C CA 1
ATOM 3183 C C . LYS C 1 48 ? 92.514 99.465 22.513 1.00 30.42 26 LYS C C 1
ATOM 3184 O O . LYS C 1 48 ? 93.734 99.328 22.376 1.00 30.25 26 LYS C O 1
ATOM 3190 N N . ALA C 1 49 ? 91.961 100.526 23.093 1.00 29.72 27 ALA C N 1
ATOM 3191 C CA . ALA C 1 49 ? 92.743 101.677 23.558 1.00 29.08 27 ALA C CA 1
ATOM 3192 C C . ALA C 1 49 ? 93.736 101.324 24.678 1.00 28.51 27 ALA C C 1
ATOM 3193 O O . ALA C 1 49 ? 94.764 102.006 24.847 1.00 27.73 27 ALA C O 1
ATOM 3195 N N . PHE C 1 50 ? 93.431 100.248 25.411 1.00 27.99 28 PHE C N 1
ATOM 3196 C CA . PHE C 1 50 ? 94.359 99.686 26.399 1.00 27.70 28 PHE C CA 1
ATOM 3197 C C . PHE C 1 50 ? 95.201 98.500 25.898 1.00 27.89 28 PHE C C 1
ATOM 3198 O O . PHE C 1 50 ? 95.920 97.889 26.689 1.00 27.81 28 PHE C O 1
ATOM 3206 N N . LEU C 1 51 ? 95.106 98.150 24.617 1.00 28.06 29 LEU C N 1
ATOM 3207 C CA . LEU C 1 51 ? 96.018 97.145 24.059 1.00 28.75 29 LEU C CA 1
ATOM 3208 C C . LEU C 1 51 ? 97.103 97.837 23.259 1.00 29.40 29 LEU C C 1
ATOM 3209 O O . LEU C 1 51 ? 96.857 98.881 22.665 1.00 30.05 29 LEU C O 1
ATOM 3214 N N . ASN C 1 52 ? 98.298 97.266 23.219 1.00 30.22 30 ASN C N 1
ATOM 3215 C CA . ASN C 1 52 ? 99.397 97.884 22.461 1.00 31.23 30 ASN C CA 1
ATOM 3216 C C . ASN C 1 52 ? 99.207 97.838 20.919 1.00 31.87 30 ASN C C 1
ATOM 3217 O O . ASN C 1 52 ? 98.098 97.545 20.449 1.00 31.42 30 ASN C O 1
ATOM 3222 N N . SER C 1 53 ? 100.265 98.126 20.146 1.00 32.70 31 SER C N 1
ATOM 3223 C CA . SER C 1 53 ? 100.168 98.103 18.667 1.00 33.99 31 SER C CA 1
ATOM 3224 C C . SER C 1 53 ? 99.686 96.740 18.189 1.00 34.47 31 SER C C 1
ATOM 3225 O O . SER C 1 53 ? 98.689 96.652 17.441 1.00 35.02 31 SER C O 1
ATOM 3228 N N . ASN C 1 54 ? 100.394 95.688 18.624 1.00 34.30 32 ASN C N 1
ATOM 3229 C CA . ASN C 1 54 ? 100.110 94.321 18.175 1.00 34.15 32 ASN C CA 1
ATOM 3230 C C . ASN C 1 54 ? 98.970 93.684 18.944 1.00 33.33 32 ASN C C 1
ATOM 3231 O O . ASN C 1 54 ? 98.888 92.467 19.000 1.00 33.72 32 ASN C O 1
ATOM 3236 N N . GLY C 1 55 ? 98.103 94.493 19.549 1.00 32.48 33 GLY C N 1
ATOM 3237 C CA . GLY C 1 55 ? 96.877 93.992 20.205 1.00 30.87 33 GLY C CA 1
ATOM 3238 C C . GLY C 1 55 ? 96.997 93.237 21.525 1.00 29.82 33 GLY C C 1
ATOM 3239 O O . GLY C 1 55 ? 96.065 92.518 21.909 1.00 30.19 33 GLY C O 1
ATOM 3240 N N . LEU C 1 56 ? 98.114 93.419 22.231 1.00 28.28 34 LEU C N 1
ATOM 3241 C CA . LEU C 1 56 ? 98.391 92.727 23.495 1.00 27.25 34 LEU C CA 1
ATOM 3242 C C . LEU C 1 56 ? 98.125 93.588 24.752 1.00 27.04 34 LEU C C 1
ATOM 3243 O O . LEU C 1 56 ? 98.386 94.803 24.743 1.00 27.21 34 LEU C O 1
ATOM 3248 N N . PRO C 1 57 ? 97.643 92.959 25.847 1.00 26.24 35 PRO C N 1
ATOM 3249 C CA . PRO C 1 57 ? 97.360 93.717 27.067 1.00 25.73 35 PRO C CA 1
ATOM 3250 C C . PRO C 1 57 ? 98.610 94.025 27.893 1.00 25.47 35 PRO C C 1
ATOM 3251 O O . PRO C 1 57 ? 99.070 93.179 28.666 1.00 25.80 35 PRO C O 1
ATOM 3255 N N . THR C 1 58 ? 99.139 95.239 27.745 1.00 24.84 36 THR C N 1
ATOM 3256 C CA . THR C 1 58 ? 100.387 95.615 28.409 1.00 24.30 36 THR C CA 1
ATOM 3257 C C . THR C 1 58 ? 100.179 96.673 29.479 1.00 23.57 36 THR C C 1
ATOM 3258 O O . THR C 1 58 ? 101.118 97.345 29.879 1.00 23.62 36 THR C O 1
ATOM 3262 N N . TYR C 1 59 ? 98.949 96.826 29.945 1.00 22.92 37 TYR C N 1
ATOM 3263 C CA . TYR C 1 59 ? 98.644 97.883 30.906 1.00 22.21 37 TYR C CA 1
ATOM 3264 C C . TYR C 1 59 ? 98.459 97.267 32.302 1.00 21.73 37 TYR C C 1
ATOM 3265 O O . TYR C 1 59 ? 97.419 96.681 32.588 1.00 21.30 37 TYR C O 1
ATOM 3274 N N . SER C 1 60 ? 99.481 97.407 33.145 1.00 21.18 38 SER C N 1
ATOM 3275 C CA . SER C 1 60 ? 99.581 96.689 34.403 1.00 20.92 38 SER C CA 1
ATOM 3276 C C . SER C 1 60 ? 98.712 97.268 35.526 1.00 21.58 38 SER C C 1
ATOM 3277 O O . SER C 1 60 ? 98.606 98.477 35.653 1.00 21.39 38 SER C O 1
ATOM 3280 N N . PRO C 1 61 ? 98.112 96.400 36.358 1.00 21.96 39 PRO C N 1
ATOM 3281 C CA . PRO C 1 61 ? 97.295 96.850 37.483 1.00 22.93 39 PRO C CA 1
ATOM 3282 C C . PRO C 1 61 ? 98.136 97.277 38.687 1.00 24.08 39 PRO C C 1
ATOM 3283 O O . PRO C 1 61 ? 99.225 96.737 38.915 1.00 24.55 39 PRO C O 1
ATOM 3287 N N . LYS C 1 62 ? 97.637 98.238 39.456 1.00 24.64 40 LYS C N 1
ATOM 3288 C CA . LYS C 1 62 ? 98.291 98.583 40.689 1.00 24.99 40 LYS C CA 1
ATOM 3289 C C . LYS C 1 62 ? 98.166 97.398 41.623 1.00 25.03 40 LYS C C 1
ATOM 3290 O O . LYS C 1 62 ? 97.099 96.786 41.747 1.00 24.89 40 LYS C O 1
ATOM 3296 N N . ILE C 1 63 ? 99.280 97.089 42.275 1.00 25.17 41 ILE C N 1
ATOM 3297 C CA . ILE C 1 63 ? 99.346 96.041 43.262 1.00 25.13 41 ILE C CA 1
ATOM 3298 C C . ILE C 1 63 ? 100.057 96.670 44.449 1.00 25.54 41 ILE C C 1
ATOM 3299 O O . ILE C 1 63 ? 101.046 97.386 44.287 1.00 25.52 41 ILE C O 1
ATOM 3304 N N . SER C 1 64 ? 99.528 96.441 45.639 1.00 25.91 42 SER C N 1
ATOM 3305 C CA . SER C 1 64 ? 100.182 96.921 46.846 1.00 26.55 42 SER C CA 1
ATOM 3306 C C . SER C 1 64 ? 100.166 95.865 47.947 1.00 26.98 42 SER C C 1
ATOM 3307 O O . SER C 1 64 ? 99.494 94.839 47.850 1.00 26.96 42 SER C O 1
ATOM 3310 N N . TRP C 1 65 ? 100.929 96.115 48.994 1.00 27.43 43 TRP C N 1
ATOM 3311 C CA . TRP C 1 65 ? 101.076 95.149 50.056 1.00 27.82 43 TRP C CA 1
ATOM 3312 C C . TRP C 1 65 ? 101.496 95.894 51.303 1.00 29.23 43 TRP C C 1
ATOM 3313 O O . TRP C 1 65 ? 101.952 97.041 51.216 1.00 29.39 43 TRP C O 1
ATOM 3324 N N . GLN C 1 66 ? 101.342 95.274 52.469 1.00 30.86 44 GLN C N 1
ATOM 3325 C CA . GLN C 1 66 ? 101.805 95.939 53.690 1.00 32.59 44 GLN C CA 1
ATOM 3326 C C . GLN C 1 66 ? 103.330 95.981 53.720 1.00 33.28 44 GLN C C 1
ATOM 3327 O O . GLN C 1 66 ? 103.991 95.088 53.195 1.00 33.30 44 GLN C O 1
ATOM 3333 N N . LYS C 1 67 ? 103.872 97.060 54.274 1.00 34.37 45 LYS C N 1
ATOM 3334 C CA . LYS C 1 67 ? 105.315 97.206 54.437 1.00 35.89 45 LYS C CA 1
ATOM 3335 C C . LYS C 1 67 ? 105.794 96.149 55.420 1.00 35.65 45 LYS C C 1
ATOM 3336 O O . LYS C 1 67 ? 105.024 95.680 56.258 1.00 35.47 45 LYS C O 1
ATOM 3342 N N . VAL C 1 68 ? 107.048 95.733 55.289 1.00 36.23 46 VAL C N 1
ATOM 3343 C CA . VAL C 1 68 ? 107.584 94.746 56.210 1.00 37.00 46 VAL C CA 1
ATOM 3344 C C . VAL C 1 68 ? 108.884 95.184 56.875 1.00 37.95 46 VAL C C 1
ATOM 3345 O O . VAL C 1 68 ? 109.863 95.596 56.213 1.00 37.58 46 VAL C O 1
ATOM 3349 N N . GLU C 1 69 ? 108.833 95.132 58.207 1.00 39.13 47 GLU C N 1
ATOM 3350 C CA . GLU C 1 69 ? 109.942 95.465 59.085 1.00 40.11 47 GLU C CA 1
ATOM 3351 C C . GLU C 1 69 ? 111.229 94.886 58.508 1.00 39.67 47 GLU C C 1
ATOM 3352 O O . GLU C 1 69 ? 111.350 93.654 58.366 1.00 39.98 47 GLU C O 1
ATOM 3358 N N . GLY C 1 70 ? 112.166 95.766 58.151 1.00 38.74 48 GLY C N 1
ATOM 3359 C CA . GLY C 1 70 ? 113.482 95.337 57.681 1.00 38.01 48 GLY C CA 1
ATOM 3360 C C . GLY C 1 70 ? 113.612 95.185 56.171 1.00 37.66 48 GLY C C 1
ATOM 3361 O O . GLY C 1 70 ? 114.701 94.902 55.658 1.00 37.16 48 GLY C O 1
ATOM 3362 N N . ALA C 1 71 ? 112.505 95.384 55.455 1.00 37.32 49 ALA C N 1
ATOM 3363 C CA . ALA C 1 71 ? 112.511 95.251 53.997 1.00 37.11 49 ALA C CA 1
ATOM 3364 C C . ALA C 1 71 ? 113.242 96.419 53.327 1.00 36.76 49 ALA C C 1
ATOM 3365 O O . ALA C 1 71 ? 112.959 97.577 53.598 1.00 37.26 49 ALA C O 1
ATOM 3367 N N . GLN C 1 72 ? 114.184 96.128 52.450 1.00 36.13 50 GLN C N 1
ATOM 3368 C CA . GLN C 1 72 ? 114.870 97.209 51.770 1.00 35.86 50 GLN C CA 1
ATOM 3369 C C . GLN C 1 72 ? 114.552 97.308 50.282 1.00 34.97 50 GLN C C 1
ATOM 3370 O O . GLN C 1 72 ? 114.911 98.283 49.626 1.00 35.28 50 GLN C O 1
ATOM 3376 N N . SER C 1 73 ? 113.918 96.267 49.754 1.00 33.65 51 SER C N 1
ATOM 3377 C CA . SER C 1 73 ? 113.329 96.288 48.426 1.00 32.23 51 SER C CA 1
ATOM 3378 C C . SER C 1 73 ? 112.280 95.187 48.374 1.00 31.51 51 SER C C 1
ATOM 3379 O O . SER C 1 73 ? 112.121 94.429 49.335 1.00 31.93 51 SER C O 1
ATOM 3382 N N . TYR C 1 74 ? 111.543 95.127 47.275 1.00 30.05 52 TYR C N 1
ATOM 3383 C CA . TYR C 1 74 ? 110.589 94.069 47.061 1.00 28.83 52 TYR C CA 1
ATOM 3384 C C . TYR C 1 74 ? 110.746 93.542 45.635 1.00 28.06 52 TYR C C 1
ATOM 3385 O O . TYR C 1 74 ? 111.269 94.247 44.756 1.00 27.42 52 TYR C O 1
ATOM 3394 N N . ALA C 1 75 ? 110.309 92.295 45.427 1.00 26.75 53 ALA C N 1
ATOM 3395 C CA . ALA C 1 75 ? 110.218 91.704 44.098 1.00 25.45 53 ALA C CA 1
ATOM 3396 C C . ALA C 1 75 ? 108.837 91.074 43.933 1.00 24.86 53 ALA C C 1
ATOM 3397 O O . ALA C 1 75 ? 108.157 90.805 44.919 1.00 24.34 53 ALA C O 1
ATOM 3399 N N . LEU C 1 76 ? 108.415 90.891 42.682 1.00 24.25 54 LEU C N 1
ATOM 3400 C CA . LEU C 1 76 ? 107.070 90.398 42.367 1.00 23.58 54 LEU C CA 1
ATOM 3401 C C . LEU C 1 76 ? 107.094 89.428 41.190 1.00 23.06 54 LEU C C 1
ATOM 3402 O O . LEU C 1 76 ? 107.901 89.563 40.277 1.00 22.27 54 LEU C O 1
ATOM 3407 N N . GLU C 1 77 ? 106.218 88.433 41.246 1.00 23.05 55 GLU C N 1
ATOM 3408 C CA . GLU C 1 77 ? 105.972 87.556 40.105 1.00 23.40 55 GLU C CA 1
ATOM 3409 C C . GLU C 1 77 ? 104.460 87.319 39.979 1.00 23.15 55 GLU C C 1
ATOM 3410 O O . GLU C 1 77 ? 103.740 87.228 40.985 1.00 22.99 55 GLU C O 1
ATOM 3416 N N . LEU C 1 78 ? 103.989 87.269 38.736 1.00 23.12 56 LEU C N 1
ATOM 3417 C CA . LEU C 1 78 ? 102.592 87.045 38.434 1.00 23.23 56 LEU C CA 1
ATOM 3418 C C . LEU C 1 78 ? 102.546 85.826 37.525 1.00 23.74 56 LEU C C 1
ATOM 3419 O O . LEU C 1 78 ? 103.058 85.850 36.400 1.00 24.50 56 LEU C O 1
ATOM 3424 N N . ILE C 1 79 ? 101.957 84.747 38.030 1.00 23.97 57 ILE C N 1
ATOM 3425 C CA . ILE C 1 79 ? 102.014 83.453 37.362 1.00 23.81 57 ILE C CA 1
ATOM 3426 C C . ILE C 1 79 ? 100.623 82.867 37.198 1.00 23.69 57 ILE C C 1
ATOM 3427 O O . ILE C 1 79 ? 99.783 83.008 38.080 1.00 23.71 57 ILE C O 1
ATOM 3432 N N . ASP C 1 80 ? 100.393 82.205 36.064 1.00 23.50 58 ASP C N 1
ATOM 3433 C CA . ASP C 1 80 ? 99.134 81.553 35.807 1.00 23.19 58 ASP C CA 1
ATOM 3434 C C . ASP C 1 80 ? 99.261 80.029 35.903 1.00 23.28 58 ASP C C 1
ATOM 3435 O O . ASP C 1 80 ? 99.718 79.371 34.982 1.00 23.27 58 ASP C O 1
ATOM 3440 N N . HIS C 1 81 ? 98.847 79.476 37.032 1.00 23.67 59 HIS C N 1
ATOM 3441 C CA . HIS C 1 81 ? 98.843 78.026 37.241 1.00 23.68 59 HIS C CA 1
ATOM 3442 C C . HIS C 1 81 ? 97.844 77.332 36.336 1.00 23.15 59 HIS C C 1
ATOM 3443 O O . HIS C 1 81 ? 98.106 76.226 35.858 1.00 22.65 59 HIS C O 1
ATOM 3450 N N . ASP C 1 82 ? 96.707 77.994 36.095 1.00 22.01 60 ASP C N 1
ATOM 3451 C CA . ASP C 1 82 ? 95.684 77.450 35.219 1.00 20.77 60 ASP C CA 1
ATOM 3452 C C . ASP C 1 82 ? 96.184 77.310 33.776 1.00 19.89 60 ASP C C 1
ATOM 3453 O O . ASP C 1 82 ? 95.520 76.716 32.945 1.00 19.86 60 ASP C O 1
ATOM 3458 N N . ALA C 1 83 ? 97.365 77.842 33.479 1.00 19.07 61 ALA C N 1
ATOM 3459 C CA . ALA C 1 83 ? 97.915 77.700 32.144 1.00 18.01 61 ALA C CA 1
ATOM 3460 C C . ALA C 1 83 ? 98.487 76.305 31.882 1.00 17.80 61 ALA C C 1
ATOM 3461 O O . ALA C 1 83 ? 98.658 75.904 30.720 1.00 17.48 61 ALA C O 1
ATOM 3463 N N . GLN C 1 84 ? 98.768 75.553 32.938 1.00 17.84 62 GLN C N 1
ATOM 3464 C CA . GLN C 1 84 ? 99.365 74.223 32.740 1.00 18.79 62 GLN C CA 1
ATOM 3465 C C . GLN C 1 84 ? 98.487 73.312 31.893 1.00 18.89 62 GLN C C 1
ATOM 3466 O O . GLN C 1 84 ? 98.969 72.664 30.985 1.00 18.72 62 GLN C O 1
ATOM 3472 N N . LYS C 1 85 ? 97.194 73.289 32.199 1.00 19.80 63 LYS C N 1
ATOM 3473 C CA . LYS C 1 85 ? 96.202 72.516 31.462 1.00 20.30 63 LYS C CA 1
ATOM 3474 C C . LYS C 1 85 ? 96.228 72.832 29.966 1.00 20.63 63 LYS C C 1
ATOM 3475 O O . LYS C 1 85 ? 96.068 71.941 29.125 1.00 20.91 63 LYS C O 1
ATOM 3481 N N . VAL C 1 86 ? 96.439 74.104 29.647 1.00 21.13 64 VAL C N 1
ATOM 3482 C CA . VAL C 1 86 ? 96.319 74.608 28.291 1.00 21.60 64 VAL C CA 1
ATOM 3483 C C . VAL C 1 86 ? 97.571 74.305 27.456 1.00 22.18 64 VAL C C 1
ATOM 3484 O O . VAL C 1 86 ? 97.471 73.907 26.296 1.00 22.17 64 VAL C O 1
ATOM 3488 N N . CYS C 1 87 ? 98.752 74.472 28.033 1.00 22.71 65 CYS C N 1
ATOM 3489 C CA . CYS C 1 87 ? 99.957 74.410 27.213 1.00 23.64 65 CYS C CA 1
ATOM 3490 C C . CYS C 1 87 ? 101.077 73.598 27.841 1.00 23.33 65 CYS C C 1
ATOM 3491 O O . CYS C 1 87 ? 102.146 73.463 27.261 1.00 23.50 65 CYS C O 1
ATOM 3494 N N . GLY C 1 88 ? 100.818 73.031 29.012 1.00 23.67 66 GLY C N 1
ATOM 3495 C CA . GLY C 1 88 ? 101.718 72.058 29.598 1.00 23.89 66 GLY C CA 1
ATOM 3496 C C . GLY C 1 88 ? 102.522 72.624 30.730 1.00 24.93 66 GLY C C 1
ATOM 3497 O O . GLY C 1 88 ? 103.032 71.879 31.558 1.00 25.10 66 GLY C O 1
ATOM 3506 N N . PRO C 1 90 ? 102.981 76.276 33.585 1.00 23.82 68 PRO C N 1
ATOM 3507 C CA . PRO C 1 90 ? 102.390 77.532 34.092 1.00 22.71 68 PRO C CA 1
ATOM 3508 C C . PRO C 1 90 ? 103.001 78.708 33.370 1.00 21.77 68 PRO C C 1
ATOM 3509 O O . PRO C 1 90 ? 104.186 78.667 33.059 1.00 21.91 68 PRO C O 1
ATOM 3513 N N . PHE C 1 91 ? 102.205 79.740 33.106 1.00 20.71 69 PHE C N 1
ATOM 3514 C CA . PHE C 1 91 ? 102.645 80.904 32.327 1.00 19.76 69 PHE C CA 1
ATOM 3515 C C . PHE C 1 91 ? 103.093 82.065 33.219 1.00 19.46 69 PHE C C 1
ATOM 3516 O O . PHE C 1 91 ? 102.376 82.478 34.131 1.00 19.20 69 PHE C O 1
ATOM 3524 N N . VAL C 1 92 ? 104.286 82.580 32.936 1.00 19.44 70 VAL C N 1
ATOM 3525 C CA . VAL C 1 92 ? 104.843 83.769 33.601 1.00 19.24 70 VAL C CA 1
ATOM 3526 C C . VAL C 1 92 ? 104.334 85.077 32.980 1.00 18.75 70 VAL C C 1
ATOM 3527 O O . VAL C 1 92 ? 104.662 85.392 31.843 1.00 18.45 70 VAL C O 1
ATOM 3531 N N . HIS C 1 93 ? 103.558 85.835 33.746 1.00 18.92 71 HIS C N 1
ATOM 3532 C CA . HIS C 1 93 ? 102.960 87.094 33.269 1.00 19.22 71 HIS C CA 1
ATOM 3533 C C . HIS C 1 93 ? 103.736 88.381 33.589 1.00 19.30 71 HIS C C 1
ATOM 3534 O O . HIS C 1 93 ? 103.630 89.372 32.860 1.00 19.26 71 HIS C O 1
ATOM 3541 N N . TRP C 1 94 ? 104.498 88.376 34.678 1.00 19.38 72 TRP C N 1
ATOM 3542 C CA . TRP C 1 94 ? 105.223 89.563 35.084 1.00 19.69 72 TRP C CA 1
ATOM 3543 C C . TRP C 1 94 ? 106.244 89.184 36.133 1.00 20.19 72 TRP C C 1
ATOM 3544 O O . TRP C 1 94 ? 105.948 88.455 37.075 1.00 20.28 72 TRP C O 1
ATOM 3555 N N . VAL C 1 95 ? 107.456 89.685 35.972 1.00 20.81 73 VAL C N 1
ATOM 3556 C CA . VAL C 1 95 ? 108.492 89.510 36.980 1.00 20.91 73 VAL C CA 1
ATOM 3557 C C . VAL C 1 95 ? 109.204 90.855 37.171 1.00 20.60 73 VAL C C 1
ATOM 3558 O O . VAL C 1 95 ? 109.684 91.460 36.219 1.00 20.33 73 VAL C O 1
ATOM 3562 N N . VAL C 1 96 ? 109.199 91.343 38.406 1.00 20.58 74 VAL C N 1
ATOM 3563 C CA . VAL C 1 96 ? 109.730 92.662 38.738 1.00 20.68 74 VAL C CA 1
ATOM 3564 C C . VAL C 1 96 ? 110.711 92.609 39.912 1.00 21.01 74 VAL C C 1
ATOM 3565 O O . VAL C 1 96 ? 110.398 92.070 40.979 1.00 21.35 74 VAL C O 1
ATOM 3569 N N . GLY C 1 97 ? 111.895 93.177 39.720 1.00 21.42 75 GLY C N 1
ATOM 3570 C CA . GLY C 1 97 ? 112.825 93.403 40.831 1.00 21.94 75 GLY C CA 1
ATOM 3571 C C . GLY C 1 97 ? 113.056 94.876 41.156 1.00 22.34 75 GLY C C 1
ATOM 3572 O O . GLY C 1 97 ? 112.623 95.781 40.424 1.00 22.03 75 GLY C O 1
ATOM 3573 N N . ASN C 1 98 ? 113.781 95.106 42.246 1.00 22.81 76 ASN C N 1
ATOM 3574 C CA . ASN C 1 98 ? 114.107 96.458 42.717 1.00 23.38 76 ASN C CA 1
ATOM 3575 C C . ASN C 1 98 ? 112.878 97.359 42.854 1.00 23.71 76 ASN C C 1
ATOM 3576 O O . ASN C 1 98 ? 112.821 98.432 42.274 1.00 23.94 76 ASN C O 1
ATOM 3581 N N . ILE C 1 99 ? 111.892 96.891 43.611 1.00 24.23 77 ILE C N 1
ATOM 3582 C CA . ILE C 1 99 ? 110.743 97.702 43.987 1.00 24.80 77 ILE C CA 1
ATOM 3583 C C . ILE C 1 99 ? 111.078 98.378 45.340 1.00 25.24 77 ILE C C 1
ATOM 3584 O O . ILE C 1 99 ? 111.196 97.700 46.368 1.00 24.95 77 ILE C O 1
ATOM 3589 N N . ALA C 1 100 ? 111.256 99.699 45.330 1.00 25.40 78 ALA C N 1
ATOM 3590 C CA . ALA C 1 100 ? 111.679 100.417 46.538 1.00 26.23 78 ALA C CA 1
ATOM 3591 C C . ALA C 1 100 ? 110.554 100.582 47.570 1.00 26.82 78 ALA C C 1
ATOM 3592 O O . ALA C 1 100 ? 110.815 100.658 48.778 1.00 27.28 78 ALA C O 1
ATOM 3594 N N . HIS C 1 101 ? 109.312 100.610 47.108 1.00 27.24 79 HIS C N 1
ATOM 3595 C CA . HIS C 1 101 ? 108.188 100.819 48.005 1.00 28.28 79 HIS C CA 1
ATOM 3596 C C . HIS C 1 101 ? 107.145 99.709 47.938 1.00 27.75 79 HIS C C 1
ATOM 3597 O O . HIS C 1 101 ? 107.113 98.941 46.972 1.00 27.70 79 HIS C O 1
ATOM 3604 N N . ASN C 1 102 ? 106.283 99.654 48.957 1.00 26.96 80 ASN C N 1
ATOM 3605 C CA . ASN C 1 102 ? 105.268 98.605 49.092 1.00 26.24 80 ASN C CA 1
ATOM 3606 C C . ASN C 1 102 ? 104.081 98.755 48.120 1.00 25.86 80 ASN C C 1
ATOM 3607 O O . ASN C 1 102 ? 102.934 98.377 48.424 1.00 25.81 80 ASN C O 1
ATOM 3612 N N . VAL C 1 103 ? 104.371 99.290 46.945 1.00 25.27 81 VAL C N 1
ATOM 3613 C CA . VAL C 1 103 ? 103.368 99.480 45.925 1.00 25.77 81 VAL C CA 1
ATOM 3614 C C . VAL C 1 103 ? 104.016 99.482 44.536 1.00 25.74 81 VAL C C 1
ATOM 3615 O O . VAL C 1 103 ? 105.183 99.861 44.377 1.00 25.47 81 VAL C O 1
ATOM 3619 N N . LEU C 1 104 ? 103.252 98.995 43.562 1.00 25.51 82 LEU C N 1
ATOM 3620 C CA . LEU C 1 104 ? 103.505 99.212 42.141 1.00 25.19 82 LEU C CA 1
ATOM 3621 C C . LEU C 1 104 ? 102.267 99.897 41.573 1.00 25.19 82 LEU C C 1
ATOM 3622 O O . LEU C 1 104 ? 101.159 99.345 41.581 1.00 25.25 82 LEU C O 1
ATOM 3627 N N . GLU C 1 105 ? 102.471 101.120 41.100 1.00 25.02 83 GLU C N 1
ATOM 3628 C CA . GLU C 1 105 ? 101.391 102.007 40.701 1.00 24.55 83 GLU C CA 1
ATOM 3629 C C . GLU C 1 105 ? 100.790 101.508 39.390 1.00 24.16 83 GLU C C 1
ATOM 3630 O O . GLU C 1 105 ? 101.473 100.842 38.610 1.00 24.14 83 GLU C O 1
ATOM 3636 N N . GLU C 1 106 ? 99.518 101.808 39.150 1.00 23.67 84 GLU C N 1
ATOM 3637 C CA . GLU C 1 106 ? 98.865 101.413 37.913 1.00 23.52 84 GLU C CA 1
ATOM 3638 C C . GLU C 1 106 ? 99.707 101.822 36.702 1.00 24.14 84 GLU C C 1
ATOM 3639 O O . GLU C 1 106 ? 100.289 102.910 36.662 1.00 24.70 84 GLU C O 1
ATOM 3645 N N . ASN C 1 107 ? 99.798 100.935 35.725 1.00 24.91 85 ASN C N 1
ATOM 3646 C CA . ASN C 1 107 ? 100.642 101.144 34.541 1.00 25.48 85 ASN C CA 1
ATOM 3647 C C . ASN C 1 107 ? 102.153 101.195 34.810 1.00 25.73 85 ASN C C 1
ATOM 3648 O O . ASN C 1 107 ? 102.903 101.721 34.006 1.00 25.54 85 ASN C O 1
ATOM 3653 N N . ALA C 1 108 ? 102.594 100.629 35.929 1.00 26.91 86 ALA C N 1
ATOM 3654 C CA . ALA C 1 108 ? 104.021 100.580 36.277 1.00 28.21 86 ALA C CA 1
ATOM 3655 C C . ALA C 1 108 ? 104.923 99.899 35.241 1.00 29.63 86 ALA C C 1
ATOM 3656 O O . ALA C 1 108 ? 106.091 100.246 35.113 1.00 29.62 86 ALA C O 1
ATOM 3658 N N . SER C 1 109 ? 104.410 98.908 34.520 1.00 31.55 87 SER C N 1
ATOM 3659 C CA . SER C 1 109 ? 105.277 98.207 33.600 1.00 33.37 87 SER C CA 1
ATOM 3660 C C . SER C 1 109 ? 105.731 99.169 32.513 1.00 35.05 87 SER C C 1
ATOM 3661 O O . SER C 1 109 ? 106.879 99.135 32.074 1.00 34.89 87 SER C O 1
ATOM 3688 N N . ASP C 1 112 ? 107.118 102.998 35.150 1.00 39.08 90 ASP C N 1
ATOM 3689 C CA . ASP C 1 112 ? 108.090 102.972 36.229 1.00 37.76 90 ASP C CA 1
ATOM 3690 C C . ASP C 1 112 ? 109.491 102.634 35.708 1.00 37.77 90 ASP C C 1
ATOM 3691 O O . ASP C 1 112 ? 109.751 101.523 35.232 1.00 37.70 90 ASP C O 1
ATOM 3696 N N . LYS C 1 113 ? 110.391 103.610 35.789 1.00 37.83 91 LYS C N 1
ATOM 3697 C CA . LYS C 1 113 ? 111.746 103.454 35.240 1.00 37.99 91 LYS C CA 1
ATOM 3698 C C . LYS C 1 113 ? 112.765 103.012 36.272 1.00 37.69 91 LYS C C 1
ATOM 3699 O O . LYS C 1 113 ? 113.925 102.786 35.939 1.00 37.67 91 LYS C O 1
ATOM 3705 N N . ARG C 1 114 ? 112.328 102.873 37.516 1.00 37.51 92 ARG C N 1
ATOM 3706 C CA . ARG C 1 114 ? 113.227 102.464 38.575 1.00 37.90 92 ARG C CA 1
ATOM 3707 C C . ARG C 1 114 ? 113.233 100.952 38.775 1.00 37.16 92 ARG C C 1
ATOM 3708 O O . ARG C 1 114 ? 114.215 100.396 39.263 1.00 37.46 92 ARG C O 1
ATOM 3716 N N . ILE C 1 115 ? 112.154 100.276 38.400 1.00 35.93 93 ILE C N 1
ATOM 3717 C CA . ILE C 1 115 ? 112.124 98.828 38.551 1.00 34.68 93 ILE C CA 1
ATOM 3718 C C . ILE C 1 115 ? 112.865 98.152 37.397 1.00 34.04 93 ILE C C 1
ATOM 3719 O O . ILE C 1 115 ? 113.006 98.732 36.309 1.00 34.24 93 ILE C O 1
ATOM 3724 N N . VAL C 1 116 ? 113.389 96.954 37.651 1.00 32.72 94 VAL C N 1
ATOM 3725 C CA . VAL C 1 116 ? 113.840 96.072 36.564 1.00 31.24 94 VAL C CA 1
ATOM 3726 C C . VAL C 1 116 ? 112.760 95.024 36.314 1.00 29.97 94 VAL C C 1
ATOM 3727 O O . VAL C 1 116 ? 112.131 94.530 37.255 1.00 29.50 94 VAL C O 1
ATOM 3731 N N . GLN C 1 117 ? 112.546 94.712 35.039 1.00 28.67 95 GLN C N 1
ATOM 3732 C CA . GLN C 1 117 ? 111.500 93.776 34.614 1.00 27.06 95 GLN C CA 1
ATOM 3733 C C . GLN C 1 117 ? 112.090 92.601 33.863 1.00 26.10 95 GLN C C 1
ATOM 3734 O O . GLN C 1 117 ? 113.002 92.767 33.066 1.00 26.15 95 GLN C O 1
ATOM 3740 N N . GLY C 1 118 ? 111.560 91.417 34.128 1.00 25.31 96 GLY C N 1
ATOM 3741 C CA . GLY C 1 118 ? 112.070 90.192 33.548 1.00 24.21 96 GLY C CA 1
ATOM 3742 C C . GLY C 1 118 ? 111.260 89.700 32.367 1.00 23.92 96 GLY C C 1
ATOM 3743 O O . GLY C 1 118 ? 110.146 90.173 32.107 1.00 24.11 96 GLY C O 1
ATOM 3744 N N . VAL C 1 119 ? 111.824 88.728 31.658 1.00 23.18 97 VAL C N 1
ATOM 3745 C CA . VAL C 1 119 ? 111.197 88.129 30.480 1.00 22.32 97 VAL C CA 1
ATOM 3746 C C . VAL C 1 119 ? 109.909 87.385 30.845 1.00 21.88 97 VAL C C 1
ATOM 3747 O O . VAL C 1 119 ? 109.909 86.566 31.776 1.00 21.13 97 VAL C O 1
ATOM 3751 N N . ASN C 1 120 ? 108.824 87.692 30.123 1.00 21.14 98 ASN C N 1
ATOM 3752 C CA . ASN C 1 120 ? 107.547 87.017 30.328 1.00 21.14 98 ASN C CA 1
ATOM 3753 C C . ASN C 1 120 ? 107.404 85.799 29.410 1.00 21.30 98 ASN C C 1
ATOM 3754 O O . ASN C 1 120 ? 108.224 85.604 28.506 1.00 21.95 98 ASN C O 1
ATOM 3759 N N . SER C 1 121 ? 106.380 84.982 29.614 1.00 20.78 99 SER C N 1
ATOM 3760 C CA . SER C 1 121 ? 106.305 83.741 28.848 1.00 20.70 99 SER C CA 1
ATOM 3761 C C . SER C 1 121 ? 105.922 83.866 27.359 1.00 21.16 99 SER C C 1
ATOM 3762 O O . SER C 1 121 ? 105.873 82.855 26.677 1.00 21.53 99 SER C O 1
ATOM 3765 N N . LEU C 1 122 ? 105.670 85.072 26.841 1.00 21.78 100 LEU C N 1
ATOM 3766 C CA . LEU C 1 122 ? 105.370 85.228 25.387 1.00 22.32 100 LEU C CA 1
ATOM 3767 C C . LEU C 1 122 ? 106.631 85.248 24.561 1.00 22.42 100 LEU C C 1
ATOM 3768 O O . LEU C 1 122 ? 106.583 85.373 23.339 1.00 22.75 100 LEU C O 1
ATOM 3773 N N . THR C 1 123 ? 107.764 85.148 25.245 1.00 22.67 101 THR C N 1
ATOM 3774 C CA . THR C 1 123 ? 109.065 85.310 24.629 1.00 23.03 101 THR C CA 1
ATOM 3775 C C . THR C 1 123 ? 109.404 84.174 23.682 1.00 23.58 101 THR C C 1
ATOM 3776 O O . THR C 1 123 ? 109.023 83.024 23.904 1.00 23.92 101 THR C O 1
ATOM 3780 N N . GLN C 1 124 ? 110.146 84.492 22.634 1.00 23.93 102 GLN C N 1
ATOM 3781 C CA . GLN C 1 124 ? 110.676 83.441 21.786 1.00 24.26 102 GLN C CA 1
ATOM 3782 C C . GLN C 1 124 ? 112.183 83.434 21.938 1.00 24.27 102 GLN C C 1
ATOM 3783 O O . GLN C 1 124 ? 112.894 83.017 21.054 1.00 25.06 102 GLN C O 1
ATOM 3789 N N . GLY C 1 125 ? 112.664 83.900 23.082 1.00 24.59 103 GLY C N 1
ATOM 3790 C CA . GLY C 1 125 ? 114.090 84.058 23.316 1.00 24.77 103 GLY C CA 1
ATOM 3791 C C . GLY C 1 125 ? 114.715 82.990 24.203 1.00 25.73 103 GLY C C 1
ATOM 3792 O O . GLY C 1 125 ? 115.927 83.057 24.502 1.00 25.68 103 GLY C O 1
ATOM 3793 N N . PHE C 1 126 ? 113.915 81.993 24.609 1.00 26.04 104 PHE C N 1
ATOM 3794 C CA . PHE C 1 126 ? 114.422 80.855 25.406 1.00 26.44 104 PHE C CA 1
ATOM 3795 C C . PHE C 1 126 ? 115.465 80.022 24.654 1.00 27.00 104 PHE C C 1
ATOM 3796 O O . PHE C 1 126 ? 115.555 80.082 23.425 1.00 26.48 104 PHE C O 1
ATOM 3804 N N . ILE C 1 127 ? 116.263 79.259 25.393 1.00 27.66 105 ILE C N 1
ATOM 3805 C CA . ILE C 1 127 ? 117.382 78.552 24.773 1.00 28.95 105 ILE C CA 1
ATOM 3806 C C . ILE C 1 127 ? 116.933 77.574 23.681 1.00 29.96 105 ILE C C 1
ATOM 3807 O O . ILE C 1 127 ? 117.486 77.575 22.579 1.00 30.19 105 ILE C O 1
ATOM 3812 N N . ARG C 1 128 ? 115.920 76.765 23.981 1.00 31.03 106 ARG C N 1
ATOM 3813 C CA . ARG C 1 128 ? 115.474 75.738 23.042 1.00 32.19 106 ARG C CA 1
ATOM 3814 C C . ARG C 1 128 ? 114.802 76.357 21.805 1.00 32.71 106 ARG C C 1
ATOM 3815 O O . ARG C 1 128 ? 114.385 75.642 20.890 1.00 32.80 106 ARG C O 1
ATOM 3823 N N . SER C 1 129 ? 114.705 77.681 21.783 1.00 32.99 107 SER C N 1
ATOM 3824 C CA . SER C 1 129 ? 114.056 78.382 20.688 1.00 33.62 107 SER C CA 1
ATOM 3825 C C . SER C 1 129 ? 114.848 78.301 19.374 1.00 34.46 107 SER C C 1
ATOM 3826 O O . SER C 1 129 ? 116.080 78.362 19.392 1.00 34.61 107 SER C O 1
ATOM 3829 N N . PRO C 1 130 ? 114.134 78.171 18.231 1.00 35.24 108 PRO C N 1
ATOM 3830 C CA . PRO C 1 130 ? 114.756 78.106 16.896 1.00 35.99 108 PRO C CA 1
ATOM 3831 C C . PRO C 1 130 ? 115.506 79.367 16.400 1.00 36.87 108 PRO C C 1
ATOM 3832 O O . PRO C 1 130 ? 116.328 79.248 15.491 1.00 36.86 108 PRO C O 1
ATOM 3836 N N . LEU C 1 131 ? 115.215 80.545 16.971 1.00 37.51 109 LEU C N 1
ATOM 3837 C CA . LEU C 1 131 ? 115.791 81.829 16.525 1.00 37.98 109 LEU C CA 1
ATOM 3838 C C . LEU C 1 131 ? 117.288 81.945 16.797 1.00 38.34 109 LEU C C 1
ATOM 3839 O O . LEU C 1 131 ? 117.808 81.266 17.678 1.00 38.65 109 LEU C O 1
ATOM 3844 N N . ASN C 1 132 ? 117.988 82.814 16.072 1.00 38.66 110 ASN C N 1
ATOM 3845 C CA . ASN C 1 132 ? 119.412 83.020 16.365 1.00 39.05 110 ASN C CA 1
ATOM 3846 C C . ASN C 1 132 ? 119.642 83.877 17.621 1.00 39.17 110 ASN C C 1
ATOM 3847 O O . ASN C 1 132 ? 118.712 84.500 18.126 1.00 38.96 110 ASN C O 1
ATOM 3852 N N A GLU C 1 133 ? 120.903 83.930 18.044 0.50 39.46 111 GLU C N 1
ATOM 3853 N N B GLU C 1 133 ? 120.870 83.893 18.136 0.50 39.30 111 GLU C N 1
ATOM 3854 C CA A GLU C 1 133 ? 121.349 84.548 19.298 0.50 39.85 111 GLU C CA 1
ATOM 3855 C CA B GLU C 1 133 ? 121.146 84.580 19.405 0.50 39.57 111 GLU C CA 1
ATOM 3856 C C A GLU C 1 133 ? 121.033 86.043 19.500 0.50 40.07 111 GLU C C 1
ATOM 3857 C C B GLU C 1 133 ? 120.632 86.013 19.438 0.50 39.86 111 GLU C C 1
ATOM 3858 O O A GLU C 1 133 ? 120.861 86.498 20.636 0.50 39.99 111 GLU C O 1
ATOM 3859 O O B GLU C 1 133 ? 119.940 86.402 20.387 0.50 39.63 111 GLU C O 1
ATOM 3870 N N . SER C 1 134 ? 120.949 86.795 18.404 1.00 40.12 112 SER C N 1
ATOM 3871 C CA . SER C 1 134 ? 120.562 88.211 18.434 1.00 40.13 112 SER C CA 1
ATOM 3872 C C . SER C 1 134 ? 119.035 88.386 18.415 1.00 40.12 112 SER C C 1
ATOM 3873 O O . SER C 1 134 ? 118.516 89.259 19.111 1.00 40.31 112 SER C O 1
ATOM 3876 N N . GLU C 1 135 ? 118.329 87.556 17.636 1.00 39.88 113 GLU C N 1
ATOM 3877 C CA . GLU C 1 135 ? 116.857 87.568 17.599 1.00 39.74 113 GLU C CA 1
ATOM 3878 C C . GLU C 1 135 ? 116.272 87.166 18.955 1.00 38.61 113 GLU C C 1
ATOM 3879 O O . GLU C 1 135 ? 115.254 87.714 19.379 1.00 38.91 113 GLU C O 1
ATOM 3885 N N . LYS C 1 136 ? 116.920 86.210 19.625 1.00 37.30 114 LYS C N 1
ATOM 3886 C CA . LYS C 1 136 ? 116.577 85.833 20.996 1.00 35.67 114 LYS C CA 1
ATOM 3887 C C . LYS C 1 136 ? 116.711 87.025 21.941 1.00 35.47 114 LYS C C 1
ATOM 3888 O O . LYS C 1 136 ? 115.784 87.351 22.686 1.00 35.20 114 LYS C O 1
ATOM 3894 N N . GLN C 1 137 ? 117.872 87.672 21.895 1.00 35.05 115 GLN C N 1
ATOM 3895 C CA . GLN C 1 137 ? 118.130 88.893 22.655 1.00 34.38 115 GLN C CA 1
ATOM 3896 C C . GLN C 1 137 ? 116.998 89.885 22.439 1.00 33.57 115 GLN C C 1
ATOM 3897 O O . GLN C 1 137 ? 116.437 90.427 23.387 1.00 33.52 115 GLN C O 1
ATOM 3903 N N . ARG C 1 138 ? 116.664 90.099 21.175 1.00 32.72 116 ARG C N 1
ATOM 3904 C CA . ARG C 1 138 ? 115.630 91.036 20.798 1.00 32.42 116 ARG C CA 1
ATOM 3905 C C . ARG C 1 138 ? 114.302 90.603 21.422 1.00 30.65 116 ARG C C 1
ATOM 3906 O O . ARG C 1 138 ? 113.670 91.370 22.126 1.00 30.58 116 ARG C O 1
ATOM 3914 N N . SER C 1 139 ? 113.922 89.354 21.205 1.00 29.32 117 SER C N 1
ATOM 3915 C CA . SER C 1 139 ? 112.664 88.834 21.711 1.00 28.25 117 SER C CA 1
ATOM 3916 C C . SER C 1 139 ? 112.540 88.909 23.231 1.00 27.51 117 SER C C 1
ATOM 3917 O O . SER C 1 139 ? 111.484 89.262 23.746 1.00 27.70 117 SER C O 1
ATOM 3920 N N . ASN C 1 140 ? 113.612 88.582 23.948 1.00 26.63 118 ASN C N 1
ATOM 3921 C CA . ASN C 1 140 ? 113.598 88.641 25.403 1.00 25.62 118 ASN C CA 1
ATOM 3922 C C . ASN C 1 140 ? 113.391 90.071 25.880 1.00 26.07 118 ASN C C 1
ATOM 3923 O O . ASN C 1 140 ? 112.628 90.322 26.813 1.00 26.45 118 ASN C O 1
ATOM 3928 N N . LEU C 1 141 ? 114.043 91.019 25.217 1.00 26.49 119 LEU C N 1
ATOM 3929 C CA . LEU C 1 141 ? 113.870 92.425 25.554 1.00 26.62 119 LEU C CA 1
ATOM 3930 C C . LEU C 1 141 ? 112.460 92.935 25.259 1.00 26.56 119 LEU C C 1
ATOM 3931 O O . LEU C 1 141 ? 111.877 93.624 26.092 1.00 26.89 119 LEU C O 1
ATOM 3936 N N . ASN C 1 142 ? 111.898 92.585 24.105 1.00 26.07 120 ASN C N 1
ATOM 3937 C CA . ASN C 1 142 ? 110.526 92.984 23.808 1.00 25.86 120 ASN C CA 1
ATOM 3938 C C . ASN C 1 142 ? 109.526 92.475 24.836 1.00 25.42 120 ASN C C 1
ATOM 3939 O O . ASN C 1 142 ? 108.547 93.148 25.119 1.00 25.53 120 ASN C O 1
ATOM 3944 N N . ASN C 1 143 ? 109.775 91.292 25.394 1.00 24.83 121 ASN C N 1
ATOM 3945 C CA . ASN C 1 143 ? 108.858 90.686 26.351 1.00 23.91 121 ASN C CA 1
ATOM 3946 C C . ASN C 1 143 ? 109.280 90.824 27.802 1.00 23.50 121 ASN C C 1
ATOM 3947 O O . ASN C 1 143 ? 108.780 90.098 28.657 1.00 23.61 121 ASN C O 1
ATOM 3952 N N . SER C 1 144 ? 110.203 91.743 28.087 1.00 22.75 122 SER C N 1
ATOM 3953 C CA . SER C 1 144 ? 110.523 92.079 29.479 1.00 21.79 122 SER C CA 1
ATOM 3954 C C . SER C 1 144 ? 109.532 93.130 30.011 1.00 21.17 122 SER C C 1
ATOM 3955 O O . SER C 1 144 ? 109.932 94.251 30.356 1.00 21.27 122 SER C O 1
ATOM 3958 N N . VAL C 1 145 ? 108.248 92.756 30.055 1.00 19.54 123 VAL C N 1
ATOM 3959 C CA . VAL C 1 145 ? 107.157 93.649 30.398 1.00 18.71 123 VAL C CA 1
ATOM 3960 C C . VAL C 1 145 ? 106.007 92.815 30.919 1.00 19.01 123 VAL C C 1
ATOM 3961 O O . VAL C 1 145 ? 105.981 91.586 30.743 1.00 19.94 123 VAL C O 1
ATOM 3965 N N . TYR C 1 146 ? 105.060 93.466 31.580 1.00 18.07 124 TYR C N 1
ATOM 3966 C CA . TYR C 1 146 ? 103.821 92.828 31.949 1.00 17.47 124 TYR C CA 1
ATOM 3967 C C . TYR C 1 146 ? 103.025 92.471 30.694 1.00 18.38 124 TYR C C 1
ATOM 3968 O O . TYR C 1 146 ? 102.757 93.333 29.848 1.00 18.13 124 TYR C O 1
ATOM 3977 N N . ILE C 1 147 ? 102.655 91.194 30.598 1.00 18.77 125 ILE C N 1
ATOM 3978 C CA . ILE C 1 147 ? 101.632 90.746 29.691 1.00 19.20 125 ILE C CA 1
ATOM 3979 C C . ILE C 1 147 ? 100.447 90.271 30.548 1.00 20.71 125 ILE C C 1
ATOM 3980 O O . ILE C 1 147 ? 100.635 89.535 31.520 1.00 20.92 125 ILE C O 1
ATOM 3985 N N . GLY C 1 148 ? 99.236 90.709 30.217 1.00 21.54 126 GLY C N 1
ATOM 3986 C CA . GLY C 1 148 ? 98.104 90.482 31.106 1.00 23.12 126 GLY C CA 1
ATOM 3987 C C . GLY C 1 148 ? 97.400 89.175 30.821 1.00 24.65 126 GLY C C 1
ATOM 3988 O O . GLY C 1 148 ? 97.769 88.481 29.874 1.00 25.08 126 GLY C O 1
ATOM 3989 N N . PRO C 1 149 ? 96.391 88.826 31.640 1.00 25.60 127 PRO C N 1
ATOM 3990 C CA . PRO C 1 149 ? 95.608 87.608 31.456 1.00 26.59 127 PRO C CA 1
ATOM 3991 C C . PRO C 1 149 ? 95.020 87.515 30.068 1.00 28.32 127 PRO C C 1
ATOM 3992 O O . PRO C 1 149 ? 94.468 88.497 29.564 1.00 28.77 127 PRO C O 1
ATOM 4004 N N . PRO C 1 151 ? 93.041 84.284 29.171 1.00 28.06 129 PRO C N 1
ATOM 4005 C CA . PRO C 1 151 ? 92.711 82.883 29.385 1.00 26.54 129 PRO C CA 1
ATOM 4006 C C . PRO C 1 151 ? 91.754 82.366 28.303 1.00 25.13 129 PRO C C 1
ATOM 4007 O O . PRO C 1 151 ? 90.625 82.829 28.213 1.00 24.77 129 PRO C O 1
ATOM 4011 N N . PRO C 1 152 ? 92.205 81.393 27.490 1.00 24.20 130 PRO C N 1
ATOM 4012 C CA . PRO C 1 152 ? 91.437 81.006 26.299 1.00 23.17 130 PRO C CA 1
ATOM 4013 C C . PRO C 1 152 ? 90.308 80.017 26.551 1.00 22.18 130 PRO C C 1
ATOM 4014 O O . PRO C 1 152 ? 89.301 80.082 25.850 1.00 21.74 130 PRO C O 1
ATOM 4018 N N . ASN C 1 153 ? 90.478 79.135 27.540 1.00 21.19 131 ASN C N 1
ATOM 4019 C CA . ASN C 1 153 ? 89.601 77.975 27.761 1.00 21.06 131 ASN C CA 1
ATOM 4020 C C . ASN C 1 153 ? 88.455 78.187 28.772 1.00 21.56 131 ASN C C 1
ATOM 4021 O O . ASN C 1 153 ? 87.472 77.435 28.779 1.00 21.78 131 ASN C O 1
ATOM 4026 N N . GLY C 1 154 ? 88.586 79.211 29.613 1.00 21.81 132 GLY C N 1
ATOM 4027 C CA . GLY C 1 154 ? 87.577 79.584 30.611 1.00 22.03 132 GLY C CA 1
ATOM 4028 C C . GLY C 1 154 ? 88.241 80.612 31.500 1.00 22.27 132 GLY C C 1
ATOM 4029 O O . GLY C 1 154 ? 89.379 80.991 31.235 1.00 22.68 132 GLY C O 1
ATOM 4030 N N . ASP C 1 155 ? 87.563 81.062 32.552 1.00 22.47 133 ASP C N 1
ATOM 4031 C CA . ASP C 1 155 ? 88.154 82.028 33.496 1.00 22.55 133 ASP C CA 1
ATOM 4032 C C . ASP C 1 155 ? 89.367 81.400 34.185 1.00 22.16 133 ASP C C 1
ATOM 4033 O O . ASP C 1 155 ? 89.380 80.206 34.393 1.00 22.03 133 ASP C O 1
ATOM 4038 N N . HIS C 1 156 ? 90.386 82.190 34.511 1.00 22.01 134 HIS C N 1
ATOM 4039 C CA . HIS C 1 156 ? 91.550 81.684 35.250 1.00 21.96 134 HIS C CA 1
ATOM 4040 C C . HIS C 1 156 ? 91.746 82.442 36.554 1.00 22.16 134 HIS C C 1
ATOM 4041 O O . HIS C 1 156 ? 91.366 83.619 36.647 1.00 22.91 134 HIS C O 1
ATOM 4048 N N . HIS C 1 157 ? 92.337 81.758 37.541 1.00 21.65 135 HIS C N 1
ATOM 4049 C CA . HIS C 1 157 ? 92.957 82.382 38.708 1.00 21.12 135 HIS C CA 1
ATOM 4050 C C . HIS C 1 157 ? 94.425 82.667 38.393 1.00 20.82 135 HIS C C 1
ATOM 4051 O O . HIS C 1 157 ? 95.089 81.880 37.726 1.00 20.67 135 HIS C O 1
ATOM 4058 N N . TYR C 1 158 ? 94.920 83.800 38.877 1.00 20.58 136 TYR C N 1
ATOM 4059 C CA . TYR C 1 158 ? 96.312 84.180 38.693 1.00 20.00 136 TYR C CA 1
ATOM 4060 C C . TYR C 1 158 ? 96.887 84.371 40.075 1.00 20.63 136 TYR C C 1
ATOM 4061 O O . TYR C 1 158 ? 96.172 84.736 41.021 1.00 20.55 136 TYR C O 1
ATOM 4070 N N . LEU C 1 159 ? 98.171 84.085 40.208 1.00 21.03 137 LEU C N 1
ATOM 4071 C CA . LEU C 1 159 ? 98.826 84.226 41.483 1.00 21.68 137 LEU C CA 1
ATOM 4072 C C . LEU C 1 159 ? 99.864 85.317 41.442 1.00 22.68 137 LEU C C 1
ATOM 4073 O O . LEU C 1 159 ? 100.738 85.326 40.555 1.00 23.26 137 LEU C O 1
ATOM 4078 N N . ILE C 1 160 ? 99.750 86.240 42.399 1.00 23.08 138 ILE C N 1
ATOM 4079 C CA . ILE C 1 160 ? 100.761 87.251 42.638 1.00 23.52 138 ILE C CA 1
ATOM 4080 C C . ILE C 1 160 ? 101.524 86.774 43.860 1.00 24.34 138 ILE C C 1
ATOM 4081 O O . ILE C 1 160 ? 100.917 86.415 44.893 1.00 24.07 138 ILE C O 1
ATOM 4086 N N . GLN C 1 161 ? 102.846 86.768 43.736 1.00 24.92 139 GLN C N 1
ATOM 4087 C CA . GLN C 1 161 ? 103.716 86.469 44.856 1.00 26.27 139 GLN C CA 1
ATOM 4088 C C . GLN C 1 161 ? 104.710 87.607 45.031 1.00 26.46 139 GLN C C 1
ATOM 4089 O O . GLN C 1 161 ? 105.350 88.054 44.058 1.00 26.36 139 GLN C O 1
ATOM 4095 N N . VAL C 1 162 ? 104.797 88.096 46.267 1.00 26.51 140 VAL C N 1
ATOM 4096 C CA . VAL C 1 162 ? 105.607 89.265 46.581 1.00 26.69 140 VAL C CA 1
ATOM 4097 C C . VAL C 1 162 ? 106.683 88.906 47.599 1.00 27.11 140 VAL C C 1
ATOM 4098 O O . VAL C 1 162 ? 106.417 88.207 48.577 1.00 26.97 140 VAL C O 1
ATOM 4102 N N . TYR C 1 163 ? 107.897 89.378 47.346 1.00 27.86 141 TYR C N 1
ATOM 4103 C CA . TYR C 1 163 ? 109.041 89.053 48.165 1.00 29.27 141 TYR C CA 1
ATOM 4104 C C . TYR C 1 163 ? 109.605 90.285 48.853 1.00 30.10 141 TYR C C 1
ATOM 4105 O O . TYR C 1 163 ? 109.997 91.249 48.182 1.00 30.26 141 TYR C O 1
ATOM 4114 N N . ALA C 1 164 ? 109.652 90.246 50.184 1.00 30.77 142 ALA C N 1
ATOM 4115 C CA . ALA C 1 164 ? 110.379 91.252 50.959 1.00 31.56 142 ALA C CA 1
ATOM 4116 C C . ALA C 1 164 ? 111.860 90.861 51.002 1.00 32.43 142 ALA C C 1
ATOM 4117 O O . ALA C 1 164 ? 112.200 89.738 51.399 1.00 32.84 142 ALA C O 1
ATOM 4119 N N . LEU C 1 165 ? 112.739 91.763 50.578 1.00 32.83 143 LEU C N 1
ATOM 4120 C CA . LEU C 1 165 ? 114.163 91.448 50.536 1.00 33.94 143 LEU C CA 1
ATOM 4121 C C . LEU C 1 165 ? 114.950 92.274 51.553 1.00 34.68 143 LEU C C 1
ATOM 4122 O O . LEU C 1 165 ? 114.510 93.357 51.931 1.00 35.68 143 LEU C O 1
ATOM 4127 N N . ASP C 1 166 ? 116.094 91.764 52.007 1.00 35.02 144 ASP C N 1
ATOM 4128 C CA . ASP C 1 166 ? 116.896 92.468 53.019 1.00 35.52 144 ASP C CA 1
ATOM 4129 C C . ASP C 1 166 ? 118.018 93.285 52.392 1.00 35.57 144 ASP C C 1
ATOM 4130 O O . ASP C 1 166 ? 118.826 93.871 53.108 1.00 35.71 144 ASP C O 1
ATOM 4135 N N . ILE C 1 167 ? 118.081 93.295 51.063 1.00 35.47 145 ILE C N 1
ATOM 4136 C CA . ILE C 1 167 ? 119.007 94.169 50.345 1.00 35.50 145 ILE C CA 1
ATOM 4137 C C . ILE C 1 167 ? 118.232 95.152 49.456 1.00 36.15 145 ILE C C 1
ATOM 4138 O O . ILE C 1 167 ? 117.162 94.806 48.955 1.00 35.80 145 ILE C O 1
ATOM 4143 N N . PRO C 1 168 ? 118.754 96.389 49.284 1.00 36.57 146 PRO C N 1
ATOM 4144 C CA . PRO C 1 168 ? 117.987 97.390 48.538 1.00 36.89 146 PRO C CA 1
ATOM 4145 C C . PRO C 1 168 ? 118.015 97.152 47.028 1.00 36.97 146 PRO C C 1
ATOM 4146 O O . PRO C 1 168 ? 117.029 97.421 46.345 1.00 36.83 146 PRO C O 1
ATOM 4150 N N . LYS C 1 169 ? 119.122 96.631 46.518 1.00 37.36 147 LYS C N 1
ATOM 4151 C CA . LYS C 1 169 ? 119.247 96.418 45.086 1.00 37.98 147 LYS C CA 1
ATOM 4152 C C . LYS C 1 169 ? 119.686 94.994 44.727 1.00 37.76 147 LYS C C 1
ATOM 4153 O O . LYS C 1 169 ? 120.539 94.390 45.386 1.00 37.58 147 LYS C O 1
ATOM 4159 N N . LEU C 1 170 ? 119.055 94.466 43.686 1.00 37.73 148 LEU C N 1
ATOM 4160 C CA . LEU C 1 170 ? 119.356 93.154 43.129 1.00 37.40 148 LEU C CA 1
ATOM 4161 C C . LEU C 1 170 ? 120.171 93.363 41.865 1.00 37.25 148 LEU C C 1
ATOM 4162 O O . LEU C 1 170 ? 119.871 94.273 41.103 1.00 37.30 148 LEU C O 1
ATOM 4167 N N . ALA C 1 171 ? 121.186 92.527 41.644 1.00 37.41 149 ALA C N 1
ATOM 4168 C CA . ALA C 1 171 ? 122.042 92.625 40.448 1.00 37.69 149 ALA C CA 1
ATOM 4169 C C . ALA C 1 171 ? 121.388 91.955 39.220 1.00 38.02 149 ALA C C 1
ATOM 4170 O O . ALA C 1 171 ? 121.739 90.836 38.823 1.00 38.50 149 ALA C O 1
ATOM 4172 N N . LEU C 1 172 ? 120.431 92.655 38.627 1.00 37.88 150 LEU C N 1
ATOM 4173 C CA . LEU C 1 172 ? 119.666 92.128 37.517 1.00 37.63 150 LEU C CA 1
ATOM 4174 C C . LEU C 1 172 ? 119.638 93.129 36.376 1.00 37.61 150 LEU C C 1
ATOM 4175 O O . LEU C 1 172 ? 119.353 94.315 36.564 1.00 37.80 150 LEU C O 1
ATOM 4180 N N . LYS C 1 173 ? 119.929 92.627 35.187 1.00 37.37 151 LYS C N 1
ATOM 4181 C CA . LYS C 1 173 ? 119.984 93.430 33.989 1.00 37.42 151 LYS C CA 1
ATOM 4182 C C . LYS C 1 173 ? 119.096 92.752 32.930 1.00 36.19 151 LYS C C 1
ATOM 4183 O O . LYS C 1 173 ? 119.233 91.547 32.674 1.00 36.12 151 LYS C O 1
ATOM 4189 N N . ALA C 1 174 ? 118.183 93.507 32.324 1.00 34.35 152 ALA C N 1
ATOM 4190 C CA . ALA C 1 174 ? 117.383 92.957 31.232 1.00 32.89 152 ALA C CA 1
ATOM 4191 C C . ALA C 1 174 ? 118.297 92.525 30.074 1.00 32.03 152 ALA C C 1
ATOM 4192 O O . ALA C 1 174 ? 119.207 93.276 29.690 1.00 32.30 152 ALA C O 1
ATOM 4194 N N . PRO C 1 175 ? 118.073 91.313 29.525 1.00 30.87 153 PRO C N 1
ATOM 4195 C CA . PRO C 1 175 ? 117.004 90.385 29.895 1.00 29.97 153 PRO C CA 1
ATOM 4196 C C . PRO C 1 175 ? 117.399 89.363 30.960 1.00 29.14 153 PRO C C 1
ATOM 4197 O O . PRO C 1 175 ? 118.488 88.808 30.921 1.00 29.07 153 PRO C O 1
ATOM 4201 N N . PHE C 1 176 ? 116.506 89.112 31.903 1.00 28.38 154 PHE C N 1
ATOM 4202 C CA . PHE C 1 176 ? 116.733 88.078 32.900 1.00 27.45 154 PHE C CA 1
ATOM 4203 C C . PHE C 1 176 ? 115.430 87.324 33.116 1.00 27.01 154 PHE C C 1
ATOM 4204 O O . PHE C 1 176 ? 114.350 87.893 32.964 1.00 26.55 154 PHE C O 1
ATOM 4212 N N . PHE C 1 177 ? 115.552 86.052 33.492 1.00 26.47 155 PHE C N 1
ATOM 4213 C CA . PHE C 1 177 ? 114.402 85.158 33.668 1.00 25.71 155 PHE C CA 1
ATOM 4214 C C . PHE C 1 177 ? 114.073 84.925 35.139 1.00 25.99 155 PHE C C 1
ATOM 4215 O O . PHE C 1 177 ? 114.815 85.353 36.045 1.00 25.52 155 PHE C O 1
ATOM 4223 N N . LEU C 1 178 ? 112.962 84.232 35.367 1.00 26.15 156 LEU C N 1
ATOM 4224 C CA . LEU C 1 178 ? 112.509 83.915 36.714 1.00 26.72 156 LEU C CA 1
ATOM 4225 C C . LEU C 1 178 ? 113.585 83.192 37.560 1.00 27.11 156 LEU C C 1
ATOM 4226 O O . LEU C 1 178 ? 113.709 83.420 38.771 1.00 27.32 156 LEU C O 1
ATOM 4231 N N . GLY C 1 179 ? 114.363 82.328 36.924 1.00 27.04 157 GLY C N 1
ATOM 4232 C CA . GLY C 1 179 ? 115.416 81.631 37.630 1.00 27.00 157 GLY C CA 1
ATOM 4233 C C . GLY C 1 179 ? 116.461 82.620 38.080 1.00 27.04 157 GLY C C 1
ATOM 4234 O O . GLY C 1 179 ? 117.035 82.476 39.154 1.00 26.76 157 GLY C O 1
ATOM 4235 N N . ASP C 1 180 ? 116.695 83.627 37.241 1.00 27.41 158 ASP C N 1
ATOM 4236 C CA . ASP C 1 180 ? 117.672 84.684 37.518 1.00 27.74 158 ASP C CA 1
ATOM 4237 C C . ASP C 1 180 ? 117.201 85.563 38.674 1.00 27.14 158 ASP C C 1
ATOM 4238 O O . ASP C 1 180 ? 117.991 85.932 39.544 1.00 26.94 158 ASP C O 1
ATOM 4243 N N . LEU C 1 181 ? 115.909 85.866 38.692 1.00 27.09 159 LEU C N 1
ATOM 4244 C CA . LEU C 1 181 ? 115.314 86.600 39.801 1.00 27.67 159 LEU C CA 1
ATOM 4245 C C . LEU C 1 181 ? 115.505 85.799 41.086 1.00 28.29 159 LEU C C 1
ATOM 4246 O O . LEU C 1 181 ? 115.905 86.343 42.132 1.00 28.63 159 LEU C O 1
ATOM 4251 N N . HIS C 1 182 ? 115.231 84.499 40.993 1.00 28.61 160 HIS C N 1
ATOM 4252 C CA . HIS C 1 182 ? 115.265 83.641 42.159 1.00 28.52 160 HIS C CA 1
ATOM 4253 C C . HIS C 1 182 ? 116.663 83.434 42.712 1.00 28.77 160 HIS C C 1
ATOM 4254 O O . HIS C 1 182 ? 116.816 83.338 43.925 1.00 29.04 160 HIS C O 1
ATOM 4261 N N . ASP C 1 183 ? 117.657 83.418 41.827 1.00 29.11 161 ASP C N 1
ATOM 4262 C CA . ASP C 1 183 ? 119.071 83.373 42.197 1.00 30.21 161 ASP C CA 1
ATOM 4263 C C . ASP C 1 183 ? 119.536 84.568 43.033 1.00 30.98 161 ASP C C 1
ATOM 4264 O O . ASP C 1 183 ? 120.279 84.404 43.997 1.00 30.85 161 ASP C O 1
ATOM 4269 N N . LYS C 1 184 ? 119.113 85.768 42.652 1.00 32.13 162 LYS C N 1
ATOM 4270 C CA . LYS C 1 184 ? 119.559 86.976 43.334 1.00 33.08 162 LYS C CA 1
ATOM 4271 C C . LYS C 1 184 ? 118.867 87.193 44.670 1.00 33.58 162 LYS C C 1
ATOM 4272 O O . LYS C 1 184 ? 119.458 87.769 45.571 1.00 34.31 162 LYS C O 1
ATOM 4286 N N . ARG C 1 186 ? 118.007 84.711 46.634 1.00 33.79 164 ARG C N 1
ATOM 4287 C CA . ARG C 1 186 ? 118.278 83.570 47.524 1.00 32.75 164 ARG C CA 1
ATOM 4288 C C . ARG C 1 186 ? 119.060 84.024 48.748 1.00 32.73 164 ARG C C 1
ATOM 4289 O O . ARG C 1 186 ? 120.123 84.623 48.623 1.00 32.54 164 ARG C O 1
ATOM 4297 N N . ASN C 1 187 ? 118.501 83.759 49.924 1.00 32.76 165 ASN C N 1
ATOM 4298 C CA . ASN C 1 187 ? 119.113 84.132 51.212 1.00 32.93 165 ASN C CA 1
ATOM 4299 C C . ASN C 1 187 ? 118.824 85.574 51.622 1.00 32.79 165 ASN C C 1
ATOM 4300 O O . ASN C 1 187 ? 119.398 86.068 52.594 1.00 32.74 165 ASN C O 1
ATOM 4305 N N . HIS C 1 188 ? 117.943 86.247 50.884 1.00 32.22 166 HIS C N 1
ATOM 4306 C CA . HIS C 1 188 ? 117.632 87.626 51.176 1.00 31.59 166 HIS C CA 1
ATOM 4307 C C . HIS C 1 188 ? 116.149 87.814 51.457 1.00 31.49 166 HIS C C 1
ATOM 4308 O O . HIS C 1 188 ? 115.682 88.933 51.669 1.00 31.50 166 HIS C O 1
ATOM 4315 N N . ILE C 1 189 ? 115.406 86.715 51.480 1.00 31.26 167 ILE C N 1
ATOM 4316 C CA . ILE C 1 189 ? 113.958 86.800 51.625 1.00 31.04 167 ILE C CA 1
ATOM 4317 C C . ILE C 1 189 ? 113.585 86.743 53.081 1.00 31.15 167 ILE C C 1
ATOM 4318 O O . ILE C 1 189 ? 113.952 85.794 53.779 1.00 31.62 167 ILE C O 1
ATOM 4323 N N . ILE C 1 190 ? 112.852 87.748 53.541 1.00 30.97 168 ILE C N 1
ATOM 4324 C CA . ILE C 1 190 ? 112.424 87.779 54.938 1.00 31.10 168 ILE C CA 1
ATOM 4325 C C . ILE C 1 190 ? 110.931 87.533 55.072 1.00 30.53 168 ILE C C 1
ATOM 4326 O O . ILE C 1 190 ? 110.433 87.267 56.167 1.00 31.02 168 ILE C O 1
ATOM 4331 N N . ALA C 1 191 ? 110.219 87.619 53.956 1.00 29.47 169 ALA C N 1
ATOM 4332 C CA . ALA C 1 191 ? 108.794 87.392 53.964 1.00 28.56 169 ALA C CA 1
ATOM 4333 C C . ALA C 1 191 ? 108.280 87.223 52.548 1.00 28.19 169 ALA C C 1
ATOM 4334 O O . ALA C 1 191 ? 108.886 87.712 51.592 1.00 27.92 169 ALA C O 1
ATOM 4336 N N . ILE C 1 192 ? 107.143 86.540 52.432 1.00 27.56 170 ILE C N 1
ATOM 4337 C CA . ILE C 1 192 ? 106.487 86.336 51.160 1.00 26.80 170 ILE C CA 1
ATOM 4338 C C . ILE C 1 192 ? 105.010 86.570 51.375 1.00 26.40 170 ILE C C 1
ATOM 4339 O O . ILE C 1 192 ? 104.464 86.092 52.356 1.00 26.38 170 ILE C O 1
ATOM 4344 N N . GLY C 1 193 ? 104.380 87.328 50.473 1.00 25.75 171 GLY C N 1
ATOM 4345 C CA . GLY C 1 193 ? 102.928 87.505 50.469 1.00 24.84 171 GLY C CA 1
ATOM 4346 C C . GLY C 1 193 ? 102.296 86.929 49.210 1.00 24.67 171 GLY C C 1
ATOM 4347 O O . GLY C 1 193 ? 102.939 86.913 48.145 1.00 25.00 171 GLY C O 1
ATOM 4348 N N A ARG C 1 194 ? 101.064 86.432 49.334 0.50 24.30 172 ARG C N 1
ATOM 4349 N N B ARG C 1 194 ? 101.031 86.506 49.308 0.50 24.10 172 ARG C N 1
ATOM 4350 C CA A ARG C 1 194 ? 100.329 85.866 48.206 0.50 23.91 172 ARG C CA 1
ATOM 4351 C CA B ARG C 1 194 ? 100.346 85.837 48.199 0.50 23.67 172 ARG C CA 1
ATOM 4352 C C A ARG C 1 194 ? 99.026 86.610 47.992 0.50 24.30 172 ARG C C 1
ATOM 4353 C C B ARG C 1 194 ? 98.905 86.304 48.001 0.50 24.08 172 ARG C C 1
ATOM 4354 O O A ARG C 1 194 ? 98.481 87.188 48.924 0.50 24.43 172 ARG C O 1
ATOM 4355 O O B ARG C 1 194 ? 98.136 86.375 48.951 0.50 24.14 172 ARG C O 1
ATOM 4370 N N . LYS C 1 195 ? 98.540 86.595 46.753 1.00 24.67 173 LYS C N 1
ATOM 4371 C CA . LYS C 1 195 ? 97.178 87.062 46.414 1.00 24.93 173 LYS C CA 1
ATOM 4372 C C . LYS C 1 195 ? 96.745 86.488 45.070 1.00 25.28 173 LYS C C 1
ATOM 4373 O O . LYS C 1 195 ? 97.465 86.630 44.082 1.00 25.69 173 LYS C O 1
ATOM 4379 N N . GLU C 1 196 ? 95.580 85.844 45.031 1.00 25.77 174 GLU C N 1
ATOM 4380 C CA . GLU C 1 196 ? 94.969 85.413 43.755 1.00 26.39 174 GLU C CA 1
ATOM 4381 C C . GLU C 1 196 ? 93.888 86.373 43.278 1.00 26.09 174 GLU C C 1
ATOM 4382 O O . GLU C 1 196 ? 93.250 87.025 44.092 1.00 26.85 174 GLU C O 1
ATOM 4388 N N . PHE C 1 197 ? 93.707 86.464 41.959 1.00 25.65 175 PHE C N 1
ATOM 4389 C CA . PHE C 1 197 ? 92.589 87.174 41.360 1.00 24.82 175 PHE C CA 1
ATOM 4390 C C . PHE C 1 197 ? 92.054 86.375 40.168 1.00 25.23 175 PHE C C 1
ATOM 4391 O O . PHE C 1 197 ? 92.726 85.477 39.680 1.00 25.36 175 PHE C O 1
ATOM 4399 N N . LEU C 1 198 ? 90.840 86.698 39.724 1.00 26.07 176 LEU C N 1
ATOM 4400 C CA . LEU C 1 198 ? 90.223 86.125 38.516 1.00 26.61 176 LEU C CA 1
ATOM 4401 C C . LEU C 1 198 ? 90.317 87.086 37.334 1.00 26.56 176 LEU C C 1
ATOM 4402 O O . LEU C 1 198 ? 90.333 88.310 37.514 1.00 26.04 176 LEU C O 1
ATOM 4407 N N . TYR C 1 199 ? 90.360 86.512 36.128 1.00 26.64 177 TYR C N 1
ATOM 4408 C CA . TYR C 1 199 ? 90.128 87.248 34.886 1.00 26.44 177 TYR C CA 1
ATOM 4409 C C . TYR C 1 199 ? 89.238 86.418 33.952 1.00 27.23 177 TYR C C 1
ATOM 4410 O O . TYR C 1 199 ? 89.411 85.201 33.862 1.00 27.66 177 TYR C O 1
ATOM 4419 N N . LYS C 1 200 ? 88.278 87.068 33.288 1.00 28.50 178 LYS C N 1
ATOM 4420 C CA . LYS C 1 200 ? 87.291 86.382 32.424 1.00 29.60 178 LYS C CA 1
ATOM 4421 C C . LYS C 1 200 ? 87.940 85.759 31.198 1.00 29.73 178 LYS C C 1
ATOM 4422 O O . LYS C 1 200 ? 88.837 86.341 30.598 1.00 29.33 178 LYS C O 1
ATOM 4428 N N . GLN C 1 201 ? 87.469 84.573 30.833 1.00 30.09 179 GLN C N 1
ATOM 4429 C CA . GLN C 1 201 ? 87.825 83.957 29.579 1.00 30.62 179 GLN C CA 1
ATOM 4430 C C . GLN C 1 201 ? 87.934 84.975 28.452 1.00 31.38 179 GLN C C 1
ATOM 4431 O O . GLN C 1 201 ? 86.998 85.738 28.192 1.00 31.29 179 GLN C O 1
ATOM 4437 N N . PHE C 1 202 ? 89.080 84.960 27.784 1.00 32.37 180 PHE C N 1
ATOM 4438 C CA . PHE C 1 202 ? 89.293 85.743 26.584 1.00 33.64 180 PHE C CA 1
ATOM 4439 C C . PHE C 1 202 ? 88.243 85.492 25.504 1.00 34.15 180 PHE C C 1
ATOM 4440 O O . PHE C 1 202 ? 87.999 84.353 25.096 1.00 33.76 180 PHE C O 1
ATOM 4448 N N . VAL C 1 203 ? 87.641 86.579 25.035 1.00 35.13 181 VAL C N 1
ATOM 4449 C CA . VAL C 1 203 ? 86.563 86.511 24.038 1.00 36.04 181 VAL C CA 1
ATOM 4450 C C . VAL C 1 203 ? 87.119 86.774 22.628 1.00 36.44 181 VAL C C 1
ATOM 4451 O O . VAL C 1 203 ? 87.324 87.920 22.228 1.00 36.56 181 VAL C O 1
ATOM 4463 N N . LYS D 1 24 ? 100.508 80.809 58.516 1.00 57.32 2 LYS D N 1
ATOM 4464 C CA . LYS D 1 24 ? 101.792 80.404 59.083 1.00 55.51 2 LYS D CA 1
AT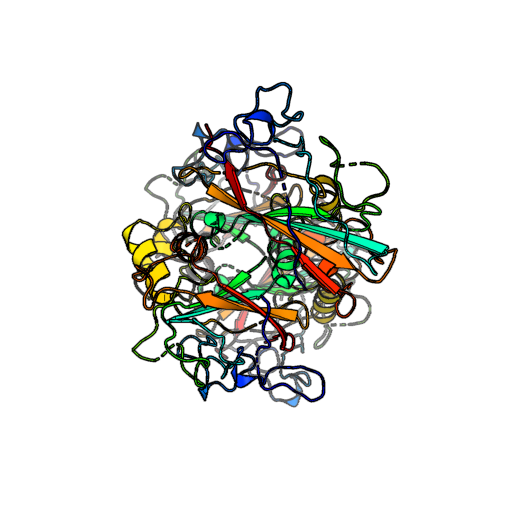OM 4465 C C . LYS D 1 24 ? 102.757 79.747 58.074 1.00 53.52 2 LYS D C 1
ATOM 4466 O O . LYS D 1 24 ? 102.441 79.579 56.902 1.00 53.00 2 LYS D O 1
ATOM 4472 N N . THR D 1 25 ? 103.933 79.370 58.565 1.00 51.61 3 THR D N 1
ATOM 4473 C CA . THR D 1 25 ? 105.030 78.831 57.763 1.00 49.55 3 THR D CA 1
ATOM 4474 C C . THR D 1 25 ? 105.636 77.602 58.460 1.00 48.43 3 THR D C 1
ATOM 4475 O O . THR D 1 25 ? 105.487 77.455 59.677 1.00 48.10 3 THR D O 1
ATOM 4479 N N . PHE D 1 26 ? 106.291 76.718 57.700 1.00 46.67 4 PHE D N 1
ATOM 4480 C CA . PHE D 1 26 ? 107.011 75.573 58.289 1.00 45.00 4 PHE D CA 1
ATOM 4481 C C . PHE D 1 26 ? 108.226 75.122 57.476 1.00 44.45 4 PHE D C 1
ATOM 4482 O O . PHE D 1 26 ? 108.309 75.367 56.266 1.00 43.97 4 PHE D O 1
ATOM 4490 N N . GLU D 1 27 ? 109.172 74.478 58.158 1.00 43.91 5 GLU D N 1
ATOM 4491 C CA . GLU D 1 27 ? 110.373 73.964 57.513 1.00 43.87 5 GLU D CA 1
ATOM 4492 C C . GLU D 1 27 ? 110.015 72.712 56.712 1.00 42.68 5 GLU D C 1
ATOM 4493 O O . GLU D 1 27 ? 109.125 71.950 57.093 1.00 42.34 5 GLU D O 1
ATOM 4499 N N . VAL D 1 28 ? 110.682 72.551 55.573 1.00 41.84 6 VAL D N 1
ATOM 4500 C CA . VAL D 1 28 ? 110.535 71.391 54.715 1.00 40.85 6 VAL D CA 1
ATOM 4501 C C . VAL D 1 28 ? 111.949 70.895 54.503 1.00 40.94 6 VAL D C 1
ATOM 4502 O O . VAL D 1 28 ? 112.879 71.690 54.367 1.00 40.45 6 VAL D O 1
ATOM 4514 N N . ILE D 1 30 ? 114.699 67.858 52.708 1.00 40.28 8 ILE D N 1
ATOM 4515 C CA . ILE D 1 30 ? 115.070 66.853 51.741 1.00 39.54 8 ILE D CA 1
ATOM 4516 C C . ILE D 1 30 ? 116.575 66.702 51.902 1.00 40.27 8 ILE D C 1
ATOM 4517 O O . ILE D 1 30 ? 117.288 67.691 52.021 1.00 40.03 8 ILE D O 1
ATOM 4522 N N . GLN D 1 31 ? 117.053 65.463 51.924 1.00 41.16 9 GLN D N 1
ATOM 4523 C CA . GLN D 1 31 ? 118.472 65.199 52.113 1.00 42.28 9 GLN D CA 1
ATOM 4524 C C . GLN D 1 31 ? 119.303 65.583 50.892 1.00 42.04 9 GLN D C 1
ATOM 4525 O O . GLN D 1 31 ? 119.023 65.134 49.775 1.00 42.05 9 GLN D O 1
ATOM 4531 N N . THR D 1 32 ? 120.333 66.397 51.123 1.00 42.06 10 THR D N 1
ATOM 4532 C CA . THR D 1 32 ? 121.255 66.787 50.068 1.00 42.26 10 THR D CA 1
ATOM 4533 C C . THR D 1 32 ? 122.721 66.679 50.500 1.00 42.81 10 THR D C 1
ATOM 4534 O O . THR D 1 32 ? 123.022 66.381 51.656 1.00 42.97 10 THR D O 1
ATOM 4538 N N . ASP D 1 33 ? 123.610 66.879 49.527 1.00 43.37 11 ASP D N 1
ATOM 4539 C CA . ASP D 1 33 ? 125.033 67.215 49.702 1.00 43.85 11 ASP D CA 1
ATOM 4540 C C . ASP D 1 33 ? 125.364 68.167 50.832 1.00 44.06 11 ASP D C 1
ATOM 4541 O O . ASP D 1 33 ? 124.491 68.840 51.379 1.00 43.82 11 ASP D O 1
ATOM 4546 N N . SER D 1 34 ? 126.661 68.255 51.124 1.00 44.46 12 SER D N 1
ATOM 4547 C CA . SER D 1 34 ? 127.221 69.378 51.877 1.00 44.75 12 SER D CA 1
ATOM 4548 C C . SER D 1 34 ? 127.043 70.647 51.039 1.00 44.20 12 SER D C 1
ATOM 4549 O O . SER D 1 34 ? 126.881 71.741 51.579 1.00 43.95 12 SER D O 1
ATOM 4552 N N . LYS D 1 35 ? 127.081 70.460 49.719 1.00 43.57 13 LYS D N 1
ATOM 4553 C CA . LYS D 1 35 ? 127.007 71.534 48.752 1.00 43.15 13 LYS D CA 1
ATOM 4554 C C . LYS D 1 35 ? 125.592 71.801 48.212 1.00 42.11 13 LYS D C 1
ATOM 4555 O O . LYS D 1 35 ? 125.443 72.547 47.245 1.00 42.24 13 LYS D O 1
ATOM 4561 N N . GLY D 1 36 ? 124.567 71.197 48.820 1.00 40.95 14 GLY D N 1
ATOM 4562 C CA . GLY D 1 36 ? 123.160 71.450 48.458 1.00 39.59 14 GLY D CA 1
ATOM 4563 C C . GLY D 1 36 ? 122.518 70.585 47.359 1.00 38.95 14 GLY D C 1
ATOM 4564 O O . GLY D 1 36 ? 121.339 70.773 47.029 1.00 38.62 14 GLY D O 1
ATOM 4565 N N . TYR D 1 37 ? 123.277 69.630 46.808 1.00 37.91 15 TYR D N 1
ATOM 4566 C CA . TYR D 1 37 ? 122.829 68.807 45.665 1.00 36.80 15 TYR D CA 1
ATOM 4567 C C . TYR D 1 37 ? 122.128 67.518 46.066 1.00 36.04 15 TYR D C 1
ATOM 4568 O O . TYR D 1 37 ? 122.674 66.709 46.823 1.00 36.26 15 TYR D O 1
ATOM 4577 N N . LEU D 1 38 ? 120.918 67.338 45.540 1.00 34.56 16 LEU D N 1
ATOM 4578 C CA . LEU D 1 38 ? 120.205 66.072 45.599 1.00 33.00 16 LEU D CA 1
ATOM 4579 C C . LEU D 1 38 ? 120.963 65.015 44.803 1.00 32.67 16 LEU D C 1
ATOM 4580 O O . LEU D 1 38 ? 121.465 65.301 43.711 1.00 32.24 16 LEU D O 1
ATOM 4585 N N . ASP D 1 39 ? 121.028 63.799 45.343 1.00 32.34 17 ASP D N 1
ATOM 4586 C CA . ASP D 1 39 ? 121.734 62.679 44.696 1.00 32.40 17 ASP D CA 1
ATOM 4587 C C . ASP D 1 39 ? 121.341 62.407 43.217 1.00 31.68 17 ASP D C 1
ATOM 4588 O O . ASP D 1 39 ? 120.203 62.635 42.809 1.00 31.45 17 ASP D O 1
ATOM 4593 N N . ALA D 1 40 ? 122.289 61.910 42.426 1.00 31.21 18 ALA D N 1
ATOM 4594 C CA . ALA D 1 40 ? 122.038 61.530 41.026 1.00 30.49 18 ALA D CA 1
ATOM 4595 C C . ALA D 1 40 ? 120.805 60.641 40.830 1.00 30.41 18 ALA D C 1
ATOM 4596 O O . ALA D 1 40 ? 120.081 60.797 39.833 1.00 30.44 18 ALA D O 1
ATOM 4598 N N . LYS D 1 41 ? 120.589 59.717 41.778 1.00 30.15 19 LYS D N 1
ATOM 4599 C CA . LYS D 1 41 ? 119.427 58.808 41.833 1.00 29.72 19 LYS D CA 1
ATOM 4600 C C . LYS D 1 41 ? 118.140 59.425 41.343 1.00 28.94 19 LYS D C 1
ATOM 4601 O O . LYS D 1 41 ? 117.375 58.784 40.644 1.00 28.70 19 LYS D O 1
ATOM 4607 N N . PHE D 1 42 ? 117.905 60.669 41.742 1.00 28.54 20 PHE D N 1
ATOM 4608 C CA . PHE D 1 42 ? 116.583 61.282 41.669 1.00 28.52 20 PHE D CA 1
ATOM 4609 C C . PHE D 1 42 ? 116.315 62.122 40.426 1.00 28.27 20 PHE D C 1
ATOM 4610 O O . PHE D 1 42 ? 115.303 62.828 40.358 1.00 28.30 20 PHE D O 1
ATOM 4618 N N . GLY D 1 43 ? 117.205 62.024 39.446 1.00 27.86 21 GLY D N 1
ATOM 4619 C CA . GLY D 1 43 ? 117.118 62.836 38.237 1.00 27.79 21 GLY D CA 1
ATOM 4620 C C . GLY D 1 43 ? 117.812 62.136 37.088 1.00 27.72 21 GLY D C 1
ATOM 4621 O O . GLY D 1 43 ? 118.248 60.990 37.225 1.00 27.29 21 GLY D O 1
ATOM 4622 N N . GLY D 1 44 ? 117.934 62.839 35.967 1.00 27.71 22 GLY D N 1
ATOM 4623 C CA . GLY D 1 44 ? 118.446 62.261 34.727 1.00 28.53 22 GLY D CA 1
ATOM 4624 C C . GLY D 1 44 ? 119.812 61.587 34.750 1.00 29.26 22 GLY D C 1
ATOM 4625 O O . GLY D 1 44 ? 120.133 60.833 33.825 1.00 29.55 22 GLY D O 1
ATOM 4626 N N . ASN D 1 45 ? 120.612 61.862 35.788 1.00 29.69 23 ASN D N 1
ATOM 4627 C CA . ASN D 1 45 ? 121.977 61.326 35.934 1.00 30.16 23 ASN D CA 1
ATOM 4628 C C . ASN D 1 45 ? 122.028 60.000 36.707 1.00 30.55 23 ASN D C 1
ATOM 4629 O O . ASN D 1 45 ? 123.096 59.397 36.870 1.00 30.30 23 ASN D O 1
ATOM 4634 N N . ALA D 1 46 ? 120.863 59.561 37.183 1.00 31.33 24 ALA D N 1
ATOM 4635 C CA . ALA D 1 46 ? 120.721 58.312 37.937 1.00 31.93 24 ALA D CA 1
ATOM 4636 C C . ALA D 1 46 ? 121.392 57.122 37.247 1.00 32.44 24 ALA D C 1
ATOM 4637 O O . ALA D 1 46 ? 121.464 57.061 36.017 1.00 32.00 24 ALA D O 1
ATOM 4639 N N . PRO D 1 47 ? 121.892 56.171 38.050 1.00 33.33 25 PRO D N 1
ATOM 4640 C CA . PRO D 1 47 ? 122.246 54.851 37.508 1.00 33.62 25 PRO D CA 1
ATOM 4641 C C . PRO D 1 47 ? 121.025 54.211 36.834 1.00 33.85 25 PRO D C 1
ATOM 4642 O O . PRO D 1 47 ? 119.892 54.368 37.336 1.00 34.20 25 PRO D O 1
ATOM 4646 N N . LYS D 1 48 ? 121.257 53.515 35.715 1.00 33.85 26 LYS D N 1
ATOM 4647 C CA . LYS D 1 48 ? 120.209 52.873 34.894 1.00 33.74 26 LYS D CA 1
ATOM 4648 C C . LYS D 1 48 ? 119.094 52.212 35.743 1.00 33.23 26 LYS D C 1
ATOM 4649 O O . LYS D 1 48 ? 117.909 52.252 35.403 1.00 32.59 26 LYS D O 1
ATOM 4655 N N . ALA D 1 49 ? 119.500 51.628 36.866 1.00 32.86 27 ALA D N 1
ATOM 4656 C CA . ALA D 1 49 ? 118.602 50.932 37.782 1.00 32.48 27 ALA D CA 1
ATOM 4657 C C . ALA D 1 49 ? 117.475 51.799 38.370 1.00 31.91 27 ALA D C 1
ATOM 4658 O O . ALA D 1 49 ? 116.448 51.277 38.804 1.00 31.79 27 ALA D O 1
ATOM 4660 N N . PHE D 1 50 ? 117.668 53.115 38.398 1.00 31.22 28 PHE D N 1
ATOM 4661 C CA . PHE D 1 50 ? 116.664 54.016 38.978 1.00 30.02 28 PHE D CA 1
ATOM 4662 C C . PHE D 1 50 ? 115.817 54.715 37.921 1.00 29.17 28 PHE D C 1
ATOM 4663 O O . PHE D 1 50 ? 114.870 55.417 38.252 1.00 29.17 28 PHE D O 1
ATOM 4671 N N . LEU D 1 51 ? 116.171 54.519 36.655 1.00 28.12 29 LEU D N 1
ATOM 4672 C CA . LEU D 1 51 ? 115.414 55.056 35.539 1.00 27.44 29 LEU D CA 1
ATOM 4673 C C . LEU D 1 51 ? 114.348 54.055 35.142 1.00 27.02 29 LEU D C 1
ATOM 4674 O O . LEU D 1 51 ? 114.495 52.869 35.399 1.00 27.44 29 LEU D O 1
ATOM 4679 N N . ASN D 1 52 ? 113.276 54.508 34.514 1.00 26.00 30 ASN D N 1
ATOM 4680 C CA . ASN D 1 52 ? 112.334 53.556 33.968 1.00 25.47 30 ASN D CA 1
ATOM 4681 C C . ASN D 1 52 ? 112.867 52.969 32.653 1.00 25.89 30 ASN D C 1
ATOM 4682 O O . ASN D 1 52 ? 113.953 53.328 32.209 1.00 25.51 30 ASN D O 1
ATOM 4687 N N . SER D 1 53 ? 112.111 52.071 32.035 1.00 26.37 31 SER D N 1
ATOM 4688 C CA . SER D 1 53 ? 112.613 51.351 30.877 1.00 27.01 31 SER D CA 1
ATOM 4689 C C . SER D 1 53 ? 112.860 52.272 29.665 1.00 27.60 31 SER D C 1
ATOM 4690 O O . SER D 1 53 ? 113.659 51.948 28.793 1.00 27.58 31 SER D O 1
ATOM 4693 N N . ASN D 1 54 ? 112.180 53.417 29.612 1.00 27.94 32 ASN D N 1
ATOM 4694 C CA . ASN D 1 54 ? 112.463 54.412 28.589 1.00 27.83 32 ASN D CA 1
ATOM 4695 C C . ASN D 1 54 ? 113.536 55.416 29.005 1.00 27.43 32 ASN D C 1
ATOM 4696 O O . ASN D 1 54 ? 113.684 56.445 28.351 1.00 28.14 32 ASN D O 1
ATOM 4701 N N . GLY D 1 55 ? 114.259 55.160 30.093 1.00 26.57 33 GLY D N 1
ATOM 4702 C CA . GLY D 1 55 ? 115.307 56.087 30.556 1.00 25.86 33 GLY D CA 1
ATOM 4703 C C . GLY D 1 55 ? 114.932 57.318 31.398 1.00 25.53 33 GLY D C 1
ATOM 4704 O O . GLY D 1 55 ? 115.806 58.112 31.737 1.00 25.16 33 GLY D O 1
ATOM 4705 N N . LEU D 1 56 ? 113.656 57.477 31.760 1.00 25.15 34 LEU D N 1
ATOM 4706 C CA . LEU D 1 56 ? 113.199 58.649 32.535 1.00 24.62 34 LEU D CA 1
ATOM 4707 C C . LEU D 1 56 ? 113.346 58.481 34.055 1.00 24.41 34 LEU D C 1
ATOM 4708 O O . LEU D 1 56 ? 113.059 57.419 34.583 1.00 24.24 34 LEU D O 1
ATOM 4713 N N . PRO D 1 57 ? 113.830 59.530 34.760 1.00 24.38 35 PRO D N 1
ATOM 4714 C CA . PRO D 1 57 ? 113.904 59.510 36.215 1.00 23.69 35 PRO D CA 1
ATOM 4715 C C . PRO D 1 57 ? 112.562 59.690 36.929 1.00 23.93 35 PRO D C 1
ATOM 4716 O O . PRO D 1 57 ? 112.162 60.811 37.268 1.00 23.73 35 PRO D O 1
ATOM 4720 N N . THR D 1 58 ? 111.895 58.571 37.194 1.00 23.89 36 THR D N 1
ATOM 4721 C CA . THR D 1 58 ? 110.624 58.591 37.904 1.00 23.76 36 THR D CA 1
ATOM 4722 C C . THR D 1 58 ? 110.748 58.102 39.337 1.00 23.59 36 THR D C 1
ATOM 4723 O O . THR D 1 58 ? 109.748 57.731 39.947 1.00 23.60 36 THR D O 1
ATOM 4727 N N . TYR D 1 59 ? 111.969 58.102 39.870 1.00 23.67 37 TYR D N 1
ATOM 4728 C CA . TYR D 1 59 ? 112.231 57.672 41.246 1.00 23.40 37 TYR D CA 1
ATOM 4729 C C . TYR D 1 59 ? 112.313 58.889 42.161 1.00 23.54 37 TYR D C 1
ATOM 4730 O O . TYR D 1 59 ? 113.308 59.615 42.161 1.00 23.17 37 TYR D O 1
ATOM 4739 N N . SER D 1 60 ? 111.257 59.109 42.937 1.00 23.78 38 SER D N 1
ATOM 4740 C CA . SER D 1 60 ? 111.130 60.319 43.744 1.00 24.26 38 SER D CA 1
ATOM 4741 C C . SER D 1 60 ? 111.881 60.269 45.098 1.00 24.72 38 SER D C 1
ATOM 4742 O O . SER D 1 60 ? 112.017 59.208 45.697 1.00 25.16 38 SER D O 1
ATOM 4745 N N . PRO D 1 61 ? 112.372 61.424 45.584 1.00 25.20 39 PRO D N 1
ATOM 4746 C CA . PRO D 1 61 ? 113.054 61.429 46.891 1.00 25.37 39 PRO D CA 1
ATOM 4747 C C . PRO D 1 61 ? 112.132 61.577 48.088 1.00 25.41 39 PRO D C 1
ATOM 4748 O O . PRO D 1 61 ? 111.044 62.164 47.990 1.00 24.96 39 PRO D O 1
ATOM 4752 N N . LYS D 1 62 ? 112.585 61.040 49.217 1.00 25.84 40 LYS D N 1
ATOM 4753 C CA . LYS D 1 62 ? 111.940 61.289 50.492 1.00 26.19 40 LYS D CA 1
ATOM 4754 C C . LYS D 1 62 ? 111.883 62.795 50.733 1.00 26.14 40 LYS D C 1
ATOM 4755 O O . LYS D 1 62 ? 112.886 63.496 50.576 1.00 25.63 40 LYS D O 1
ATOM 4761 N N . ILE D 1 63 ? 110.700 63.289 51.072 1.00 26.44 41 ILE D N 1
ATOM 4762 C CA . ILE D 1 63 ? 110.531 64.689 51.431 1.00 26.94 41 ILE D CA 1
ATOM 4763 C C . ILE D 1 63 ? 109.708 64.720 52.705 1.00 28.16 41 ILE D C 1
ATOM 4764 O O . ILE D 1 63 ? 108.714 63.998 52.827 1.00 28.48 41 ILE D O 1
ATOM 4769 N N . SER D 1 64 ? 110.131 65.542 53.661 1.00 29.18 42 SER D N 1
ATOM 4770 C CA . SER D 1 64 ? 109.448 65.616 54.939 1.00 30.21 42 SER D CA 1
ATOM 4771 C C . SER D 1 64 ? 109.394 67.043 55.418 1.00 31.03 42 SER D C 1
ATOM 4772 O O . SER D 1 64 ? 110.102 67.911 54.906 1.00 31.21 42 SER D O 1
ATOM 4775 N N . TRP D 1 65 ? 108.531 67.279 56.399 1.00 32.14 43 TRP D N 1
ATOM 4776 C CA . TRP D 1 65 ? 108.295 68.613 56.929 1.00 33.29 43 TRP D CA 1
ATOM 4777 C C . TRP D 1 65 ? 107.695 68.525 58.331 1.00 34.47 43 TRP D C 1
ATOM 4778 O O . TRP D 1 65 ? 107.206 67.481 58.741 1.00 34.67 43 TRP D O 1
ATOM 4789 N N . GLN D 1 66 ? 107.737 69.615 59.073 1.00 35.97 44 GLN D N 1
ATOM 4790 C CA . GLN D 1 66 ? 107.214 69.585 60.422 1.00 37.96 44 GLN D CA 1
ATOM 4791 C C . GLN D 1 66 ? 105.714 69.491 60.361 1.00 38.40 44 GLN D C 1
ATOM 4792 O O . GLN D 1 66 ? 105.106 70.080 59.478 1.00 38.26 44 GLN D O 1
ATOM 4798 N N . LYS D 1 67 ? 105.120 68.760 61.299 1.00 39.51 45 LYS D N 1
ATOM 4799 C CA . LYS D 1 67 ? 103.671 68.728 61.404 1.00 40.75 45 LYS D CA 1
ATOM 4800 C C . LYS D 1 67 ? 103.188 70.134 61.725 1.00 40.86 45 LYS D C 1
ATOM 4801 O O . LYS D 1 67 ? 103.849 70.878 62.453 1.00 41.01 45 LYS D O 1
ATOM 4807 N N . VAL D 1 68 ? 102.042 70.505 61.172 1.00 41.18 46 VAL D N 1
ATOM 4808 C CA . VAL D 1 68 ? 101.442 71.802 61.475 1.00 41.39 46 VAL D CA 1
ATOM 4809 C C . VAL D 1 68 ? 100.097 71.562 62.151 1.00 41.54 46 VAL D C 1
ATOM 4810 O O . VAL D 1 68 ? 99.270 70.795 61.650 1.00 41.50 46 VAL D O 1
ATOM 4814 N N A GLU D 1 69 ? 99.903 72.219 63.292 0.50 41.70 47 GLU D N 1
ATOM 4815 N N B GLU D 1 69 ? 99.899 72.197 63.307 0.50 41.67 47 GLU D N 1
ATOM 4816 C CA A GLU D 1 69 ? 98.694 72.047 64.089 0.50 41.88 47 GLU D CA 1
ATOM 4817 C CA B GLU D 1 69 ? 98.699 71.996 64.129 0.50 41.83 47 GLU D CA 1
ATOM 4818 C C A GLU D 1 69 ? 97.454 72.363 63.251 0.50 41.62 47 GLU D C 1
ATOM 4819 C C B GLU D 1 69 ? 97.432 72.393 63.361 0.50 41.61 47 GLU D C 1
ATOM 4820 O O A GLU D 1 69 ? 97.421 73.362 62.534 0.50 41.80 47 GLU D O 1
ATOM 4821 O O B GLU D 1 69 ? 97.349 73.493 62.819 0.50 41.80 47 GLU D O 1
ATOM 4832 N N . GLY D 1 70 ? 96.460 71.483 63.313 1.00 41.51 48 GLY D N 1
ATOM 4833 C CA . GLY D 1 70 ? 95.223 71.671 62.549 1.00 40.85 48 GLY D CA 1
ATOM 4834 C C . GLY D 1 70 ? 95.248 71.015 61.171 1.00 40.52 48 GLY D C 1
ATOM 4835 O O . GLY D 1 70 ? 94.200 70.867 60.539 1.00 40.36 48 GLY D O 1
ATOM 4836 N N . ALA D 1 71 ? 96.437 70.624 60.705 1.00 39.90 49 ALA D N 1
ATOM 4837 C CA . ALA D 1 71 ? 96.584 69.973 59.405 1.00 39.78 49 ALA D CA 1
ATOM 4838 C C . ALA D 1 71 ? 95.844 68.629 59.325 1.00 39.75 49 ALA D C 1
ATOM 4839 O O . ALA D 1 71 ? 96.176 67.681 60.036 1.00 39.91 49 ALA D O 1
ATOM 4841 N N . GLN D 1 72 ? 94.840 68.556 58.457 1.00 39.30 50 GLN D N 1
ATOM 4842 C CA . GLN D 1 72 ? 94.143 67.302 58.179 1.00 38.90 50 GLN D CA 1
ATOM 4843 C C . GLN D 1 72 ? 94.694 66.566 56.946 1.00 38.20 50 GLN D C 1
ATOM 4844 O O . GLN D 1 72 ? 94.404 65.381 56.756 1.00 38.72 50 GLN D O 1
ATOM 4850 N N . SER D 1 73 ? 95.458 67.271 56.104 1.00 37.08 51 SER D N 1
ATOM 4851 C CA . SER D 1 73 ? 96.223 66.678 54.971 1.00 35.56 51 SER D CA 1
ATOM 4852 C C . SER D 1 73 ? 97.206 67.676 54.374 1.00 34.71 51 SER D C 1
ATOM 4853 O O . SER D 1 73 ? 97.072 68.890 54.558 1.00 34.71 51 SER D O 1
ATOM 4856 N N . TYR D 1 74 ? 98.192 67.160 53.655 1.00 33.63 52 TYR D N 1
ATOM 4857 C CA . TYR D 1 74 ? 99.150 68.010 52.962 1.00 32.51 52 TYR D CA 1
ATOM 4858 C C . TYR D 1 74 ? 99.061 67.805 51.454 1.00 31.30 52 TYR D C 1
ATOM 4859 O O . TYR D 1 74 ? 98.514 66.788 50.995 1.00 30.73 52 TYR D O 1
ATOM 4868 N N . ALA D 1 75 ? 99.562 68.791 50.700 1.00 29.81 53 ALA D N 1
ATOM 4869 C CA . ALA D 1 75 ? 99.767 68.674 49.256 1.00 28.19 53 ALA D CA 1
ATOM 4870 C C . ALA D 1 75 ? 101.111 69.276 48.908 1.00 27.68 53 ALA D C 1
ATOM 4871 O O . ALA D 1 75 ? 101.662 70.046 49.703 1.00 27.69 53 ALA D O 1
ATOM 4873 N N . LEU D 1 76 ? 101.639 68.923 47.731 1.00 26.59 54 LEU D N 1
ATOM 4874 C CA . LEU D 1 76 ? 103.008 69.286 47.334 1.00 25.92 54 LEU D CA 1
ATOM 4875 C C . LEU D 1 76 ? 103.133 69.612 45.845 1.00 25.66 54 LEU D C 1
ATOM 4876 O O . LEU D 1 76 ? 102.584 68.926 44.993 1.00 25.13 54 LEU D O 1
ATOM 4881 N N . GLU D 1 77 ? 103.864 70.676 45.543 1.00 25.64 55 GLU D N 1
ATOM 4882 C CA . GLU D 1 77 ? 104.262 70.934 44.171 1.00 25.98 55 GLU D CA 1
ATOM 4883 C C . GLU D 1 77 ? 105.773 71.022 44.130 1.00 25.16 55 GLU D C 1
ATOM 4884 O O . GLU D 1 77 ? 106.403 71.473 45.080 1.00 25.57 55 GLU D O 1
ATOM 4890 N N . LEU D 1 78 ? 106.338 70.531 43.041 1.00 24.91 56 LEU D N 1
ATOM 4891 C CA . LEU D 1 78 ? 107.763 70.616 42.776 1.00 24.85 56 LEU D CA 1
ATOM 4892 C C . LEU D 1 78 ? 107.953 71.259 41.400 1.00 25.08 56 LEU D C 1
ATOM 4893 O O . LEU D 1 78 ? 107.662 70.665 40.361 1.00 24.80 56 LEU D O 1
ATOM 4898 N N . ILE D 1 79 ? 108.432 72.497 41.425 1.00 25.55 57 ILE D N 1
ATOM 4899 C CA . ILE D 1 79 ? 108.584 73.302 40.230 1.00 26.06 57 ILE D CA 1
ATOM 4900 C C . ILE D 1 79 ? 110.049 73.729 39.984 1.00 26.00 57 ILE D C 1
ATOM 4901 O O . ILE D 1 79 ? 110.824 73.914 40.930 1.00 26.07 57 ILE D O 1
ATOM 4906 N N . ASP D 1 80 ? 110.429 73.829 38.713 1.00 25.84 58 ASP D N 1
ATOM 4907 C CA . ASP D 1 80 ? 111.750 74.294 38.336 1.00 26.11 58 ASP D CA 1
ATOM 4908 C C . ASP D 1 80 ? 111.652 75.678 37.712 1.00 26.41 58 ASP D C 1
ATOM 4909 O O . ASP D 1 80 ? 111.324 75.789 36.529 1.00 26.39 58 ASP D O 1
ATOM 4914 N N . HIS D 1 81 ? 111.958 76.726 38.478 1.00 26.52 59 HIS D N 1
ATOM 4915 C CA . HIS D 1 81 ? 111.968 78.092 37.928 1.00 26.62 59 HIS D CA 1
ATOM 4916 C C . HIS D 1 81 ? 113.020 78.270 36.835 1.00 26.27 59 HIS D C 1
ATOM 4917 O O . HIS D 1 81 ? 112.818 79.046 35.885 1.00 26.00 59 HIS D O 1
ATOM 4924 N N . ASP D 1 82 ? 114.133 77.544 36.970 1.00 25.86 60 ASP D N 1
ATOM 4925 C CA . ASP D 1 82 ? 115.265 77.697 36.046 1.00 25.42 60 ASP D CA 1
ATOM 4926 C C . ASP D 1 82 ? 114.951 77.190 34.657 1.00 24.78 60 ASP D C 1
ATOM 4927 O O . ASP D 1 82 ? 115.784 77.276 33.766 1.00 25.31 60 ASP D O 1
ATOM 4932 N N . ALA D 1 83 ? 113.756 76.650 34.479 1.00 23.84 61 ALA D N 1
ATOM 4933 C CA . ALA D 1 83 ? 113.412 76.036 33.224 1.00 23.51 61 ALA D CA 1
ATOM 4934 C C . ALA D 1 83 ? 112.952 77.112 32.256 1.00 23.17 61 ALA D C 1
ATOM 4935 O O . ALA D 1 83 ? 112.947 76.909 31.031 1.00 22.92 61 ALA D O 1
ATOM 4937 N N . GLN D 1 84 ? 112.572 78.258 32.812 1.00 22.88 62 GLN D N 1
ATOM 4938 C CA . GLN D 1 84 ? 112.021 79.346 31.995 1.00 22.72 62 GLN D CA 1
ATOM 4939 C C . GLN D 1 84 ? 112.996 79.809 30.935 1.00 22.11 62 GLN D C 1
ATOM 4940 O O . GLN D 1 84 ? 112.594 80.036 29.799 1.00 22.10 62 GLN D O 1
ATOM 4946 N N . LYS D 1 85 ? 114.261 79.948 31.323 1.00 21.48 63 LYS D N 1
ATOM 4947 C CA . LYS D 1 85 ? 115.334 80.329 30.419 1.00 21.59 63 LYS D CA 1
ATOM 4948 C C . LYS D 1 85 ? 115.525 79.272 29.308 1.00 21.54 63 LYS D C 1
ATOM 4949 O O . LYS D 1 85 ? 115.952 79.583 28.208 1.00 21.28 63 LYS D O 1
ATOM 4955 N N . VAL D 1 86 ? 115.167 78.030 29.607 1.00 22.04 64 VAL D N 1
ATOM 4956 C CA . VAL D 1 86 ? 115.357 76.917 28.702 1.00 22.68 64 VAL D CA 1
ATOM 4957 C C . VAL D 1 86 ? 114.201 76.783 27.727 1.00 23.57 64 VAL D C 1
ATOM 4958 O O . VAL D 1 86 ? 114.432 76.661 26.522 1.00 24.00 64 VAL D O 1
ATOM 4962 N N . CYS D 1 87 ? 112.964 76.824 28.219 1.00 24.20 65 CYS D N 1
ATOM 4963 C CA . CYS D 1 87 ? 111.815 76.641 27.317 1.00 25.38 65 CYS D CA 1
ATOM 4964 C C . CYS D 1 87 ? 110.750 77.746 27.351 1.00 25.06 65 CYS D C 1
ATOM 4965 O O . CYS D 1 87 ? 109.747 77.664 26.632 1.00 24.69 65 CYS D O 1
ATOM 4968 N N . GLY D 1 88 ? 110.983 78.785 28.156 1.00 24.92 66 GLY D N 1
ATOM 4969 C CA . GLY D 1 88 ? 110.101 79.955 28.177 1.00 24.64 66 GLY D CA 1
ATOM 4970 C C . GLY D 1 88 ? 109.164 79.994 29.365 1.00 24.58 66 GLY D C 1
ATOM 4971 O O . GLY D 1 88 ? 108.662 81.055 29.714 1.00 24.13 66 GLY D O 1
ATOM 4980 N N . PRO D 1 90 ? 108.217 77.907 33.489 1.00 21.89 68 PRO D N 1
ATOM 4981 C CA . PRO D 1 90 ? 108.731 77.038 34.544 1.00 20.85 68 PRO D CA 1
ATOM 4982 C C . PRO D 1 90 ? 108.138 75.627 34.494 1.00 20.04 68 PRO D C 1
ATOM 4983 O O . PRO D 1 90 ? 106.975 75.467 34.155 1.00 20.04 68 PRO D O 1
ATOM 4987 N N . PHE D 1 91 ? 108.944 74.619 34.822 1.00 19.38 69 PHE D N 1
ATOM 4988 C CA . PHE D 1 91 ? 108.574 73.203 34.610 1.00 19.39 69 PHE D CA 1
ATOM 4989 C C . PHE D 1 91 ? 107.903 72.537 35.813 1.00 19.10 69 PHE D C 1
ATOM 4990 O O . PHE D 1 91 ? 108.349 72.695 36.944 1.00 19.72 69 PHE D O 1
ATOM 4998 N N . VAL D 1 92 ? 106.826 71.811 35.577 1.00 18.59 70 VAL D N 1
ATOM 4999 C CA . VAL D 1 92 ? 106.182 71.111 36.685 1.00 18.78 70 VAL D CA 1
ATOM 5000 C C . VAL D 1 92 ? 106.702 69.683 36.798 1.00 18.84 70 VAL D C 1
ATOM 5001 O O . VAL D 1 92 ? 106.474 68.850 35.929 1.00 18.91 70 VAL D O 1
ATOM 5005 N N . HIS D 1 93 ? 107.425 69.422 37.871 1.00 19.03 71 HIS D N 1
ATOM 5006 C CA . HIS D 1 93 ? 108.031 68.134 38.111 1.00 19.15 71 HIS D CA 1
ATOM 5007 C C . HIS D 1 93 ? 107.188 67.162 38.912 1.00 19.73 71 HIS D C 1
ATOM 5008 O O . HIS D 1 93 ? 107.325 65.948 38.733 1.00 20.17 71 HIS D O 1
ATOM 5015 N N . TRP D 1 94 ? 106.337 67.672 39.803 1.00 19.82 72 TRP D N 1
ATOM 5016 C CA . TRP D 1 94 ? 105.522 66.793 40.628 1.00 20.46 72 TRP D CA 1
ATOM 5017 C C . TRP D 1 94 ? 104.372 67.544 41.262 1.00 20.97 72 TRP D C 1
ATOM 5018 O O . TRP D 1 94 ? 104.532 68.667 41.745 1.00 21.25 72 TRP D O 1
ATOM 5029 N N . VAL D 1 95 ? 103.196 66.944 41.232 1.00 21.50 73 VAL D N 1
ATOM 5030 C CA . VAL D 1 95 ? 102.075 67.480 41.990 1.00 22.20 73 VAL D CA 1
ATOM 5031 C C . VAL D 1 95 ? 101.319 66.349 42.641 1.00 22.97 73 VAL D C 1
ATOM 5032 O O . VAL D 1 95 ? 100.964 65.366 41.998 1.00 23.46 73 VAL D O 1
ATOM 5036 N N . VAL D 1 96 ? 101.125 66.474 43.943 1.00 23.77 74 VAL D N 1
ATOM 5037 C CA . VAL D 1 96 ? 100.584 65.389 44.738 1.00 24.40 74 VAL D CA 1
ATOM 5038 C C . VAL D 1 96 ? 99.681 65.971 45.792 1.00 24.80 74 VAL D C 1
ATOM 5039 O O . VAL D 1 96 ? 100.078 66.864 46.516 1.00 25.14 74 VAL D O 1
ATOM 5043 N N . GLY D 1 97 ? 98.439 65.505 45.816 1.00 25.65 75 GLY D N 1
ATOM 5044 C CA . GLY D 1 97 ? 97.482 65.860 46.852 1.00 26.58 75 GLY D CA 1
ATOM 5045 C C . GLY D 1 97 ? 97.157 64.647 47.702 1.00 27.62 75 GLY D C 1
ATOM 5046 O O . GLY D 1 97 ? 97.644 63.546 47.432 1.00 27.84 75 GLY D O 1
ATOM 5047 N N . ASN D 1 98 ? 96.324 64.855 48.724 1.00 28.44 76 ASN D N 1
ATOM 5048 C CA . ASN D 1 98 ? 95.924 63.814 49.674 1.00 28.85 76 ASN D CA 1
ATOM 5049 C C . ASN D 1 98 ? 97.102 63.126 50.371 1.00 29.01 76 ASN D C 1
ATOM 5050 O O . ASN D 1 98 ? 97.185 61.894 50.394 1.00 29.10 76 ASN D O 1
ATOM 5055 N N . ILE D 1 99 ? 98.021 63.926 50.908 1.00 29.26 77 ILE D N 1
ATOM 5056 C CA . ILE D 1 99 ? 99.124 63.396 51.697 1.00 29.74 77 ILE D CA 1
ATOM 5057 C C . ILE D 1 99 ? 98.653 63.422 53.139 1.00 30.88 77 ILE D C 1
ATOM 5058 O O . ILE D 1 99 ? 98.461 64.494 53.725 1.00 31.32 77 ILE D O 1
ATOM 5063 N N . ALA D 1 100 ? 98.444 62.240 53.707 1.00 31.84 78 ALA D N 1
ATOM 5064 C CA . ALA D 1 100 ? 97.862 62.136 55.050 1.00 32.39 78 ALA D CA 1
ATOM 5065 C C . ALA D 1 100 ? 98.892 62.397 56.162 1.00 32.69 78 ALA D C 1
ATOM 5066 O O . ALA D 1 100 ? 98.523 62.613 57.317 1.00 32.53 78 ALA D O 1
ATOM 5068 N N . HIS D 1 101 ? 100.179 62.375 55.816 1.00 32.93 79 HIS D N 1
ATOM 5069 C CA . HIS D 1 101 ? 101.223 62.589 56.812 1.00 33.38 79 HIS D CA 1
ATOM 5070 C C . HIS D 1 101 ? 102.328 63.515 56.329 1.00 32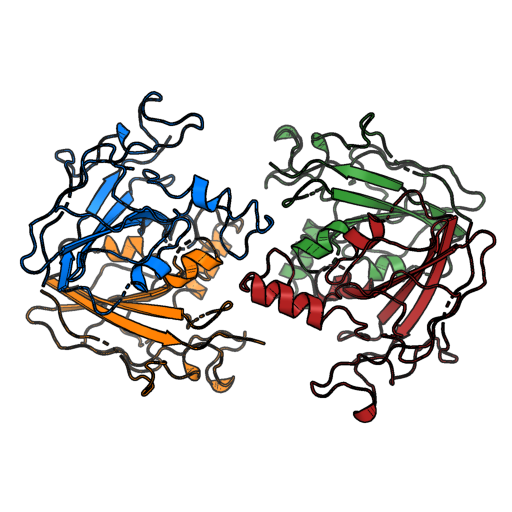.94 79 HIS D C 1
ATOM 5071 O O . HIS D 1 101 ? 102.432 63.832 55.143 1.00 32.46 79 HIS D O 1
ATOM 5078 N N . ASN D 1 102 ? 103.171 63.929 57.269 1.00 32.49 80 ASN D N 1
ATOM 5079 C CA . ASN D 1 102 ? 104.200 64.915 56.998 1.00 31.73 80 ASN D CA 1
ATOM 5080 C C . ASN D 1 102 ? 105.468 64.310 56.404 1.00 30.93 80 ASN D C 1
ATOM 5081 O O . ASN D 1 102 ? 106.584 64.702 56.729 1.00 30.77 80 ASN D O 1
ATOM 5086 N N . VAL D 1 103 ? 105.270 63.343 55.514 1.00 30.41 81 VAL D N 1
ATOM 5087 C CA . VAL D 1 103 ? 106.362 62.696 54.796 1.00 29.85 81 VAL D CA 1
ATOM 5088 C C . VAL D 1 103 ? 105.839 62.174 53.483 1.00 29.17 81 VAL D C 1
ATOM 5089 O O . VAL D 1 103 ? 104.688 61.761 53.389 1.00 29.21 81 VAL D O 1
ATOM 5093 N N . LEU D 1 104 ? 106.710 62.169 52.484 1.00 28.48 82 LEU D N 1
ATOM 5094 C CA . LEU D 1 104 ? 106.579 61.270 51.358 1.00 27.80 82 LEU D CA 1
ATOM 5095 C C . LEU D 1 104 ? 107.843 60.442 51.380 1.00 28.00 82 LEU D C 1
ATOM 5096 O O . LEU D 1 104 ? 108.955 60.975 51.245 1.00 28.27 82 LEU D O 1
ATOM 5101 N N A GLU D 1 105 ? 107.660 59.134 51.517 0.60 27.64 83 GLU D N 1
ATOM 5102 N N B GLU D 1 105 ? 107.706 59.137 51.592 0.40 27.78 83 GLU D N 1
ATOM 5103 C CA A GLU D 1 105 ? 108.757 58.197 51.615 0.60 27.50 83 GLU D CA 1
ATOM 5104 C CA B GLU D 1 105 ? 108.900 58.319 51.660 0.40 27.68 83 GLU D CA 1
ATOM 5105 C C A GLU D 1 105 ? 109.453 58.073 50.240 0.60 27.81 83 GLU D C 1
ATOM 5106 C C B GLU D 1 105 ? 109.502 58.177 50.265 0.40 27.84 83 GLU D C 1
ATOM 5107 O O A GLU D 1 105 ? 108.839 58.360 49.213 0.60 28.17 83 GLU D O 1
ATOM 5108 O O B GLU D 1 105 ? 108.878 58.530 49.264 0.40 28.07 83 GLU D O 1
ATOM 5119 N N . GLU D 1 106 ? 110.730 57.687 50.215 1.00 27.73 84 GLU D N 1
ATOM 5120 C CA . GLU D 1 106 ? 111.441 57.501 48.961 1.00 27.69 84 GLU D CA 1
ATOM 5121 C C . GLU D 1 106 ? 110.666 56.582 48.023 1.00 27.84 84 GLU D C 1
ATOM 5122 O O . GLU D 1 106 ? 110.130 55.564 48.451 1.00 28.26 84 GLU D O 1
ATOM 5128 N N . ASN D 1 107 ? 110.594 56.956 46.750 1.00 28.00 85 ASN D N 1
ATOM 5129 C CA . ASN D 1 107 ? 109.930 56.151 45.732 1.00 27.48 85 ASN D CA 1
ATOM 5130 C C . ASN D 1 107 ? 108.411 56.149 45.874 1.00 27.10 85 ASN D C 1
ATOM 5131 O O . ASN D 1 107 ? 107.726 55.305 45.286 1.00 27.11 85 ASN D O 1
ATOM 5136 N N . ALA D 1 108 ? 107.886 57.104 46.637 1.00 26.68 86 ALA D N 1
ATOM 5137 C CA . ALA D 1 108 ? 106.425 57.268 46.781 1.00 27.13 86 ALA D CA 1
ATOM 5138 C C . ALA D 1 108 ? 105.638 57.502 45.466 1.00 27.44 86 ALA D C 1
ATOM 5139 O O . ALA D 1 108 ? 104.491 57.094 45.362 1.00 27.72 86 ALA D O 1
ATOM 5141 N N . SER D 1 109 ? 106.226 58.154 44.468 1.00 27.38 87 SER D N 1
ATOM 5142 C CA . SER D 1 109 ? 105.481 58.352 43.248 1.00 27.55 87 SER D CA 1
ATOM 5143 C C . SER D 1 109 ? 105.046 57.006 42.645 1.00 28.17 87 SER D C 1
ATOM 5144 O O . SER D 1 109 ? 103.917 56.860 42.198 1.00 28.07 87 SER D O 1
ATOM 5163 N N . ASP D 1 112 ? 103.317 54.752 46.710 1.00 31.90 90 ASP D N 1
ATOM 5164 C CA . ASP D 1 112 ? 102.324 55.209 47.681 1.00 31.87 90 ASP D CA 1
ATOM 5165 C C . ASP D 1 112 ? 100.921 55.176 47.073 1.00 32.54 90 ASP D C 1
ATOM 5166 O O . ASP D 1 112 ? 100.660 55.836 46.071 1.00 33.06 90 ASP D O 1
ATOM 5171 N N . LYS D 1 113 ? 100.013 54.426 47.690 1.00 33.13 91 LYS D N 1
ATOM 5172 C CA . LYS D 1 113 ? 98.689 54.185 47.117 1.00 34.02 91 LYS D CA 1
ATOM 5173 C C . LYS D 1 113 ? 97.643 55.144 47.641 1.00 33.59 91 LYS D C 1
ATOM 5174 O O . LYS D 1 113 ? 96.513 55.136 47.176 1.00 33.71 91 LYS D O 1
ATOM 5180 N N . ARG D 1 114 ? 98.021 55.970 48.606 1.00 33.47 92 ARG D N 1
ATOM 5181 C CA . ARG D 1 114 ? 97.093 56.909 49.235 1.00 33.87 92 ARG D CA 1
ATOM 5182 C C . ARG D 1 114 ? 97.046 58.256 48.493 1.00 31.65 92 ARG D C 1
ATOM 5183 O O . ARG D 1 114 ? 95.981 58.871 48.336 1.00 31.64 92 ARG D O 1
ATOM 5191 N N . ILE D 1 115 ? 98.205 58.705 48.026 1.00 29.45 93 ILE D N 1
ATOM 5192 C CA . ILE D 1 115 ? 98.302 59.987 47.338 1.00 27.07 93 ILE D CA 1
ATOM 5193 C C . ILE D 1 115 ? 97.642 59.944 45.960 1.00 25.83 93 ILE D C 1
ATOM 5194 O O . ILE D 1 115 ? 97.437 58.897 45.363 1.00 25.26 93 ILE D O 1
ATOM 5199 N N . VAL D 1 116 ? 97.292 61.117 45.478 1.00 24.52 94 VAL D N 1
ATOM 5200 C CA . VAL D 1 116 ? 96.762 61.272 44.152 1.00 22.75 94 VAL D CA 1
ATOM 5201 C C . VAL D 1 116 ? 97.774 62.189 43.472 1.00 21.40 94 VAL D C 1
ATOM 5202 O O . VAL D 1 116 ? 98.373 63.035 44.124 1.00 21.28 94 VAL D O 1
ATOM 5206 N N . GLN D 1 117 ? 98.039 61.975 42.193 1.00 20.23 95 GLN D N 1
ATOM 5207 C CA . GLN D 1 117 ? 99.143 62.668 41.535 1.00 19.09 95 GLN D CA 1
ATOM 5208 C C . GLN D 1 117 ? 98.715 63.403 40.285 1.00 18.84 95 GLN D C 1
ATOM 5209 O O . GLN D 1 117 ? 97.959 62.861 39.482 1.00 19.13 95 GLN D O 1
ATOM 5215 N N . GLY D 1 118 ? 99.194 64.637 40.125 1.00 18.35 96 GLY D N 1
ATOM 5216 C CA . GLY D 1 118 ? 98.886 65.451 38.947 1.00 17.89 96 GLY D CA 1
ATOM 5217 C C . GLY D 1 118 ? 99.813 65.245 37.745 1.00 17.87 96 GLY D C 1
ATOM 5218 O O . GLY D 1 118 ? 100.834 64.559 37.839 1.00 18.28 96 GLY D O 1
ATOM 5219 N N . VAL D 1 119 ? 99.456 65.860 36.623 1.00 16.93 97 VAL D N 1
ATOM 5220 C CA . VAL D 1 119 ? 100.182 65.739 35.382 1.00 16.44 97 VAL D CA 1
ATOM 5221 C C . VAL D 1 119 ? 101.428 66.615 35.420 1.00 16.74 97 VAL D C 1
ATOM 5222 O O . VAL D 1 119 ? 101.341 67.812 35.705 1.00 17.08 97 VAL D O 1
ATOM 5226 N N . ASN D 1 120 ? 102.586 66.028 35.137 1.00 16.43 98 ASN D N 1
ATOM 5227 C CA . ASN D 1 120 ? 103.809 66.812 35.057 1.00 16.18 98 ASN D CA 1
ATOM 5228 C C . ASN D 1 120 ? 103.955 67.420 33.660 1.00 16.39 98 ASN D C 1
ATOM 5229 O O . ASN D 1 120 ? 103.135 67.166 32.768 1.00 15.99 98 ASN D O 1
ATOM 5234 N N . SER D 1 121 ? 105.012 68.201 33.468 1.00 16.40 99 SER D N 1
ATOM 5235 C CA . SER D 1 121 ? 105.118 69.018 32.287 1.00 16.51 99 SER D CA 1
ATOM 5236 C C . SER D 1 121 ? 105.767 68.286 31.130 1.00 16.92 99 SER D C 1
ATOM 5237 O O . SER D 1 121 ? 106.028 68.886 30.089 1.00 16.80 99 SER D O 1
ATOM 5240 N N . LEU D 1 122 ? 106.029 66.991 31.302 1.00 17.39 100 LEU D N 1
ATOM 5241 C CA . LEU D 1 122 ? 106.489 66.174 30.188 1.00 17.74 100 LEU D CA 1
ATOM 5242 C C . LEU D 1 122 ? 105.329 65.872 29.275 1.00 17.84 100 LEU D C 1
ATOM 5243 O O . LEU D 1 122 ? 105.536 65.360 28.173 1.00 18.51 100 LEU D O 1
ATOM 5248 N N . THR D 1 123 ? 104.114 66.182 29.734 1.00 17.50 101 THR D N 1
ATOM 5249 C CA . THR D 1 123 ? 102.906 65.656 29.115 1.00 17.34 101 THR D CA 1
ATOM 5250 C C . THR D 1 123 ? 102.722 66.220 27.730 1.00 17.69 101 THR D C 1
ATOM 5251 O O . THR D 1 123 ? 103.100 67.360 27.469 1.00 18.21 101 THR D O 1
ATOM 5255 N N A GLN D 1 124 ? 102.150 65.400 26.853 0.50 17.83 102 GLN D N 1
ATOM 5256 N N B GLN D 1 124 ? 102.151 65.443 26.828 0.50 17.63 102 GLN D N 1
ATOM 5257 C CA A GLN D 1 124 ? 101.721 65.810 25.521 0.50 18.30 102 GLN D CA 1
ATOM 5258 C CA B GLN D 1 124 ? 101.721 66.013 25.564 0.50 17.81 102 GLN D CA 1
ATOM 5259 C C A GLN D 1 124 ? 100.189 65.877 25.514 0.50 18.43 102 GLN D C 1
ATOM 5260 C C B GLN D 1 124 ? 100.196 65.913 25.515 0.50 18.20 102 GLN D C 1
ATOM 5261 O O A GLN D 1 124 ? 99.555 65.874 24.455 0.50 18.56 102 GLN D O 1
ATOM 5262 O O B GLN D 1 124 ? 99.581 65.828 24.448 0.50 18.34 102 GLN D O 1
ATOM 5273 N N . GLY D 1 125 ? 99.591 65.926 26.699 1.00 18.36 103 GLY D N 1
ATOM 5274 C CA . GLY D 1 125 ? 98.131 65.913 26.817 1.00 18.93 103 GLY D CA 1
ATOM 5275 C C . GLY D 1 125 ? 97.483 67.255 27.134 1.00 19.07 103 GLY D C 1
ATOM 5276 O O . GLY D 1 125 ? 96.281 67.323 27.338 1.00 19.09 103 GLY D O 1
ATOM 5277 N N . PHE D 1 126 ? 98.270 68.325 27.179 1.00 19.29 104 PHE D N 1
ATOM 5278 C CA . PHE D 1 126 ? 97.718 69.666 27.378 1.00 19.73 104 PHE D CA 1
ATOM 5279 C C . PHE D 1 126 ? 96.739 70.020 26.246 1.00 20.26 104 PHE D C 1
ATOM 5280 O O . PHE D 1 126 ? 96.810 69.439 25.152 1.00 20.05 104 PHE D O 1
ATOM 5288 N N . ILE D 1 127 ? 95.828 70.960 26.509 1.00 20.39 105 ILE D N 1
ATOM 5289 C CA . ILE D 1 127 ? 94.744 71.260 25.551 1.00 20.41 105 ILE D CA 1
ATOM 5290 C C . ILE D 1 127 ? 95.195 71.658 24.110 1.00 20.68 105 ILE D C 1
ATOM 5291 O O . ILE D 1 127 ? 94.604 71.160 23.141 1.00 20.72 105 ILE D O 1
ATOM 5296 N N . ARG D 1 128 ? 96.213 72.524 23.968 1.00 20.22 106 ARG D N 1
ATOM 5297 C CA . ARG D 1 128 ? 96.675 72.959 22.632 1.00 20.55 106 ARG D CA 1
ATOM 5298 C C . ARG D 1 128 ? 97.453 71.904 21.883 1.00 20.15 106 ARG D C 1
ATOM 5299 O O . ARG D 1 128 ? 97.817 72.146 20.734 1.00 20.04 106 ARG D O 1
ATOM 5307 N N . SER D 1 129 ? 97.777 70.788 22.538 1.00 19.90 107 SER D N 1
ATOM 5308 C CA . SER D 1 129 ? 98.586 69.715 21.920 1.00 20.03 107 SER D CA 1
ATOM 5309 C C . SER D 1 129 ? 97.957 69.096 20.649 1.00 20.07 107 SER D C 1
ATOM 5310 O O . SER D 1 129 ? 96.735 68.976 20.552 1.00 20.46 107 SER D O 1
ATOM 5313 N N . PRO D 1 130 ? 98.782 68.701 19.659 1.00 20.04 108 PRO D N 1
ATOM 5314 C CA . PRO D 1 130 ? 98.091 68.280 18.452 1.00 20.12 108 PRO D CA 1
ATOM 5315 C C . PRO D 1 130 ? 97.680 66.814 18.458 1.00 21.49 108 PRO D C 1
ATOM 5316 O O . PRO D 1 130 ? 97.463 66.260 17.381 1.00 22.23 108 PRO D O 1
ATOM 5320 N N . LEU D 1 131 ? 97.571 66.176 19.626 1.00 22.13 109 LEU D N 1
ATOM 5321 C CA . LEU D 1 131 ? 97.125 64.782 19.666 1.00 23.00 109 LEU D CA 1
ATOM 5322 C C . LEU D 1 131 ? 95.593 64.660 19.716 1.00 24.39 109 LEU D C 1
ATOM 5323 O O . LEU D 1 131 ? 94.898 65.616 20.094 1.00 24.56 109 LEU D O 1
ATOM 5328 N N . ASN D 1 132 ? 95.066 63.488 19.334 1.00 25.34 110 ASN D N 1
ATOM 5329 C CA . ASN D 1 132 ? 93.641 63.189 19.501 1.00 26.29 110 ASN D CA 1
ATOM 5330 C C . ASN D 1 132 ? 93.250 63.292 20.949 1.00 26.27 110 ASN D C 1
ATOM 5331 O O . ASN D 1 132 ? 94.077 63.102 21.851 1.00 25.94 110 ASN D O 1
ATOM 5336 N N . GLU D 1 133 ? 91.968 63.523 21.170 1.00 26.60 111 GLU D N 1
ATOM 5337 C CA . GLU D 1 133 ? 91.447 63.622 22.519 1.00 27.47 111 GLU D CA 1
ATOM 5338 C C . GLU D 1 133 ? 91.799 62.456 23.460 1.00 27.11 111 GLU D C 1
ATOM 5339 O O . GLU D 1 133 ? 92.143 62.675 24.620 1.00 27.23 111 GLU D O 1
ATOM 5345 N N . SER D 1 134 ? 91.707 61.228 22.959 1.00 26.92 112 SER D N 1
ATOM 5346 C CA . SER D 1 134 ? 92.013 60.052 23.775 1.00 27.09 112 SER D CA 1
ATOM 5347 C C . SER D 1 134 ? 93.518 59.838 23.963 1.00 26.77 112 SER D C 1
ATOM 5348 O O . SER D 1 134 ? 93.947 59.366 25.017 1.00 26.80 112 SER D O 1
ATOM 5351 N N . GLU D 1 135 ? 94.310 60.192 22.952 1.00 26.23 113 GLU D N 1
ATOM 5352 C CA . GLU D 1 135 ? 95.761 60.222 23.105 1.00 25.96 113 GLU D CA 1
ATOM 5353 C C . GLU D 1 135 ? 96.227 61.296 24.116 1.00 25.26 113 GLU D C 1
ATOM 5354 O O . GLU D 1 135 ? 97.191 61.088 24.856 1.00 24.70 113 GLU D O 1
ATOM 5360 N N . LYS D 1 136 ? 95.534 62.433 24.156 1.00 24.67 114 LYS D N 1
ATOM 5361 C CA . LYS D 1 136 ? 95.753 63.429 25.226 1.00 23.97 114 LYS D CA 1
ATOM 5362 C C . LYS D 1 136 ? 95.493 62.844 26.604 1.00 24.06 114 LYS D C 1
ATOM 5363 O O . LYS D 1 136 ? 96.366 62.888 27.480 1.00 23.65 114 LYS D O 1
ATOM 5369 N N . GLN D 1 137 ? 94.291 62.301 26.783 1.00 24.41 115 GLN D N 1
ATOM 5370 C CA . GLN D 1 137 ? 93.924 61.630 28.028 1.00 25.05 115 GLN D CA 1
ATOM 5371 C C . GLN D 1 137 ? 95.047 60.642 28.416 1.00 24.11 115 GLN D C 1
ATOM 5372 O O . GLN D 1 137 ? 95.562 60.654 29.553 1.00 24.11 115 GLN D O 1
ATOM 5378 N N . ARG D 1 138 ? 95.471 59.843 27.447 1.00 22.87 116 ARG D N 1
ATOM 5379 C CA . ARG D 1 138 ? 96.495 58.837 27.690 1.00 22.34 116 ARG D CA 1
ATOM 5380 C C . ARG D 1 138 ? 97.849 59.421 28.090 1.00 21.41 116 ARG D C 1
ATOM 5381 O O . ARG D 1 138 ? 98.451 58.973 29.056 1.00 21.68 116 ARG D O 1
ATOM 5389 N N . SER D 1 139 ? 98.319 60.439 27.379 1.00 20.54 117 SER D N 1
ATOM 5390 C CA . SER D 1 139 ? 99.573 61.094 27.750 1.00 19.80 117 SER D CA 1
ATOM 5391 C C . SER D 1 139 ? 99.540 61.730 29.157 1.00 19.55 117 SER D C 1
ATOM 5392 O O . SER D 1 139 ? 100.537 61.669 29.900 1.00 19.14 117 SER D O 1
ATOM 5395 N N . ASN D 1 140 ? 98.397 62.322 29.522 1.00 18.81 118 ASN D N 1
ATOM 5396 C CA . ASN D 1 140 ? 98.235 62.894 30.843 1.00 18.62 118 ASN D CA 1
ATOM 5397 C C . ASN D 1 140 ? 98.374 61.861 31.967 1.00 19.30 118 ASN D C 1
ATOM 5398 O O . ASN D 1 140 ? 99.202 62.019 32.865 1.00 20.12 118 ASN D O 1
ATOM 5403 N N . LEU D 1 141 ? 97.591 60.786 31.906 1.00 19.85 119 LEU D N 1
ATOM 5404 C CA . LEU D 1 141 ? 97.699 59.707 32.890 1.00 19.20 119 LEU D CA 1
ATOM 5405 C C . LEU D 1 141 ? 99.126 59.183 32.965 1.00 19.32 119 LEU D C 1
ATOM 5406 O O . LEU D 1 141 ? 99.668 59.030 34.062 1.00 19.36 119 LEU D O 1
ATOM 5411 N N . ASN D 1 142 ? 99.739 58.935 31.806 1.00 19.22 120 ASN D N 1
ATOM 5412 C CA . ASN D 1 142 ? 101.077 58.356 31.758 1.00 19.07 120 ASN D CA 1
ATOM 5413 C C . ASN D 1 142 ? 102.115 59.286 32.339 1.00 19.00 120 ASN D C 1
ATOM 5414 O O . ASN D 1 142 ? 103.213 58.853 32.646 1.00 18.79 120 ASN D O 1
ATOM 5419 N N . ASN D 1 143 ? 101.770 60.575 32.457 1.00 19.01 121 ASN D N 1
ATOM 5420 C CA . ASN D 1 143 ? 102.656 61.587 33.046 1.00 18.71 121 ASN D CA 1
ATOM 5421 C C . ASN D 1 143 ? 102.133 62.164 34.393 1.00 18.94 121 ASN D C 1
ATOM 5422 O O . ASN D 1 143 ? 102.601 63.219 34.871 1.00 19.32 121 ASN D O 1
ATOM 5427 N N . SER D 1 144 ? 101.163 61.480 34.987 1.00 18.14 122 SER D N 1
ATOM 5428 C CA . SER D 1 144 ? 100.671 61.835 36.298 1.00 18.30 122 SER D CA 1
ATOM 5429 C C . SER D 1 144 ? 101.544 61.191 37.376 1.00 17.99 122 SER D C 1
ATOM 5430 O O . SER D 1 144 ? 101.070 60.339 38.146 1.00 18.01 122 SER D O 1
ATOM 5433 N N . VAL D 1 145 ? 102.824 61.589 37.390 1.00 17.17 123 VAL D N 1
ATOM 5434 C CA . VAL D 1 145 ? 103.879 61.004 38.237 1.00 16.24 123 VAL D CA 1
ATOM 5435 C C . VAL D 1 145 ? 105.015 62.021 38.459 1.00 16.89 123 VAL D C 1
ATOM 5436 O O . VAL D 1 145 ? 105.044 63.103 37.843 1.00 16.69 123 VAL D O 1
ATOM 5440 N N . TYR D 1 146 ? 105.971 61.655 39.300 1.00 16.83 124 TYR D N 1
ATOM 5441 C CA . TYR D 1 146 ? 107.180 62.451 39.466 1.00 17.70 124 TYR D CA 1
ATOM 5442 C C . TYR D 1 146 ? 108.110 62.268 38.278 1.00 18.68 124 TYR D C 1
ATOM 5443 O O . TYR D 1 146 ? 108.418 61.142 37.890 1.00 18.87 124 TYR D O 1
ATOM 5452 N N . ILE D 1 147 ? 108.550 63.377 37.702 1.00 19.50 125 ILE D N 1
ATOM 5453 C CA . ILE D 1 147 ? 109.632 63.342 36.753 1.00 20.46 125 ILE D CA 1
ATOM 5454 C C . ILE D 1 147 ? 110.735 64.183 37.358 1.00 21.52 125 ILE D C 1
ATOM 5455 O O . ILE D 1 147 ? 110.464 65.262 37.917 1.00 21.79 125 ILE D O 1
ATOM 5460 N N . GLY D 1 148 ? 111.961 63.677 37.269 1.00 22.07 126 GLY D N 1
ATOM 5461 C CA . GLY D 1 148 ? 113.097 64.251 37.977 1.00 23.31 126 GLY D CA 1
ATOM 5462 C C . GLY D 1 148 ? 113.833 65.338 37.217 1.00 24.43 126 GLY D C 1
ATOM 5463 O O . GLY D 1 148 ? 113.609 65.540 36.031 1.00 24.52 126 GLY D O 1
ATOM 5464 N N . PRO D 1 149 ? 114.715 66.063 37.911 1.00 25.48 127 PRO D N 1
ATOM 5465 C CA . PRO D 1 149 ? 115.591 67.049 37.294 1.00 26.59 127 PRO D CA 1
ATOM 5466 C C . PRO D 1 149 ? 116.347 66.525 36.072 1.00 27.70 127 PRO D C 1
ATOM 5467 O O . PRO D 1 149 ? 116.985 65.472 36.133 1.00 28.35 127 PRO D O 1
ATOM 5479 N N . PRO D 1 151 ? 118.324 69.032 34.013 1.00 27.13 129 PRO D N 1
ATOM 5480 C CA . PRO D 1 151 ? 118.693 70.358 33.533 1.00 26.04 129 PRO D CA 1
ATOM 5481 C C . PRO D 1 151 ? 119.744 70.290 32.411 1.00 25.38 129 PRO D C 1
ATOM 5482 O O . PRO D 1 151 ? 120.764 69.621 32.577 1.00 25.27 129 PRO D O 1
ATOM 5486 N N . PRO D 1 152 ? 119.484 70.942 31.254 1.00 24.62 130 PRO D N 1
ATOM 5487 C CA . PRO D 1 152 ? 120.436 70.780 30.152 1.00 24.18 130 PRO D CA 1
ATOM 5488 C C . PRO D 1 152 ? 121.542 71.816 30.074 1.00 24.28 130 PRO D C 1
ATOM 5489 O O . PRO D 1 152 ? 122.509 71.598 29.373 1.00 24.59 130 PRO D O 1
ATOM 5493 N N A ASN D 1 153 ? 121.389 72.928 30.799 0.50 23.92 131 ASN D N 1
ATOM 5494 N N B ASN D 1 153 ? 121.400 72.905 30.817 0.50 24.77 131 ASN D N 1
ATOM 5495 C CA A ASN D 1 153 ? 122.204 74.137 30.615 0.50 23.34 131 ASN D CA 1
ATOM 5496 C CA B ASN D 1 153 ? 122.235 74.082 30.675 0.50 24.94 131 ASN D CA 1
ATOM 5497 C C A ASN D 1 153 ? 123.145 74.485 31.785 0.50 24.13 131 ASN D C 1
ATOM 5498 C C B ASN D 1 153 ? 123.412 74.128 31.601 0.50 25.06 131 ASN D C 1
ATOM 5499 O O A ASN D 1 153 ? 123.826 75.523 31.765 0.50 24.07 131 ASN D O 1
ATOM 5500 O O B ASN D 1 153 ? 124.473 74.655 31.263 0.50 25.09 131 ASN D O 1
ATOM 5509 N N . GLY D 1 154 ? 123.173 73.623 32.800 1.00 24.84 132 GLY D N 1
ATOM 5510 C CA . GLY D 1 154 ? 124.078 73.769 33.924 1.00 25.30 132 GLY D CA 1
ATOM 5511 C C . GLY D 1 154 ? 123.233 73.316 35.083 1.00 25.75 132 GLY D C 1
ATOM 5512 O O . GLY D 1 154 ? 122.079 72.915 34.884 1.00 25.64 132 GLY D O 1
ATOM 5513 N N . ASP D 1 155 ? 123.792 73.380 36.286 1.00 25.96 133 ASP D N 1
ATOM 5514 C CA . ASP D 1 155 ? 123.080 72.973 37.492 1.00 26.41 133 ASP D CA 1
ATOM 5515 C C . ASP D 1 155 ? 121.839 73.847 37.615 1.00 25.81 133 ASP D C 1
ATOM 5516 O O . ASP D 1 155 ? 121.900 74.995 37.234 1.00 26.49 133 ASP D O 1
ATOM 5521 N N . HIS D 1 156 ? 120.729 73.309 38.122 1.00 25.35 134 HIS D N 1
ATOM 5522 C CA . HIS D 1 156 ? 119.501 74.095 38.400 1.00 24.52 134 HIS D CA 1
ATOM 5523 C C . HIS D 1 156 ? 119.115 74.064 39.863 1.00 24.23 134 HIS D C 1
ATOM 5524 O O . HIS D 1 156 ? 119.451 73.124 40.589 1.00 24.57 134 HIS D O 1
ATOM 5531 N N . HIS D 1 157 ? 118.375 75.085 40.277 1.00 23.79 135 HIS D N 1
ATOM 5532 C CA . HIS D 1 157 ? 117.656 75.066 41.545 1.00 23.44 135 HIS D CA 1
ATOM 5533 C C . HIS D 1 157 ? 116.234 74.564 41.305 1.00 22.63 135 HIS D C 1
ATOM 5534 O O . HIS D 1 157 ? 115.686 74.710 40.219 1.00 22.18 135 HIS D O 1
ATOM 5541 N N . TYR D 1 158 ? 115.667 73.932 42.321 1.00 21.96 136 TYR D N 1
ATOM 5542 C CA . TYR D 1 158 ? 114.352 73.338 42.232 1.00 21.41 136 TYR D CA 1
ATOM 5543 C C . TYR D 1 158 ? 113.616 73.772 43.475 1.00 22.12 136 TYR D C 1
ATOM 5544 O O . TYR D 1 158 ? 114.194 73.795 44.566 1.00 22.71 136 TYR D O 1
ATOM 5553 N N . LEU D 1 159 ? 112.357 74.158 43.329 1.00 22.63 137 LEU D N 1
ATOM 5554 C CA . LEU D 1 159 ? 111.601 74.563 44.499 1.00 23.19 137 LEU D CA 1
ATOM 5555 C C . LEU D 1 159 ? 110.540 73.542 44.855 1.00 23.79 137 LEU D C 1
ATOM 5556 O O . LEU D 1 159 ? 109.724 73.160 44.009 1.00 23.94 137 LEU D O 1
ATOM 5561 N N . ILE D 1 160 ? 110.582 73.085 46.103 1.00 24.24 138 ILE D N 1
ATOM 5562 C CA . ILE D 1 160 ? 109.510 72.291 46.678 1.00 24.59 138 ILE D CA 1
ATOM 5563 C C . ILE D 1 160 ? 108.645 73.245 47.471 1.00 25.41 138 ILE D C 1
ATOM 5564 O O . ILE D 1 160 ? 109.135 73.975 48.341 1.00 26.06 138 ILE D O 1
ATOM 5569 N N . GLN D 1 161 ? 107.356 73.230 47.193 1.00 25.99 139 GLN D N 1
ATOM 5570 C CA . GLN D 1 161 ? 106.421 73.979 48.007 1.00 26.62 139 GLN D CA 1
ATOM 5571 C C . GLN D 1 161 ? 105.407 72.990 48.577 1.00 26.54 139 GLN D C 1
ATOM 5572 O O . GLN D 1 161 ? 104.846 72.187 47.833 1.00 26.96 139 GLN D O 1
ATOM 5578 N N . VAL D 1 162 ? 105.206 73.025 49.896 1.00 26.50 140 VAL D N 1
ATOM 5579 C CA . VAL D 1 162 ? 104.318 72.081 50.587 1.00 25.85 140 VAL D CA 1
ATOM 5580 C C . VAL D 1 162 ? 103.180 72.829 51.253 1.00 26.35 140 VAL D C 1
ATOM 5581 O O . VAL D 1 162 ? 103.385 73.864 51.883 1.00 26.22 140 VAL D O 1
ATOM 5585 N N . TYR D 1 163 ? 101.978 72.299 51.108 1.00 27.11 141 TYR D N 1
ATOM 5586 C CA . TYR D 1 163 ? 100.792 72.940 51.643 1.00 28.15 141 TYR D CA 1
ATOM 5587 C C . TYR D 1 163 ? 100.127 72.108 52.740 1.00 29.15 141 TYR D C 1
ATOM 5588 O O . TYR D 1 163 ? 99.937 70.905 52.582 1.00 29.38 141 TYR D O 1
ATOM 5597 N N . ALA D 1 164 ? 99.763 72.764 53.840 1.00 30.04 142 ALA D N 1
ATOM 5598 C CA . ALA D 1 164 ? 99.015 72.123 54.911 1.00 30.73 142 ALA D CA 1
ATOM 5599 C C . ALA D 1 164 ? 97.573 72.556 54.786 1.00 31.17 142 ALA D C 1
ATOM 5600 O O . ALA D 1 164 ? 97.285 73.753 54.665 1.00 31.61 142 ALA D O 1
ATOM 5602 N N . LEU D 1 165 ? 96.666 71.588 54.812 1.00 31.72 143 LEU D N 1
ATOM 5603 C CA . LEU D 1 165 ? 95.266 71.869 54.546 1.00 32.31 143 LEU D CA 1
ATOM 5604 C C . LEU D 1 165 ? 94.383 71.590 55.755 1.00 33.26 143 LEU D C 1
ATOM 5605 O O . LEU D 1 165 ? 94.752 70.824 56.631 1.00 33.35 143 LEU D O 1
ATOM 5610 N N . ASP D 1 166 ? 93.215 72.223 55.794 1.00 34.68 144 ASP D N 1
ATOM 5611 C CA . ASP D 1 166 ? 92.262 72.031 56.888 1.00 35.85 144 ASP D CA 1
ATOM 5612 C C . ASP D 1 166 ? 91.203 70.953 56.569 1.00 36.43 144 ASP D C 1
ATOM 5613 O O . ASP D 1 166 ? 90.340 70.647 57.401 1.00 36.31 144 ASP D O 1
ATOM 5618 N N . ILE D 1 167 ? 91.282 70.388 55.361 1.00 36.98 145 ILE D N 1
ATOM 5619 C CA . ILE D 1 167 ? 90.385 69.317 54.939 1.00 37.57 145 ILE D CA 1
ATOM 5620 C C . ILE D 1 167 ? 91.209 68.025 54.658 1.00 37.79 145 ILE D C 1
ATOM 5621 O O . ILE D 1 167 ? 92.387 68.115 54.317 1.00 38.00 145 ILE D O 1
ATOM 5626 N N . PRO D 1 168 ? 90.631 66.819 54.874 1.00 37.94 146 PRO D N 1
ATOM 5627 C CA . PRO D 1 168 ? 91.513 65.651 54.726 1.00 37.75 146 PRO D CA 1
ATOM 5628 C C . PRO D 1 168 ? 91.568 65.050 53.313 1.00 37.81 146 PRO D C 1
ATOM 5629 O O . PRO D 1 168 ? 92.471 64.259 53.014 1.00 37.63 146 PRO D O 1
ATOM 5633 N N . LYS D 1 169 ? 90.609 65.396 52.459 1.00 37.60 147 LYS D N 1
ATOM 5634 C CA . LYS D 1 169 ? 90.559 64.778 51.144 1.00 37.70 147 LYS D CA 1
ATOM 5635 C C . LYS D 1 169 ? 90.164 65.762 50.041 1.00 36.83 147 LYS D C 1
ATOM 5636 O O . LYS D 1 169 ? 89.072 66.316 50.050 1.00 37.32 147 LYS D O 1
ATOM 5642 N N . LEU D 1 170 ? 91.068 65.976 49.096 1.00 35.57 148 LEU D N 1
ATOM 5643 C CA . LEU D 1 170 ? 90.776 66.801 47.933 1.00 34.28 148 LEU D CA 1
ATOM 5644 C C . LEU D 1 170 ? 90.005 65.959 46.919 1.00 34.04 148 LEU D C 1
ATOM 5645 O O . LEU D 1 170 ? 90.307 64.775 46.749 1.00 34.21 148 LEU D O 1
ATOM 5650 N N . ALA D 1 171 ? 88.997 66.542 46.267 1.00 33.52 149 ALA D N 1
ATOM 5651 C CA . ALA D 1 171 ? 88.264 65.821 45.210 1.00 33.42 149 ALA D CA 1
ATOM 5652 C C . ALA D 1 171 ? 89.024 65.878 43.857 1.00 33.30 149 ALA D C 1
ATOM 5653 O O . ALA D 1 171 ? 88.671 66.644 42.959 1.00 32.81 149 ALA D O 1
ATOM 5655 N N . LEU D 1 172 ? 90.079 65.075 43.735 1.00 33.21 150 LEU D N 1
ATOM 5656 C CA . LEU D 1 172 ? 90.878 65.046 42.519 1.00 33.53 150 LEU D CA 1
ATOM 5657 C C . LEU D 1 172 ? 91.122 63.617 42.072 1.00 33.82 150 LEU D C 1
ATOM 5658 O O . LEU D 1 172 ? 91.617 62.810 42.853 1.00 34.17 150 LEU D O 1
ATOM 5663 N N . LYS D 1 173 ? 90.761 63.293 40.832 1.00 33.84 151 LYS D N 1
ATOM 5664 C CA . LYS D 1 173 ? 91.217 62.036 40.226 1.00 33.96 151 LYS D CA 1
ATOM 5665 C C . LYS D 1 173 ? 92.138 62.364 39.065 1.00 32.49 151 LYS D C 1
ATOM 5666 O O . LYS D 1 173 ? 91.869 63.299 38.308 1.00 31.98 151 LYS D O 1
ATOM 5672 N N . ALA D 1 174 ? 93.231 61.610 38.942 1.00 30.81 152 ALA D N 1
ATOM 5673 C CA . ALA D 1 174 ? 94.085 61.706 37.770 1.00 29.55 152 ALA D CA 1
ATOM 5674 C C . ALA D 1 174 ? 93.190 61.497 36.541 1.00 28.64 152 ALA D C 1
ATOM 5675 O O . ALA D 1 174 ? 92.321 60.635 36.573 1.00 29.05 152 ALA D O 1
ATOM 5677 N N . PRO D 1 175 ? 93.373 62.301 35.468 1.00 27.40 153 PRO D N 1
ATOM 5678 C CA . PRO D 1 175 ? 94.394 63.324 35.313 1.00 26.41 153 PRO D CA 1
ATOM 5679 C C . PRO D 1 175 ? 93.900 64.700 35.758 1.00 25.67 153 PRO D C 1
ATOM 5680 O O . PRO D 1 175 ? 92.800 65.129 35.385 1.00 25.45 153 PRO D O 1
ATOM 5684 N N . PHE D 1 176 ? 94.717 65.386 36.544 1.00 24.73 154 PHE D N 1
ATOM 5685 C CA . PHE D 1 176 ? 94.432 66.765 36.921 1.00 23.82 154 PHE D CA 1
ATOM 5686 C C . PHE D 1 176 ? 95.711 67.573 36.841 1.00 23.46 154 PHE D C 1
ATOM 5687 O O . PHE D 1 176 ? 96.796 67.003 36.885 1.00 23.64 154 PHE D O 1
ATOM 5695 N N . PHE D 1 177 ? 95.593 68.892 36.707 1.00 23.13 155 PHE D N 1
ATOM 5696 C CA . PHE D 1 177 ? 96.770 69.765 36.603 1.00 22.20 155 PHE D CA 1
ATOM 5697 C C . PHE D 1 177 ? 96.980 70.624 37.834 1.00 22.38 155 PHE D C 1
ATOM 5698 O O . PHE D 1 177 ? 96.116 70.703 38.696 1.00 22.66 155 PHE D O 1
ATOM 5706 N N . LEU D 1 178 ? 98.141 71.261 37.906 1.00 22.58 156 LEU D N 1
ATOM 5707 C CA . LEU D 1 178 ? 98.453 72.219 38.956 1.00 22.78 156 LEU D CA 1
ATOM 5708 C C . LEU D 1 178 ? 97.313 73.204 39.255 1.00 23.04 156 LEU D C 1
ATOM 5709 O O . LEU D 1 178 ? 97.102 73.597 40.405 1.00 23.39 156 LEU D O 1
ATOM 5714 N N . GLY D 1 179 ? 96.592 73.620 38.226 1.00 22.87 157 GLY D N 1
ATOM 5715 C CA . GLY D 1 179 ? 95.503 74.569 38.437 1.00 23.35 157 GLY D CA 1
ATOM 5716 C C . GLY D 1 179 ? 94.322 73.922 39.145 1.00 23.52 157 GLY D C 1
ATOM 5717 O O . GLY D 1 179 ? 93.562 74.587 39.859 1.00 23.17 157 GLY D O 1
ATOM 5718 N N . ASP D 1 180 ? 94.169 72.615 38.939 1.00 23.77 158 ASP D N 1
ATOM 5719 C CA . ASP D 1 180 ? 93.133 71.848 39.603 1.00 23.70 158 ASP D CA 1
ATOM 5720 C C . ASP D 1 180 ? 93.508 71.650 41.057 1.00 23.81 158 ASP D C 1
ATOM 5721 O O . ASP D 1 180 ? 92.642 71.755 41.942 1.00 23.45 158 ASP D O 1
ATOM 5726 N N . LEU D 1 181 ? 94.801 71.414 41.309 1.00 24.45 159 LEU D N 1
ATOM 5727 C CA . LEU D 1 181 ? 95.297 71.272 42.682 1.00 25.32 159 LEU D CA 1
ATOM 5728 C C . LEU D 1 181 ? 94.922 72.546 43.456 1.00 26.11 159 LEU D C 1
ATOM 5729 O O . LEU D 1 181 ? 94.290 72.476 44.522 1.00 26.07 159 LEU D O 1
ATOM 5734 N N . HIS D 1 182 ? 95.293 73.698 42.882 1.00 26.38 160 HIS D N 1
ATOM 5735 C CA . HIS D 1 182 ? 95.015 74.992 43.476 1.00 26.70 160 HIS D CA 1
ATOM 5736 C C . HIS D 1 182 ? 93.541 75.278 43.603 1.00 27.60 160 HIS D C 1
ATOM 5737 O O . HIS D 1 182 ? 93.119 75.811 44.626 1.00 28.55 160 HIS D O 1
ATOM 5744 N N . ASP D 1 183 ? 92.747 74.926 42.595 1.00 28.00 161 ASP D N 1
ATOM 5745 C CA . ASP D 1 183 ? 91.301 75.088 42.723 1.00 28.76 161 ASP D CA 1
ATOM 5746 C C . ASP D 1 183 ? 90.812 74.428 44.013 1.00 29.04 161 ASP D C 1
ATOM 5747 O O . ASP D 1 183 ? 90.115 75.053 44.798 1.00 28.98 161 ASP D O 1
ATOM 5752 N N . LYS D 1 184 ? 91.200 73.174 44.230 1.00 29.37 162 LYS D N 1
ATOM 5753 C CA . LYS D 1 184 ? 90.701 72.420 45.365 1.00 29.96 162 LYS D CA 1
ATOM 5754 C C . LYS D 1 184 ? 91.275 72.871 46.700 1.00 30.67 162 LYS D C 1
ATOM 5755 O O . LYS D 1 184 ? 90.627 72.718 47.735 1.00 30.77 162 LYS D O 1
ATOM 5769 N N . ARG D 1 186 ? 91.930 75.996 47.358 1.00 32.83 164 ARG D N 1
ATOM 5770 C CA . ARG D 1 186 ? 91.573 77.386 47.602 1.00 33.33 164 ARG D CA 1
ATOM 5771 C C . ARG D 1 186 ? 90.735 77.479 48.890 1.00 33.84 164 ARG D C 1
ATOM 5772 O O . ARG D 1 186 ? 89.852 76.654 49.105 1.00 33.89 164 ARG D O 1
ATOM 5780 N N . ASN D 1 187 ? 91.069 78.448 49.755 1.00 34.44 165 ASN D N 1
ATOM 5781 C CA . ASN D 1 187 ? 90.399 78.671 51.054 1.00 34.70 165 ASN D CA 1
ATOM 5782 C C . ASN D 1 187 ? 90.635 77.576 52.095 1.00 34.66 165 ASN D C 1
ATOM 5783 O O . ASN D 1 187 ? 89.936 77.529 53.108 1.00 34.91 165 ASN D O 1
ATOM 5788 N N . HIS D 1 188 ? 91.593 76.684 51.849 1.00 34.44 166 HIS D N 1
ATOM 5789 C CA . HIS D 1 188 ? 91.852 75.577 52.776 1.00 33.65 166 HIS D CA 1
ATOM 5790 C C . HIS D 1 188 ? 93.302 75.528 53.222 1.00 33.49 166 HIS D C 1
ATOM 5791 O O . HIS D 1 188 ? 93.693 74.618 53.946 1.00 33.69 166 HIS D O 1
ATOM 5798 N N . ILE D 1 189 ? 94.099 76.501 52.795 1.00 33.25 167 ILE D N 1
ATOM 5799 C CA . ILE D 1 189 ? 95.522 76.508 53.124 1.00 33.49 167 ILE D CA 1
ATOM 5800 C C . ILE D 1 189 ? 95.790 77.185 54.459 1.00 33.71 167 ILE D C 1
ATOM 5801 O O . ILE D 1 189 ? 95.577 78.388 54.608 1.00 34.21 167 ILE D O 1
ATOM 5806 N N . ILE D 1 190 ? 96.274 76.403 55.416 1.00 33.67 168 ILE D N 1
ATOM 5807 C CA . ILE D 1 190 ? 96.567 76.918 56.740 1.00 33.78 168 ILE D CA 1
ATOM 5808 C C . ILE D 1 190 ? 98.043 77.291 56.898 1.00 33.41 168 ILE D C 1
ATOM 5809 O O . ILE D 1 190 ? 98.385 78.120 57.743 1.00 34.22 168 ILE D O 1
ATOM 5814 N N . ALA D 1 191 ? 98.918 76.711 56.082 1.00 32.18 169 ALA D N 1
ATOM 5815 C CA . ALA D 1 191 ? 100.325 77.133 56.061 1.00 31.04 169 ALA D CA 1
ATOM 5816 C C . ALA D 1 191 ? 101.059 76.600 54.826 1.00 30.46 169 ALA D C 1
ATOM 5817 O O . ALA D 1 191 ? 100.535 75.717 54.127 1.00 30.19 169 ALA D O 1
ATOM 5819 N N . ILE D 1 192 ? 102.263 77.132 54.579 1.00 29.39 170 ILE D N 1
ATOM 5820 C CA . ILE D 1 192 ? 103.046 76.846 53.379 1.00 28.92 170 ILE D CA 1
ATOM 5821 C C . ILE D 1 192 ? 104.536 76.817 53.718 1.00 29.08 170 ILE D C 1
ATOM 5822 O O . ILE D 1 192 ? 105.054 77.756 54.325 1.00 29.06 170 ILE D O 1
ATOM 5827 N N . GLY D 1 193 ? 105.216 75.731 53.340 1.00 28.80 171 GLY D N 1
ATOM 5828 C CA . GLY D 1 193 ? 106.649 75.589 53.546 1.00 28.38 171 GLY D CA 1
ATOM 5829 C C . GLY D 1 193 ? 107.340 75.480 52.203 1.00 29.04 171 GLY D C 1
ATOM 5830 O O . GLY D 1 193 ? 106.807 74.873 51.264 1.00 29.69 171 GLY D O 1
ATOM 5831 N N . ARG D 1 194 ? 108.525 76.058 52.101 1.00 28.69 172 ARG D N 1
ATOM 5832 C CA . ARG D 1 194 ? 109.248 76.069 50.862 1.00 29.33 172 ARG D CA 1
ATOM 5833 C C . ARG D 1 194 ? 110.645 75.554 51.120 1.00 29.12 172 ARG D C 1
ATOM 5834 O O . ARG D 1 194 ? 111.238 75.856 52.145 1.00 28.75 172 ARG D O 1
ATOM 5842 N N . LYS D 1 195 ? 111.181 74.773 50.192 1.00 29.29 173 LYS D N 1
ATOM 5843 C CA . LYS D 1 195 ? 112.572 74.386 50.281 1.00 29.70 173 LYS D CA 1
ATOM 5844 C C . LYS D 1 195 ? 113.152 74.204 48.887 1.00 30.08 173 LYS D C 1
ATOM 5845 O O . LYS D 1 195 ? 112.487 73.659 48.003 1.00 30.88 173 LYS D O 1
ATOM 5851 N N . GLU D 1 196 ? 114.382 74.670 48.683 1.00 29.75 174 GLU D N 1
ATOM 5852 C CA . GLU D 1 196 ? 115.058 74.487 47.406 1.00 29.53 174 GLU D CA 1
ATOM 5853 C C . GLU D 1 196 ? 116.157 73.458 47.533 1.00 28.88 174 GLU D C 1
ATOM 5854 O O . GLU D 1 196 ? 116.680 73.235 48.623 1.00 29.35 174 GLU D O 1
ATOM 5860 N N . PHE D 1 197 ? 116.488 72.817 46.416 1.00 28.00 175 PHE D N 1
ATOM 5861 C CA . PHE D 1 197 ? 117.671 71.980 46.323 1.00 27.43 175 PHE D CA 1
ATOM 5862 C C . PHE D 1 197 ? 118.291 72.179 44.949 1.00 27.34 175 PHE D C 1
ATOM 5863 O O . PHE D 1 197 ? 117.665 72.760 44.056 1.00 27.61 175 PHE D O 1
ATOM 5871 N N . LEU D 1 198 ? 119.511 71.683 44.783 1.00 27.12 176 LEU D N 1
ATOM 5872 C CA . LEU D 1 198 ? 120.205 71.726 43.513 1.00 27.23 176 LEU D CA 1
ATOM 5873 C C . LEU D 1 198 ? 120.259 70.344 42.889 1.00 27.50 176 LEU D C 1
ATOM 5874 O O . LEU D 1 198 ? 120.220 69.332 43.600 1.00 27.99 176 LEU D O 1
ATOM 5879 N N . TYR D 1 199 ? 120.332 70.301 41.560 1.00 27.58 177 TYR D N 1
ATOM 5880 C CA . TYR D 1 199 ? 120.685 69.070 40.844 1.00 27.83 177 TYR D CA 1
ATOM 5881 C C . TYR D 1 199 ? 121.694 69.391 39.744 1.00 28.44 177 TYR D C 1
ATOM 5882 O O . TYR D 1 199 ? 121.573 70.418 39.063 1.00 28.15 177 TYR D O 1
ATOM 5891 N N A LYS D 1 200 ? 122.680 68.513 39.586 0.50 29.00 178 LYS D N 1
ATOM 5892 N N B LYS D 1 200 ? 122.684 68.509 39.590 0.50 28.98 178 LYS D N 1
ATOM 5893 C CA A LYS D 1 200 ? 123.776 68.716 38.640 0.50 29.69 178 LYS D CA 1
ATOM 5894 C CA B LYS D 1 200 ? 123.774 68.667 38.617 0.50 29.69 178 LYS D CA 1
ATOM 5895 C C A LYS D 1 200 ? 123.269 68.669 37.193 0.50 29.93 178 LYS D C 1
ATOM 5896 C C B LYS D 1 200 ? 123.241 68.689 37.185 0.50 29.92 178 LYS D C 1
ATOM 5897 O O A LYS D 1 200 ? 122.257 68.033 36.899 0.50 30.07 178 LYS D O 1
ATOM 5898 O O B LYS D 1 200 ? 122.191 68.118 36.891 0.50 30.05 178 LYS D O 1
ATOM 5909 N N . GLN D 1 201 ? 123.962 69.366 36.301 1.00 30.27 179 GLN D N 1
ATOM 5910 C CA . GLN D 1 201 ? 123.617 69.387 34.891 1.00 31.14 179 GLN D CA 1
ATOM 5911 C C . GLN D 1 201 ? 123.527 67.961 34.350 1.00 32.49 179 GLN D C 1
ATOM 5912 O O . GLN D 1 201 ? 124.313 67.093 34.734 1.00 32.82 179 GLN D O 1
ATOM 5918 N N . PHE D 1 202 ? 122.552 67.732 33.479 1.00 33.70 180 PHE D N 1
ATOM 5919 C CA . PHE D 1 202 ? 122.330 66.441 32.844 1.00 35.07 180 PHE D CA 1
ATOM 5920 C C . PHE D 1 202 ? 123.129 66.278 31.534 1.00 35.88 180 PHE D C 1
ATOM 5921 O O . PHE D 1 202 ? 124.058 65.456 31.442 1.00 36.71 180 PHE D O 1
#

Secondary structure (DSSP, 8-state):
-B-------TTSBPPGGGSTTS-GGGB-TTS-B--PPPEE----TT-SEEEEEEEETTHHHHH--EEEEEEEEE-SSEE-TT----SSEE---TT-S-STT-SS-HHHHHHHHHHT-S------SS-EEEEEEEEEESSS-----SS--HHHHHH----EEEEEEEEEEE----/-EE------TTSBPPGGGTTSS-GGGS-TTS----PPPEE----TT-SEEEEEEEETTHHHHH--EEEEEEEEE-SSEE-TT----S-EE---TT-S-STT-SS-HHHHHHHHHHT-S------SS-EEEEEEEEEESSS-----SS--HHHHHH----EEEEEEEEEEE-----/-EEE-----TTSBPPGGGSTTS-GGGB-TTS-B--PPPEE----TT--EEEEEEEETTHHHHH--EEEEEEEEE-SSEE-TT----SSEEPPPTT-S-STT-SS-HHHHHHHHHHTSS------SS-EEEEEEEEEESSS-----SS--HHHHHH----EEEEEEEEEEE----/-B-------TTSBPPGGGSTTS-GGGS-TTS----PPPEE----TT-SEEEEEEEEGGGHHHH--EEEEEEEEE-SSEE-TT----S-EE---TT-S-STTSSS-HHHHHHHHHHTSS------SS-EEEEEEEEEESSS-----SS--HHHHHH----EEEEEEEEEEE---

InterPro domains:
  IPR005247 YbhB/YbcL/LppC-like [TIGR00481] (23-177)
  IPR005247 YbhB/YbcL/LppC-like [cd00865] (21-177)
  IPR008914 Phosphatidylethanolamine-binding protein [PF01161] (32-170)
  IPR036610 PEBP-like superfamily [G3DSA:3.90.280.10] (2-183)
  IPR036610 PEBP-like superfamily [SSF49777] (9-177)

Solvent-accessible surface area: 32492 Å² total

Nearest PDB structures (foldseek):
  2evv-assembly2_D  TM=1.004E+00  e=2.633E-37  Helicobacter pylori 26695
  3n08-assembly1_B  TM=7.545E-01  e=1.696E-11  Chlamydia trachomatis D/UW-3/CX
  1fux-assembly1_B  TM=7.186E-01  e=1.499E-11  Escherichia coli
  1vi3-assembly1_A  TM=7.335E-01  e=4.275E-11  Escherichia coli
  4beg-assembly1_A  TM=6.909E-01  e=2.777E-11  Mycobacterium tuberculosis H37Rv